Protein AF-0000000083217745 (afdb_homodimer)

Sequence (682 aa):
MSTDKISVLLNWHATPYHLPIFVAQSKGYFAKEGIKVAILEPNDPSDVTELIGSGKADLGCKAMIHTLAGKARGFPIKSIGTLMDEPFTGVIYLEGSGITSDFKSLKGKRIGYVGEFGKIQIDELTKYYGMTSEDYTAVRCGMNVSKGIIEGTIDAGIGLENIQQVELEEWCKANNRPASDVKMLRIDELAELGCCCFCSILYIANEDWLKAHPKEAGAFMRAVKAGADDMFADPRASWAEYCKVKPVMNTPLNR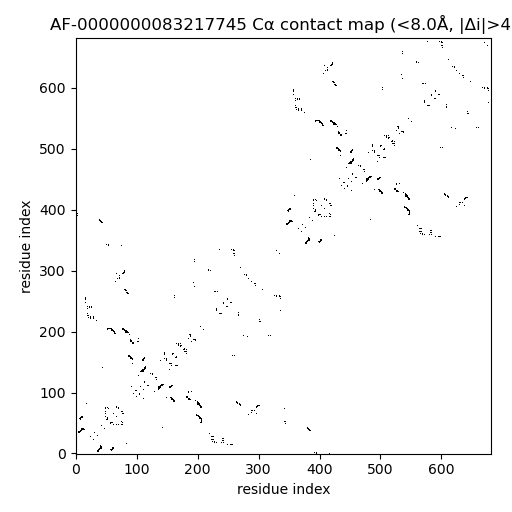LMFDRSFNYMSQDLSNVSRDWNKVTNYSKRLEIVPADFVANYTNEFVQWEVAPEGGEAEGLAKQQEIKALQAHVAQHGGVLQATVAMSTDKISVLLNWHATPYHLPIFVAQSKGYFAKEGIKVAILEPNDPSDVTELIGSGKADLGCKAMIHTLAGKARGFPIKSIGTLMDEPFTGVIYLEGSGITSDFKSLKGKRIGYVGEFGKIQIDELTKYYGMTSEDYTAVRCGMNVSKGIIEGTIDAGIGLENIQQVELEEWCKANNRPASDVKMLRIDELAELGCCCFCSILYIANEDWLKAHPKEAGAFMRAVKAGADDMFADPRASWAEYCKVKPVMNTPLNRLMFDRSFNYMSQDLSNVSRDWNKVTNYSKRLEIVPADFVANYTNEFVQWEVAPEGGEAEGLAKQQEIKALQAHVAQHGGVLQATVA

InterPro domains:
  IPR015168 SsuA/THI5-like [PF09084] (16-237)
  IPR027939 NMT1/THI5 family [PTHR31528] (1-308)

Organism: NCBI:txid56615

Structure (mmCIF, N/CA/C/O backbone):
data_AF-0000000083217745-model_v1
#
loop_
_entity.id
_entity.type
_entity.pdbx_description
1 polymer '4-amino-5-hydroxymethyl-2-methylpyrimidine phosphate synthase'
#
loop_
_atom_site.group_PDB
_atom_site.id
_atom_site.type_symbol
_atom_site.label_atom_id
_atom_site.label_alt_id
_atom_site.label_comp_id
_atom_site.label_asym_id
_atom_site.label_entity_id
_atom_site.label_seq_id
_atom_site.pdbx_PDB_ins_code
_atom_site.Cartn_x
_atom_site.Cartn_y
_atom_site.Cartn_z
_atom_site.occupancy
_atom_site.B_iso_or_equiv
_atom_site.auth_seq_id
_atom_site.auth_comp_id
_atom_site.auth_asym_id
_atom_site.auth_atom_id
_atom_site.pdbx_PDB_model_num
ATOM 1 N N . MET A 1 1 ? -6.422 17.484 -16.844 1 71.06 1 MET A N 1
ATOM 2 C CA . MET A 1 1 ? -5.043 17.469 -17.312 1 71.06 1 MET A CA 1
ATOM 3 C C . MET A 1 1 ? -4.516 16.031 -17.391 1 71.06 1 MET A C 1
ATOM 5 O O . MET A 1 1 ? -4.914 15.18 -16.594 1 71.06 1 MET A O 1
ATOM 9 N N . SER A 1 2 ? -3.875 15.75 -18.516 1 78.62 2 SER A N 1
ATOM 10 C CA . SER A 1 2 ? -3.297 14.422 -18.734 1 78.62 2 SER A CA 1
ATOM 11 C C . SER A 1 2 ? -1.943 14.297 -18.031 1 78.62 2 SER A C 1
ATOM 13 O O . SER A 1 2 ? -1.345 15.297 -17.641 1 78.62 2 SER A O 1
ATOM 15 N N . THR A 1 3 ? -1.643 13.117 -17.5 1 85.88 3 THR A N 1
ATOM 16 C CA . THR A 1 3 ? -0.333 12.852 -16.906 1 85.88 3 THR A CA 1
ATOM 17 C C . THR A 1 3 ? 0.467 11.891 -17.781 1 85.88 3 THR A C 1
ATOM 19 O O . THR A 1 3 ? -0.109 11.055 -18.484 1 85.88 3 THR A O 1
ATOM 22 N N . ASP A 1 4 ? 1.725 12.078 -17.734 1 92.19 4 ASP A N 1
ATOM 23 C CA . ASP A 1 4 ? 2.598 11.117 -18.391 1 92.19 4 ASP A CA 1
ATOM 24 C C . ASP A 1 4 ? 3.055 10.031 -17.438 1 92.19 4 ASP A C 1
ATOM 26 O O . ASP A 1 4 ? 3.822 9.141 -17.812 1 92.19 4 ASP A O 1
ATOM 30 N N . LYS A 1 5 ? 2.545 10.094 -16.281 1 95.31 5 LYS A N 1
ATOM 31 C CA . LYS A 1 5 ? 2.898 9.078 -15.289 1 95.31 5 LYS A CA 1
ATOM 32 C C . LYS A 1 5 ? 2.125 7.785 -15.531 1 95.31 5 LYS A C 1
ATOM 34 O O . LYS A 1 5 ? 0.903 7.805 -15.695 1 95.31 5 LYS A O 1
ATOM 39 N N . ILE A 1 6 ? 2.879 6.691 -15.586 1 98.25 6 ILE A N 1
ATOM 40 C CA . ILE A 1 6 ? 2.291 5.367 -15.758 1 98.25 6 ILE A CA 1
ATOM 41 C C . ILE A 1 6 ? 1.971 4.766 -14.391 1 98.25 6 ILE A C 1
ATOM 43 O O . ILE A 1 6 ? 2.852 4.648 -13.539 1 98.25 6 ILE A O 1
ATOM 47 N N . SER A 1 7 ? 0.725 4.441 -14.156 1 98.31 7 SER A N 1
ATOM 48 C CA . SER A 1 7 ? 0.338 3.803 -12.898 1 98.31 7 SER A CA 1
ATOM 49 C C . SER A 1 7 ? 0.524 2.289 -12.969 1 98.31 7 SER A C 1
ATOM 51 O O . SER A 1 7 ? 0.095 1.65 -13.93 1 98.31 7 SER A O 1
ATOM 53 N N . VAL A 1 8 ? 1.199 1.732 -11.992 1 98.75 8 VAL A N 1
ATOM 54 C CA . VAL A 1 8 ? 1.428 0.297 -11.867 1 98.75 8 VAL A CA 1
ATOM 55 C C . VAL A 1 8 ? 0.828 -0.211 -10.555 1 98.75 8 VAL A C 1
ATOM 57 O O . VAL A 1 8 ? 1.334 0.097 -9.477 1 98.75 8 VAL A O 1
ATOM 60 N N . LEU A 1 9 ? -0.228 -1.023 -10.672 1 98.75 9 LEU A N 1
ATOM 61 C CA . LEU A 1 9 ? -0.939 -1.543 -9.508 1 98.75 9 LEU A CA 1
ATOM 62 C C . LEU A 1 9 ? -0.477 -2.957 -9.18 1 98.75 9 LEU A C 1
ATOM 64 O O . LEU A 1 9 ? -0.664 -3.879 -9.977 1 98.75 9 LEU A O 1
ATOM 68 N N . LEU A 1 10 ? 0.13 -3.148 -7.988 1 98.25 10 LEU A N 1
ATOM 69 C CA . LEU A 1 10 ? 0.593 -4.469 -7.574 1 98.25 10 LEU A CA 1
ATOM 70 C C . LEU A 1 10 ? -0.586 -5.398 -7.305 1 98.25 10 LEU A C 1
ATOM 72 O O . LEU A 1 10 ? -1.718 -4.938 -7.133 1 98.25 10 LEU A O 1
ATOM 76 N N . ASN A 1 11 ? -0.343 -6.691 -7.266 1 94.44 11 ASN A N 1
ATOM 77 C CA . ASN A 1 11 ? -1.407 -7.668 -7.062 1 94.44 11 ASN A CA 1
ATOM 78 C C . ASN A 1 11 ? -1.754 -7.824 -5.586 1 94.44 11 ASN A C 1
ATOM 80 O O . ASN A 1 11 ? -2.777 -8.414 -5.242 1 94.44 11 ASN A O 1
ATOM 84 N N . TRP A 1 12 ? -0.81 -7.375 -4.781 1 91 12 TRP A N 1
ATOM 85 C CA . TRP A 1 12 ? -0.876 -7.402 -3.322 1 91 12 TRP A CA 1
ATOM 86 C C . TRP A 1 12 ? -0.134 -6.215 -2.721 1 91 12 TRP A C 1
ATOM 88 O O . TRP A 1 12 ? 0.349 -5.344 -3.449 1 91 12 TRP A O 1
ATOM 98 N N . HIS A 1 13 ? -0.161 -6.164 -1.424 1 92.69 13 HIS A N 1
ATOM 99 C CA . HIS A 1 13 ? 0.812 -5.258 -0.823 1 92.69 13 HIS A CA 1
ATOM 100 C C . HIS A 1 13 ? 2.23 -5.598 -1.271 1 92.69 13 HIS A C 1
ATOM 102 O O . HIS A 1 13 ? 2.486 -6.703 -1.752 1 92.69 13 HIS A O 1
ATOM 108 N N . ALA A 1 14 ? 3.057 -4.605 -1.177 1 95.56 14 ALA A N 1
ATOM 109 C CA . ALA A 1 14 ? 4.449 -4.891 -1.517 1 95.56 14 ALA A CA 1
ATOM 110 C C . ALA A 1 14 ? 4.938 -6.156 -0.82 1 95.56 14 ALA A C 1
ATOM 112 O O . ALA A 1 14 ? 4.781 -6.305 0.395 1 95.56 14 ALA A O 1
ATOM 113 N N . THR A 1 15 ? 5.422 -7.078 -1.561 1 95 15 THR A N 1
ATOM 114 C CA . THR A 1 15 ? 5.914 -8.391 -1.146 1 95 15 THR A CA 1
ATOM 115 C C . THR A 1 15 ? 7.316 -8.641 -1.696 1 95 15 THR A C 1
ATOM 117 O O . THR A 1 15 ? 7.711 -8.039 -2.697 1 95 15 THR A O 1
ATOM 120 N N . PRO A 1 16 ? 8.047 -9.523 -1.035 1 97.19 16 PRO A N 1
ATOM 121 C CA . PRO A 1 16 ? 9.445 -9.711 -1.421 1 97.19 16 PRO A CA 1
ATOM 122 C C . PRO A 1 16 ? 9.617 -9.977 -2.914 1 97.19 16 PRO A C 1
ATOM 124 O O . PRO A 1 16 ? 10.586 -9.508 -3.521 1 97.19 16 PRO A O 1
ATOM 127 N N . TYR A 1 17 ? 8.695 -10.625 -3.514 1 97.5 17 TYR A N 1
ATOM 128 C CA . TYR A 1 17 ? 8.891 -11.016 -4.906 1 97.5 17 TYR A CA 1
ATOM 129 C C . TYR A 1 17 ? 8.656 -9.836 -5.84 1 97.5 17 TYR A C 1
ATOM 131 O O . TYR A 1 17 ? 8.875 -9.945 -7.051 1 97.5 17 TYR A O 1
ATOM 139 N N . HIS A 1 18 ? 8.242 -8.664 -5.375 1 98.56 18 HIS A N 1
ATOM 140 C CA . HIS A 1 18 ? 8.078 -7.477 -6.207 1 98.56 18 HIS A CA 1
ATOM 141 C C . HIS A 1 18 ? 9.398 -6.738 -6.379 1 98.56 18 HIS A C 1
ATOM 143 O O . HIS A 1 18 ? 9.445 -5.676 -7.012 1 98.56 18 HIS A O 1
ATOM 149 N N . LEU A 1 19 ? 10.508 -7.266 -5.891 1 98.69 19 LEU A N 1
ATOM 150 C CA . LEU A 1 19 ? 11.836 -6.664 -5.809 1 98.69 19 LEU A CA 1
ATOM 151 C C . LEU A 1 19 ? 12.234 -6.051 -7.145 1 98.69 19 LEU A C 1
ATOM 153 O O . LEU A 1 19 ? 12.688 -4.906 -7.195 1 98.69 19 LEU A O 1
ATOM 157 N N . PRO A 1 20 ? 12.031 -6.688 -8.305 1 98.81 20 PRO A N 1
ATOM 158 C CA . PRO A 1 20 ? 12.516 -6.121 -9.562 1 98.81 20 PRO A CA 1
ATOM 159 C C . PRO A 1 20 ? 11.883 -4.77 -9.883 1 98.81 20 PRO A C 1
ATOM 161 O O . PRO A 1 20 ? 12.539 -3.895 -10.453 1 98.81 20 PRO A O 1
ATOM 164 N N . ILE A 1 21 ? 10.633 -4.594 -9.555 1 98.81 21 ILE A N 1
ATOM 165 C CA . ILE A 1 21 ? 9.922 -3.354 -9.844 1 98.81 21 ILE A CA 1
ATOM 166 C C . ILE A 1 21 ? 10.492 -2.223 -8.992 1 98.81 21 ILE A C 1
ATOM 168 O O . ILE A 1 21 ? 10.781 -1.139 -9.508 1 98.81 21 ILE A O 1
ATOM 172 N N . PHE A 1 22 ? 10.695 -2.506 -7.723 1 98.38 22 PHE A N 1
ATOM 173 C CA . PHE A 1 22 ? 11.172 -1.487 -6.797 1 98.38 22 PHE A CA 1
ATOM 174 C C . PHE A 1 22 ? 12.633 -1.153 -7.074 1 98.38 22 PHE A C 1
ATOM 176 O O . PHE A 1 22 ? 13.047 0.005 -6.973 1 98.38 22 PHE A O 1
ATOM 183 N N . VAL A 1 23 ? 13.414 -2.178 -7.41 1 98.44 23 VAL A N 1
ATOM 184 C CA . VAL A 1 23 ? 14.812 -1.941 -7.75 1 98.44 23 VAL A CA 1
ATOM 185 C C . VAL A 1 23 ? 14.906 -1.136 -9.047 1 98.44 23 VAL A C 1
ATOM 187 O O . VAL A 1 23 ? 15.75 -0.245 -9.172 1 98.44 23 VAL A O 1
ATOM 190 N N . ALA A 1 24 ? 14.039 -1.438 -10.047 1 98.75 24 ALA A N 1
ATOM 191 C CA . ALA A 1 24 ? 13.992 -0.648 -11.273 1 98.75 24 ALA A CA 1
ATOM 192 C C . ALA A 1 24 ? 13.75 0.828 -10.969 1 98.75 24 ALA A C 1
ATOM 194 O O . ALA A 1 24 ? 14.391 1.703 -11.562 1 98.75 24 ALA A O 1
ATOM 195 N N . GLN A 1 25 ? 12.859 1.108 -10.086 1 97.81 25 GLN A N 1
ATOM 196 C CA . GLN A 1 25 ? 12.547 2.484 -9.711 1 97.81 25 GLN A CA 1
ATOM 197 C C . GLN A 1 25 ? 13.703 3.125 -8.953 1 97.81 25 GLN A C 1
ATOM 199 O O . GLN A 1 25 ? 14.125 4.238 -9.266 1 97.81 25 GLN A O 1
ATOM 204 N N . SER A 1 26 ? 14.195 2.43 -7.973 1 95.19 26 SER A N 1
ATOM 205 C CA . SER A 1 26 ? 15.211 2.971 -7.074 1 95.19 26 SER A CA 1
ATOM 206 C C . SER A 1 26 ? 16.516 3.26 -7.824 1 95.19 26 SER A C 1
ATOM 208 O O . SER A 1 26 ? 17.203 4.234 -7.52 1 95.19 26 SER A O 1
ATOM 210 N N . LYS A 1 27 ? 16.797 2.441 -8.781 1 97.56 27 LYS A N 1
ATOM 211 C CA . LYS A 1 27 ? 18.047 2.588 -9.516 1 97.56 27 LYS A CA 1
ATOM 212 C C . LYS A 1 27 ? 17.875 3.502 -10.727 1 97.56 27 LYS A C 1
ATOM 214 O O . LYS A 1 27 ? 18.812 3.709 -11.5 1 97.56 27 LYS A O 1
ATOM 219 N N . GLY A 1 28 ? 16.688 3.957 -10.984 1 97.81 28 GLY A N 1
ATOM 220 C CA . GLY A 1 28 ? 16.438 4.938 -12.031 1 97.81 28 GLY A CA 1
ATOM 221 C C . GLY A 1 28 ? 16.281 4.316 -13.406 1 97.81 28 GLY A C 1
ATOM 222 O O . GLY A 1 28 ? 16.469 4.992 -14.422 1 97.81 28 GLY A O 1
ATOM 223 N N . TYR A 1 29 ? 15.969 3.051 -13.461 1 98.81 29 TYR A N 1
ATOM 224 C CA . TYR A 1 29 ? 15.852 2.389 -14.75 1 98.81 29 TYR A CA 1
ATOM 225 C C . TYR A 1 29 ? 14.625 2.891 -15.508 1 98.81 29 TYR A C 1
ATOM 227 O O . TYR A 1 29 ? 14.641 2.982 -16.734 1 98.81 29 TYR A O 1
ATOM 235 N N . PHE A 1 30 ? 13.523 3.215 -14.867 1 98.75 30 PHE A N 1
ATOM 236 C CA . PHE A 1 30 ? 12.375 3.807 -15.531 1 98.75 30 PHE A CA 1
ATOM 237 C C . PHE A 1 30 ? 12.734 5.152 -16.156 1 98.75 30 PHE A C 1
ATOM 239 O O . PHE A 1 30 ? 12.414 5.41 -17.312 1 98.75 30 PHE A O 1
ATOM 246 N N . ALA A 1 31 ? 13.422 5.957 -15.383 1 98 31 ALA A N 1
ATOM 247 C CA . ALA A 1 31 ? 13.836 7.27 -15.875 1 98 31 ALA A CA 1
ATOM 248 C C . ALA A 1 31 ? 14.773 7.137 -17.078 1 98 31 ALA A C 1
ATOM 250 O O . ALA A 1 31 ? 14.68 7.914 -18.031 1 98 31 ALA A O 1
ATOM 251 N N . LYS A 1 32 ? 15.672 6.207 -16.984 1 98.5 32 LYS A N 1
ATOM 252 C CA . LYS A 1 32 ? 16.609 5.965 -18.078 1 98.5 32 LYS A CA 1
ATOM 253 C C . LYS A 1 32 ? 15.867 5.598 -19.359 1 98.5 32 LYS A C 1
ATOM 255 O O . LYS A 1 32 ? 16.312 5.926 -20.453 1 98.5 32 LYS A O 1
ATOM 260 N N . GLU A 1 33 ? 14.719 4.922 -19.203 1 98.56 33 GLU A N 1
ATOM 261 C CA . GLU A 1 33 ? 13.891 4.543 -20.344 1 98.56 33 GLU A CA 1
ATOM 262 C C . GLU A 1 33 ? 12.945 5.68 -20.734 1 98.56 33 GLU A C 1
ATOM 264 O O . GLU A 1 33 ? 12.125 5.523 -21.641 1 98.56 33 GLU A O 1
ATOM 269 N N . GLY A 1 34 ? 12.984 6.797 -19.984 1 98.12 34 GLY A N 1
ATOM 270 C CA . GLY A 1 34 ? 12.219 7.984 -20.328 1 98.12 34 GLY A CA 1
ATOM 271 C C . GLY A 1 34 ? 10.781 7.934 -19.844 1 98.12 34 GLY A C 1
ATOM 272 O O . GLY A 1 34 ? 9.906 8.57 -20.422 1 98.12 34 GLY A O 1
ATOM 273 N N . ILE A 1 35 ? 10.516 7.133 -18.859 1 98.5 35 ILE A N 1
ATOM 274 C CA . ILE A 1 35 ? 9.141 7.039 -18.375 1 98.5 35 ILE A CA 1
ATOM 275 C C . ILE A 1 35 ? 9.102 7.316 -16.875 1 98.5 35 ILE A C 1
ATOM 277 O O . ILE A 1 35 ? 10.125 7.223 -16.188 1 98.5 35 ILE A O 1
ATOM 281 N N . LYS A 1 36 ? 7.973 7.746 -16.375 1 97.69 36 LYS A N 1
ATOM 282 C CA . LYS A 1 36 ? 7.656 7.918 -14.953 1 97.69 36 LYS A CA 1
ATOM 283 C C . LYS A 1 36 ? 6.605 6.91 -14.492 1 97.69 36 LYS A C 1
ATOM 285 O O . LYS A 1 36 ? 5.594 6.715 -15.172 1 97.69 36 LYS A O 1
ATOM 290 N N . VAL A 1 37 ? 6.945 6.262 -13.383 1 98.25 37 VAL A N 1
ATOM 291 C CA . VAL A 1 37 ? 6.066 5.188 -12.945 1 98.25 37 VAL A CA 1
ATOM 292 C C . VAL A 1 37 ? 5.598 5.457 -11.516 1 98.25 37 VAL A C 1
ATOM 294 O O . VAL A 1 37 ? 6.402 5.793 -10.641 1 98.25 37 VAL A O 1
ATOM 297 N N . ALA A 1 38 ? 4.305 5.43 -11.305 1 98.06 38 ALA A N 1
ATOM 298 C CA . ALA A 1 38 ? 3.709 5.434 -9.969 1 98.06 38 ALA A CA 1
ATOM 299 C C . ALA A 1 38 ? 3.305 4.027 -9.547 1 98.06 38 ALA A C 1
ATOM 301 O O . ALA A 1 38 ? 2.383 3.439 -10.117 1 98.06 38 ALA A O 1
ATOM 302 N N . ILE A 1 39 ? 3.979 3.488 -8.516 1 98.38 39 ILE A N 1
ATOM 303 C CA . ILE A 1 39 ? 3.678 2.158 -8 1 98.38 39 ILE A CA 1
ATOM 304 C C . ILE A 1 39 ? 2.609 2.256 -6.914 1 98.38 39 ILE A C 1
ATOM 306 O O . ILE A 1 39 ? 2.76 3.018 -5.957 1 98.38 39 ILE A O 1
ATOM 310 N N . LEU A 1 40 ? 1.55 1.506 -7.09 1 98.5 40 LEU A N 1
ATOM 311 C CA . LEU A 1 40 ? 0.408 1.531 -6.18 1 98.5 40 LEU A CA 1
ATOM 312 C C . LEU A 1 40 ? 0.151 0.147 -5.594 1 98.5 40 LEU A C 1
ATOM 314 O O . LEU A 1 40 ? 0.445 -0.867 -6.23 1 98.5 40 LEU A O 1
ATOM 318 N N . GLU A 1 41 ? -0.334 0.14 -4.391 1 97.75 41 GLU A N 1
ATOM 319 C CA . GLU A 1 41 ? -0.702 -1.1 -3.711 1 97.75 41 GLU A CA 1
ATOM 320 C C . GLU A 1 41 ? -2.203 -1.155 -3.439 1 97.75 41 GLU A C 1
ATOM 322 O O . GLU A 1 41 ? -2.799 -0.164 -3.014 1 97.75 41 GLU A O 1
ATOM 327 N N . PRO A 1 42 ? -2.812 -2.293 -3.709 1 95.75 42 PRO A N 1
ATOM 328 C CA . PRO A 1 42 ? -4.227 -2.455 -3.361 1 95.75 42 PRO A CA 1
ATOM 329 C C . PRO A 1 42 ? -4.434 -2.873 -1.907 1 95.75 42 PRO A C 1
ATOM 331 O O . PRO A 1 42 ? -3.539 -3.467 -1.3 1 95.75 42 PRO A O 1
ATOM 334 N N . ASN A 1 43 ? -5.559 -2.543 -1.394 1 93 43 ASN A N 1
ATOM 335 C CA . ASN A 1 43 ? -5.902 -3.096 -0.088 1 93 43 ASN A CA 1
ATOM 336 C C . ASN A 1 43 ? -6.773 -4.344 -0.219 1 93 43 ASN A C 1
ATOM 338 O O . ASN A 1 43 ? -6.93 -5.098 0.743 1 93 43 ASN A O 1
ATOM 342 N N . ASP A 1 44 ? -7.363 -4.578 -1.358 1 89.5 44 ASP A N 1
ATOM 343 C CA . ASP A 1 44 ? -8.078 -5.793 -1.735 1 89.5 44 ASP A CA 1
ATOM 344 C C . ASP A 1 44 ? -7.578 -6.332 -3.074 1 89.5 44 ASP A C 1
ATOM 346 O O . ASP A 1 44 ? -7.914 -5.789 -4.129 1 89.5 44 ASP A O 1
ATOM 350 N N . PRO A 1 45 ? -6.879 -7.426 -3.072 1 89.19 45 PRO A N 1
ATOM 351 C CA . PRO A 1 45 ? -6.332 -7.996 -4.309 1 89.19 45 PRO A CA 1
ATOM 352 C C . PRO A 1 45 ? -7.402 -8.242 -5.367 1 89.19 45 PRO A C 1
ATOM 354 O O . PRO A 1 45 ? -7.102 -8.25 -6.562 1 89.19 45 PRO A O 1
ATOM 357 N N . SER A 1 46 ? -8.594 -8.453 -5.012 1 87.06 46 SER A N 1
ATOM 358 C CA . SER A 1 46 ? -9.664 -8.773 -5.949 1 87.06 46 SER A CA 1
ATOM 359 C C . SER A 1 46 ? -10.031 -7.559 -6.801 1 87.06 46 SER A C 1
ATOM 361 O O . SER A 1 46 ? -10.695 -7.695 -7.828 1 87.06 46 SER A O 1
ATOM 363 N N . ASP A 1 47 ? -9.562 -6.379 -6.406 1 92.25 47 ASP A N 1
ATOM 364 C CA . ASP A 1 47 ? -9.891 -5.152 -7.129 1 92.25 47 ASP A CA 1
ATOM 365 C C . ASP A 1 47 ? -8.977 -4.969 -8.336 1 92.25 47 ASP A C 1
ATOM 367 O O . ASP A 1 47 ? -9.289 -4.195 -9.25 1 92.25 47 ASP A O 1
ATOM 371 N N . VAL A 1 48 ? -7.906 -5.621 -8.414 1 94.81 48 VAL A N 1
ATOM 372 C CA . VAL A 1 48 ? -6.77 -5.258 -9.258 1 94.81 48 VAL A CA 1
ATOM 373 C C . VAL A 1 48 ? -7.141 -5.426 -10.727 1 94.81 48 VAL A C 1
ATOM 375 O O . VAL A 1 48 ? -6.977 -4.5 -11.523 1 94.81 48 VAL A O 1
ATOM 378 N N . THR A 1 49 ? -7.73 -6.535 -11.117 1 94.38 49 THR A N 1
ATOM 379 C CA . THR A 1 49 ? -8.047 -6.777 -12.516 1 94.38 49 THR A CA 1
ATOM 380 C C . THR A 1 49 ? -9.109 -5.797 -13.008 1 94.38 49 THR A C 1
ATOM 382 O O . THR A 1 49 ? -9.039 -5.324 -14.148 1 94.38 49 THR A O 1
ATOM 385 N N . GLU A 1 50 ? -10.062 -5.555 -12.141 1 95.25 50 GLU A N 1
ATOM 386 C CA . GLU A 1 50 ? -11.109 -4.605 -12.5 1 95.25 50 GLU A CA 1
ATOM 387 C C . GLU A 1 50 ? -10.547 -3.203 -12.695 1 95.25 50 GLU A C 1
ATOM 389 O O . GLU A 1 50 ? -10.914 -2.506 -13.641 1 95.25 50 GLU A O 1
ATOM 394 N N . LEU A 1 51 ? -9.656 -2.787 -11.828 1 97.31 51 LEU A N 1
ATOM 395 C CA . LEU A 1 51 ? -9.078 -1.452 -11.906 1 97.31 51 LEU A CA 1
ATOM 396 C C . LEU A 1 51 ? -8.219 -1.309 -13.156 1 97.31 51 LEU A C 1
ATOM 398 O O . LEU A 1 51 ? -8.281 -0.286 -13.844 1 97.31 51 LEU A O 1
ATOM 402 N N . ILE A 1 52 ? -7.465 -2.279 -13.461 1 98.06 52 ILE A N 1
ATOM 403 C CA . ILE A 1 52 ? -6.652 -2.229 -14.672 1 98.06 52 ILE A CA 1
ATOM 404 C C . ILE A 1 52 ? -7.555 -2.318 -15.906 1 98.06 52 ILE A C 1
ATOM 406 O O . ILE A 1 52 ? -7.391 -1.557 -16.859 1 98.06 52 ILE A O 1
ATOM 410 N N . GLY A 1 53 ? -8.5 -3.229 -15.836 1 97.38 53 GLY A N 1
ATOM 411 C CA . GLY A 1 53 ? -9.398 -3.441 -16.969 1 97.38 53 GLY A CA 1
ATOM 412 C C . GLY A 1 53 ? -10.25 -2.23 -17.281 1 97.38 53 GLY A C 1
ATOM 413 O O . GLY A 1 53 ? -10.594 -1.998 -18.438 1 97.38 53 GLY A O 1
ATOM 414 N N . SER A 1 54 ? -10.578 -1.47 -16.297 1 95.81 54 SER A N 1
ATOM 415 C CA . SER A 1 54 ? -11.438 -0.307 -16.484 1 95.81 54 SER A CA 1
ATOM 416 C C . SER A 1 54 ? -10.625 0.93 -16.844 1 95.81 54 SER A C 1
ATOM 418 O O . SER A 1 54 ? -11.18 1.996 -17.109 1 95.81 54 SER A O 1
ATOM 420 N N . GLY A 1 55 ? -9.305 0.766 -16.797 1 94.62 55 GLY A N 1
ATOM 421 C CA . GLY A 1 55 ? -8.438 1.867 -17.172 1 94.62 55 GLY A CA 1
ATOM 422 C C . GLY A 1 55 ? -8.086 2.781 -16.016 1 94.62 55 GLY A C 1
ATOM 423 O O . GLY A 1 55 ? -7.418 3.799 -16.188 1 94.62 55 GLY A O 1
ATOM 424 N N . LYS A 1 56 ? -8.43 2.473 -14.82 1 95.19 56 LYS A N 1
ATOM 425 C CA . LYS A 1 56 ? -8.078 3.248 -13.633 1 95.19 56 LYS A CA 1
ATOM 426 C C . LYS A 1 56 ? -6.613 3.045 -13.258 1 95.19 56 LYS A C 1
ATOM 428 O O . LYS A 1 56 ? -6.027 3.869 -12.562 1 95.19 56 LYS A O 1
ATOM 433 N N . ALA A 1 57 ? -6.066 1.975 -13.664 1 97.38 57 ALA A N 1
ATOM 434 C CA . ALA A 1 57 ? -4.625 1.723 -13.648 1 97.38 57 ALA A CA 1
ATOM 435 C C . ALA A 1 57 ? -4.133 1.253 -15.016 1 97.38 57 ALA A C 1
ATOM 437 O O . ALA A 1 57 ? -4.84 0.526 -15.719 1 97.38 57 ALA A O 1
ATOM 438 N N . ASP A 1 58 ? -2.957 1.646 -15.359 1 98.12 58 ASP A N 1
ATOM 439 C CA . ASP A 1 58 ? -2.443 1.349 -16.688 1 98.12 58 ASP A CA 1
ATOM 440 C C . ASP A 1 58 ? -1.895 -0.075 -16.766 1 98.12 58 ASP A C 1
ATOM 442 O O . ASP A 1 58 ? -2.225 -0.827 -17.688 1 98.12 58 ASP A O 1
ATOM 446 N N . LEU A 1 59 ? -1.027 -0.368 -15.852 1 98.75 59 LEU A N 1
ATOM 447 C CA . LEU A 1 59 ? -0.327 -1.643 -15.742 1 98.75 59 LEU A CA 1
ATOM 448 C C . LEU A 1 59 ? -0.469 -2.221 -14.336 1 98.75 59 LEU A C 1
ATOM 450 O O . LEU A 1 59 ? -0.946 -1.541 -13.422 1 98.75 59 LEU A O 1
ATOM 454 N N . GLY A 1 60 ? -0.051 -3.408 -14.18 1 98.5 60 GLY A N 1
ATOM 455 C CA . GLY A 1 60 ? -0.019 -3.996 -12.852 1 98.5 60 GLY A CA 1
ATOM 456 C C . GLY A 1 60 ? 0.503 -5.422 -12.836 1 98.5 60 GLY A C 1
ATOM 457 O O . GLY A 1 60 ? 1.176 -5.848 -13.781 1 98.5 60 GLY A O 1
ATOM 458 N N . CYS A 1 61 ? 0.278 -6.047 -11.711 1 98.31 61 CYS A N 1
ATOM 459 C CA . CYS A 1 61 ? 0.608 -7.457 -11.523 1 98.31 61 CYS A CA 1
ATOM 460 C C . CYS A 1 61 ? -0.632 -8.258 -11.156 1 98.31 61 CYS A C 1
ATOM 462 O O . CYS A 1 61 ? -1.53 -7.754 -10.484 1 98.31 61 CYS A O 1
ATOM 464 N N . LYS A 1 62 ? -0.611 -9.445 -11.586 1 95.5 62 LYS A N 1
ATOM 465 C CA . LYS A 1 62 ? -1.719 -10.312 -11.195 1 95.5 62 LYS A CA 1
ATOM 466 C C . LYS A 1 62 ? -1.419 -11.773 -11.531 1 95.5 62 LYS A C 1
ATOM 468 O O . LYS A 1 62 ? -0.661 -12.062 -12.461 1 95.5 62 LYS A O 1
ATOM 473 N N . ALA A 1 63 ? -2.039 -12.648 -10.766 1 91.81 63 ALA A N 1
ATOM 474 C CA . ALA A 1 63 ? -1.899 -14.086 -11.016 1 91.81 63 ALA A CA 1
ATOM 475 C C . ALA A 1 63 ? -2.541 -14.469 -12.352 1 91.81 63 ALA A C 1
ATOM 477 O O . ALA A 1 63 ? -3.57 -13.914 -12.734 1 91.81 63 ALA A O 1
ATOM 478 N N . MET A 1 64 ? -2.014 -15.438 -12.984 1 92.12 64 MET A N 1
ATOM 479 C CA . MET A 1 64 ? -2.418 -15.867 -14.32 1 92.12 64 MET A CA 1
ATOM 480 C C . MET A 1 64 ? -3.898 -16.234 -14.344 1 92.12 64 MET A C 1
ATOM 482 O O . MET A 1 64 ? -4.641 -15.781 -15.211 1 92.12 64 MET A O 1
ATOM 486 N N . ILE A 1 65 ? -4.336 -16.984 -13.352 1 87.38 65 ILE A N 1
ATOM 487 C CA . ILE A 1 65 ? -5.707 -17.484 -13.359 1 87.38 65 ILE A CA 1
ATOM 488 C C . ILE A 1 65 ? -6.676 -16.297 -13.25 1 87.38 65 ILE A C 1
ATOM 490 O O . ILE A 1 65 ? -7.75 -16.312 -13.852 1 87.38 65 ILE A O 1
ATOM 494 N N . HIS A 1 66 ? -6.305 -15.344 -12.469 1 89.62 66 HIS A N 1
ATOM 495 C CA . HIS A 1 66 ? -7.168 -14.188 -12.297 1 89.62 66 HIS A CA 1
ATOM 496 C C . HIS A 1 66 ? -7.148 -13.297 -13.531 1 89.62 66 HIS A C 1
ATOM 498 O O . HIS A 1 66 ? -8.148 -12.641 -13.852 1 89.62 66 HIS A O 1
ATOM 504 N N . THR A 1 67 ? -6.02 -13.266 -14.242 1 93.75 67 THR A N 1
ATOM 505 C CA . THR A 1 67 ? -5.922 -12.547 -15.5 1 93.75 67 THR A CA 1
ATOM 506 C C . THR A 1 67 ? -6.824 -13.18 -16.562 1 93.75 67 THR A C 1
ATOM 508 O O . THR A 1 67 ? -7.539 -12.469 -17.281 1 93.75 67 THR A O 1
ATOM 511 N N . LEU A 1 68 ? -6.809 -14.523 -16.625 1 92.69 68 LEU A N 1
ATOM 512 C CA . LEU A 1 68 ? -7.691 -15.258 -17.531 1 92.69 68 LEU A CA 1
ATOM 513 C C . LEU A 1 68 ? -9.156 -14.992 -17.188 1 92.69 68 LEU A C 1
ATOM 515 O O . LEU A 1 68 ? -9.961 -14.703 -18.062 1 92.69 68 LEU A O 1
ATOM 519 N N . ALA A 1 69 ? -9.453 -15.109 -15.922 1 89.19 69 ALA A N 1
ATOM 520 C CA . ALA A 1 69 ? -10.828 -14.906 -15.461 1 89.19 69 ALA A CA 1
ATOM 521 C C . ALA A 1 69 ? -11.289 -13.477 -15.734 1 89.19 69 ALA A C 1
ATOM 523 O O . ALA A 1 69 ? -12.445 -13.25 -16.109 1 89.19 69 ALA A O 1
ATOM 524 N N . GLY A 1 70 ? -10.43 -12.5 -15.484 1 91.62 70 GLY A N 1
ATOM 525 C CA . GLY A 1 70 ? -10.758 -11.109 -15.773 1 91.62 70 GLY A CA 1
ATOM 526 C C . GLY A 1 70 ? -11.094 -10.867 -17.234 1 91.62 70 GLY A C 1
ATOM 527 O O . GLY A 1 70 ? -12.062 -10.18 -17.547 1 91.62 70 GLY A O 1
ATOM 528 N N . LYS A 1 71 ? -10.297 -11.422 -18.078 1 94.94 71 LYS A N 1
ATOM 529 C CA . LYS A 1 71 ? -10.57 -11.32 -19.516 1 94.94 71 LYS A CA 1
ATOM 530 C C . LYS A 1 71 ? -11.906 -11.969 -19.859 1 94.94 71 LYS A C 1
ATOM 532 O O . LYS A 1 71 ? -12.672 -11.422 -20.656 1 94.94 71 LYS A O 1
ATOM 537 N N . ALA A 1 72 ? -12.125 -13.047 -19.312 1 91.88 72 ALA A N 1
ATOM 538 C CA . ALA A 1 72 ? -13.375 -13.766 -19.562 1 91.88 72 ALA A CA 1
ATOM 539 C C . ALA A 1 72 ? -14.578 -12.938 -19.109 1 91.88 72 ALA A C 1
ATOM 541 O O . ALA A 1 72 ? -15.656 -13.039 -19.703 1 91.88 72 ALA A O 1
ATOM 542 N N . ARG A 1 73 ? -14.414 -12.172 -18.141 1 90.81 73 ARG A N 1
ATOM 543 C CA . ARG A 1 73 ? -15.484 -11.328 -17.625 1 90.81 73 ARG A CA 1
ATOM 544 C C . ARG A 1 73 ? -15.617 -10.047 -18.422 1 90.81 73 ARG A C 1
ATOM 546 O O . ARG A 1 73 ? -16.484 -9.211 -18.141 1 90.81 73 ARG A O 1
ATOM 553 N N . GLY A 1 74 ? -14.727 -9.883 -19.359 1 93.94 74 GLY A N 1
ATOM 554 C CA . GLY A 1 74 ? -14.883 -8.773 -20.297 1 93.94 74 GLY A CA 1
ATOM 555 C C . GLY A 1 74 ? -13.883 -7.656 -20.062 1 93.94 74 GLY A C 1
ATOM 556 O O . GLY A 1 74 ? -13.906 -6.645 -20.766 1 93.94 74 GLY A O 1
ATOM 557 N N . PHE A 1 75 ? -13.039 -7.789 -19.062 1 95.75 75 PHE A N 1
ATOM 558 C CA . PHE A 1 75 ? -12.016 -6.766 -18.859 1 95.75 75 PHE A CA 1
ATOM 559 C C . PHE A 1 75 ? -10.906 -6.898 -19.906 1 95.75 75 PHE A C 1
ATOM 561 O O . PHE A 1 75 ? -10.344 -7.98 -20.078 1 95.75 75 PHE A O 1
ATOM 568 N N . PRO A 1 76 ? -10.641 -5.797 -20.594 1 97.88 76 PRO A N 1
ATOM 569 C CA . PRO A 1 76 ? -9.578 -5.848 -21.594 1 97.88 76 PRO A CA 1
ATOM 570 C C . PRO A 1 76 ? -8.18 -5.805 -21 1 97.88 76 PRO A C 1
ATOM 572 O O . PRO A 1 76 ? -7.508 -4.773 -21.062 1 97.88 76 PRO A O 1
ATOM 575 N N . ILE A 1 77 ? -7.707 -6.879 -20.484 1 98.12 77 ILE A N 1
ATOM 576 C CA . ILE A 1 77 ? -6.387 -6.969 -19.875 1 98.12 77 ILE A CA 1
ATOM 577 C C . ILE A 1 77 ? -5.551 -8.023 -20.594 1 98.12 77 ILE A C 1
ATOM 579 O O . ILE A 1 77 ? -6.098 -9 -21.125 1 98.12 77 ILE A O 1
ATOM 583 N N . LYS A 1 78 ? -4.324 -7.793 -20.656 1 98.56 78 LYS A N 1
ATOM 584 C CA . LYS A 1 78 ? -3.385 -8.656 -21.375 1 98.56 78 LYS A CA 1
ATOM 585 C C . LYS A 1 78 ? -2.062 -8.766 -20.609 1 98.56 78 LYS A C 1
ATOM 587 O O . LYS A 1 78 ? -1.542 -7.77 -20.109 1 98.56 78 LYS A O 1
ATOM 592 N N . SER A 1 79 ? -1.591 -10.023 -20.453 1 98.44 79 SER A N 1
ATOM 593 C CA . SER A 1 79 ? -0.263 -10.211 -19.875 1 98.44 79 SER A CA 1
ATOM 594 C C . SER A 1 79 ? 0.829 -9.812 -20.875 1 98.44 79 SER A C 1
ATOM 596 O O . SER A 1 79 ? 0.808 -10.234 -22.031 1 98.44 79 SER A O 1
ATOM 598 N N . ILE A 1 80 ? 1.791 -9.023 -20.391 1 98.88 80 ILE A N 1
ATOM 599 C CA . ILE A 1 80 ? 2.877 -8.602 -21.266 1 98.88 80 ILE A CA 1
ATOM 600 C C . ILE A 1 80 ? 4.199 -9.188 -20.781 1 98.88 80 ILE A C 1
ATOM 602 O O . ILE A 1 80 ? 5.262 -8.891 -21.328 1 98.88 80 ILE A O 1
ATOM 606 N N . GLY A 1 81 ? 4.148 -9.984 -19.781 1 98.38 81 GLY A N 1
ATOM 607 C CA . GLY A 1 81 ? 5.32 -10.648 -19.234 1 98.38 81 GLY A CA 1
ATOM 608 C C . GLY A 1 81 ? 5.051 -11.352 -17.922 1 98.38 81 GLY A C 1
ATOM 609 O O . GLY A 1 81 ? 3.918 -11.367 -17.438 1 98.38 81 GLY A O 1
ATOM 610 N N . THR A 1 82 ? 6.102 -11.992 -17.375 1 97.12 82 THR A N 1
ATOM 611 C CA . THR A 1 82 ? 6.004 -12.781 -16.156 1 97.12 82 THR A CA 1
ATOM 612 C C . THR A 1 82 ? 6.996 -12.281 -15.109 1 97.12 82 THR A C 1
ATOM 614 O O . THR A 1 82 ? 8.188 -12.133 -15.398 1 97.12 82 THR A O 1
ATOM 617 N N . LEU A 1 83 ? 6.48 -11.93 -13.969 1 97.94 83 LEU A N 1
ATOM 618 C CA . LEU A 1 83 ? 7.316 -11.547 -12.836 1 97.94 83 LEU A CA 1
ATOM 619 C C . LEU A 1 83 ? 7.863 -12.781 -12.125 1 97.94 83 LEU A C 1
ATOM 621 O O . LEU A 1 83 ? 9.062 -12.852 -11.828 1 97.94 83 LEU A O 1
ATOM 625 N N . MET A 1 84 ? 6.996 -13.688 -11.859 1 95.12 84 MET A N 1
ATOM 626 C CA . MET A 1 84 ? 7.305 -14.875 -11.062 1 95.12 84 MET A CA 1
ATOM 627 C C . MET A 1 84 ? 6.57 -16.094 -11.594 1 95.12 84 MET A C 1
ATOM 629 O O . MET A 1 84 ? 5.348 -16.078 -11.75 1 95.12 84 MET A O 1
ATOM 633 N N . ASP A 1 85 ? 7.355 -17.156 -11.797 1 91.19 85 ASP A N 1
ATOM 634 C CA . ASP A 1 85 ? 6.75 -18.438 -12.148 1 91.19 85 ASP A CA 1
ATOM 635 C C . ASP A 1 85 ? 5.977 -19.031 -10.969 1 91.19 85 ASP A C 1
ATOM 637 O O . ASP A 1 85 ? 6.082 -18.531 -9.844 1 91.19 85 ASP A O 1
ATOM 641 N N . GLU A 1 86 ? 5.258 -19.953 -11.188 1 87.69 86 GLU A N 1
ATOM 642 C CA . GLU A 1 86 ? 4.312 -20.453 -10.195 1 87.69 86 GLU A CA 1
ATOM 643 C C . GLU A 1 86 ? 5.035 -21.094 -9.016 1 87.69 86 GLU A C 1
ATOM 645 O O . GLU A 1 86 ? 5.711 -22.109 -9.172 1 87.69 86 GLU A O 1
ATOM 650 N N . PRO A 1 87 ? 4.809 -20.484 -7.883 1 89.62 87 PRO A N 1
ATOM 651 C CA . PRO A 1 87 ? 5.172 -21.266 -6.691 1 89.62 87 PRO A CA 1
ATOM 652 C C . PRO A 1 87 ? 4.211 -22.422 -6.422 1 89.62 87 PRO A C 1
ATOM 654 O O . PRO A 1 87 ? 3.096 -22.438 -6.945 1 89.62 87 PRO A O 1
ATOM 657 N N . PHE A 1 88 ? 4.684 -23.359 -5.625 1 89.31 88 PHE A N 1
ATOM 658 C CA . PHE A 1 88 ? 3.775 -24.406 -5.191 1 89.31 88 PHE A CA 1
ATOM 659 C C . PHE A 1 88 ? 2.586 -23.828 -4.438 1 89.31 88 PHE A C 1
ATOM 661 O O . PHE A 1 88 ? 2.756 -22.984 -3.559 1 89.31 88 PHE A O 1
ATOM 668 N N . THR A 1 89 ? 1.422 -24.234 -4.969 1 89 89 THR A N 1
ATOM 669 C CA . THR A 1 89 ? 0.161 -23.781 -4.395 1 89 89 THR A CA 1
ATOM 670 C C . THR A 1 89 ? -0.697 -24.953 -3.955 1 89 89 THR A C 1
ATOM 672 O O . THR A 1 89 ? -0.739 -25.984 -4.633 1 89 89 THR A O 1
ATOM 675 N N . GLY A 1 90 ? -1.349 -24.766 -2.824 1 89.62 90 GLY A N 1
ATOM 676 C CA . GLY A 1 90 ? -2.213 -25.828 -2.34 1 89.62 90 GLY A CA 1
ATOM 677 C C . GLY A 1 90 ? -2.92 -25.484 -1.044 1 89.62 90 GLY A C 1
ATOM 678 O O . GLY A 1 90 ? -2.902 -24.328 -0.611 1 89.62 90 GLY A O 1
ATOM 679 N N . VAL A 1 91 ? -3.668 -26.453 -0.564 1 92.62 91 VAL A N 1
ATOM 680 C CA . VAL A 1 91 ? -4.32 -26.312 0.733 1 92.62 91 VAL A CA 1
ATOM 681 C C . VAL A 1 91 ? -3.305 -26.531 1.851 1 92.62 91 VAL A C 1
ATOM 683 O O . VAL A 1 91 ? -2.861 -27.656 2.082 1 92.62 91 VAL A O 1
ATOM 686 N N . ILE A 1 92 ? -2.943 -25.469 2.531 1 95.12 92 ILE A N 1
ATOM 687 C CA . ILE A 1 92 ? -1.965 -25.531 3.611 1 95.12 92 ILE A CA 1
ATOM 688 C C . ILE A 1 92 ? -2.674 -25.828 4.934 1 95.12 92 ILE A C 1
ATOM 690 O O . ILE A 1 92 ? -3.738 -25.266 5.211 1 95.12 92 ILE A O 1
ATOM 694 N N . TYR A 1 93 ? -2.07 -26.672 5.707 1 97.44 93 TYR A N 1
ATOM 695 C CA . TYR A 1 93 ? -2.627 -27.031 7.008 1 97.44 93 TYR A CA 1
ATOM 696 C C . TYR A 1 93 ? -1.524 -27.422 7.988 1 97.44 93 TYR A C 1
ATOM 698 O O . TYR A 1 93 ? -0.37 -27.594 7.59 1 97.44 93 TYR A O 1
ATOM 706 N N . LEU A 1 94 ? -1.864 -27.438 9.281 1 97.81 94 LEU A N 1
ATOM 707 C CA . LEU A 1 94 ? -0.95 -27.875 10.336 1 97.81 94 LEU A CA 1
ATOM 708 C C . LEU A 1 94 ? -1.248 -29.312 10.75 1 97.81 94 LEU A C 1
ATOM 710 O O . LEU A 1 94 ? -2.412 -29.703 10.859 1 97.81 94 LEU A O 1
ATOM 714 N N . GLU A 1 95 ? -0.134 -30 10.906 1 96.56 95 GLU A N 1
ATOM 715 C CA . GLU A 1 95 ? -0.316 -31.312 11.516 1 96.56 95 GLU A CA 1
ATOM 716 C C . GLU A 1 95 ? -1.119 -31.219 12.805 1 96.56 95 GLU A C 1
ATOM 718 O O . GLU A 1 95 ? -0.905 -30.312 13.609 1 96.56 95 GLU A O 1
ATOM 723 N N . GLY A 1 96 ? -2.105 -32.125 12.984 1 95.06 96 GLY A N 1
ATOM 724 C CA . GLY A 1 96 ? -2.959 -32.062 14.156 1 95.06 96 GLY A CA 1
ATOM 725 C C . GLY A 1 96 ? -4.305 -31.422 13.891 1 95.06 96 GLY A C 1
ATOM 726 O O . GLY A 1 96 ? -5.199 -31.469 14.734 1 95.06 96 GLY A O 1
ATOM 727 N N . SER A 1 97 ? -4.52 -30.891 12.742 1 95.19 97 SER A N 1
ATOM 728 C CA . SER A 1 97 ? -5.762 -30.203 12.383 1 95.19 97 SER A CA 1
ATOM 729 C C . SER A 1 97 ? -6.855 -31.203 12.016 1 95.19 97 SER A C 1
ATOM 731 O O . SER A 1 97 ? -8.016 -30.828 11.852 1 95.19 97 SER A O 1
ATOM 733 N N . GLY A 1 98 ? -6.527 -32.469 11.867 1 95.88 98 GLY A N 1
ATOM 734 C CA . GLY A 1 98 ? -7.438 -33.469 11.352 1 95.88 98 GLY A CA 1
ATOM 735 C C . GLY A 1 98 ? -7.348 -33.656 9.852 1 95.88 98 GLY A C 1
ATOM 736 O O . GLY A 1 98 ? -7.922 -34.594 9.297 1 95.88 98 GLY A O 1
ATOM 737 N N . ILE A 1 99 ? -6.664 -32.781 9.18 1 96.69 99 ILE A N 1
ATOM 738 C CA . ILE A 1 99 ? -6.41 -32.906 7.75 1 96.69 99 ILE A CA 1
ATOM 739 C C . ILE A 1 99 ? -5.152 -33.719 7.516 1 96.69 99 ILE A C 1
ATOM 741 O O . ILE A 1 99 ? -4.176 -33.625 8.258 1 96.69 99 ILE A O 1
ATOM 745 N N . THR A 1 100 ? -5.242 -34.594 6.52 1 95.88 100 THR A N 1
ATOM 746 C CA . THR A 1 100 ? -4.129 -35.469 6.16 1 95.88 100 THR A CA 1
ATOM 747 C C . THR A 1 100 ? -3.811 -35.344 4.672 1 95.88 100 THR A C 1
ATOM 749 O O . THR A 1 100 ? -4.332 -34.469 3.988 1 95.88 100 THR A O 1
ATOM 752 N N . SER A 1 101 ? -2.947 -36.219 4.238 1 93 101 SER A N 1
ATOM 753 C CA . SER A 1 101 ? -2.582 -36.188 2.826 1 93 101 SER A CA 1
ATOM 754 C C . SER A 1 101 ? -3.736 -36.656 1.949 1 93 101 SER A C 1
ATOM 756 O O . SER A 1 101 ? -3.701 -36.5 0.727 1 93 101 SER A O 1
ATOM 758 N N . ASP A 1 102 ? -4.754 -37.188 2.566 1 94.38 102 ASP A N 1
ATOM 759 C CA . ASP A 1 102 ? -5.977 -37.562 1.864 1 94.38 102 ASP A CA 1
ATOM 760 C C . ASP A 1 102 ? -6.906 -36.375 1.705 1 94.38 102 ASP A C 1
ATOM 762 O O . ASP A 1 102 ? -7.387 -35.812 2.695 1 94.38 102 ASP A O 1
ATOM 766 N N . PHE A 1 103 ? -7.207 -36.031 0.438 1 94.19 103 PHE A N 1
ATOM 767 C CA . PHE A 1 103 ? -8.047 -34.875 0.141 1 94.19 103 PHE A CA 1
ATOM 768 C C . PHE A 1 103 ? -9.383 -34.969 0.86 1 94.19 103 PHE A C 1
ATOM 770 O O . PHE A 1 103 ? -9.961 -33.969 1.273 1 94.19 103 PHE A O 1
ATOM 777 N N . LYS A 1 104 ? -9.852 -36.188 1.059 1 95.75 104 LYS A N 1
ATOM 778 C CA . LYS A 1 104 ? -11.164 -36.406 1.658 1 95.75 104 LYS A CA 1
ATOM 779 C C . LYS A 1 104 ? -11.188 -35.969 3.117 1 95.75 104 LYS A C 1
ATOM 781 O O . LYS A 1 104 ? -12.258 -35.781 3.699 1 95.75 104 LYS A O 1
ATOM 786 N N . SER A 1 105 ? -10.07 -35.781 3.672 1 96.5 105 SER A N 1
ATOM 787 C CA . SER A 1 105 ? -9.984 -35.344 5.062 1 96.5 105 SER A CA 1
ATOM 788 C C . SER A 1 105 ? -10.453 -33.906 5.223 1 96.5 105 SER A C 1
ATOM 790 O O . SER A 1 105 ? -10.648 -33.438 6.344 1 96.5 105 SER A O 1
ATOM 792 N N . LEU A 1 106 ? -10.688 -33.188 4.121 1 96.44 106 LEU A N 1
ATOM 793 C CA . LEU A 1 106 ? -11.203 -31.828 4.16 1 96.44 106 LEU A CA 1
ATOM 794 C C . LEU A 1 106 ? -12.672 -31.812 4.566 1 96.44 106 LEU A C 1
ATOM 796 O O . LEU A 1 106 ? -13.227 -30.766 4.883 1 96.44 106 LEU A O 1
ATOM 800 N N . LYS A 1 107 ? -13.32 -33.031 4.535 1 97 107 LYS A N 1
ATOM 801 C CA . LYS A 1 107 ? -14.734 -33.094 4.898 1 97 107 LYS A CA 1
ATOM 802 C C . LYS A 1 107 ? -14.977 -32.5 6.289 1 97 107 LYS A C 1
ATOM 804 O O . LYS A 1 107 ? -14.297 -32.875 7.25 1 97 107 LYS A O 1
ATOM 809 N N . GLY A 1 108 ? -15.891 -31.609 6.309 1 97.19 108 GLY A N 1
ATOM 810 C CA . GLY A 1 108 ? -16.297 -31 7.566 1 97.19 108 GLY A CA 1
ATOM 811 C C . GLY A 1 108 ? -15.359 -29.891 8.016 1 97.19 108 GLY A C 1
ATOM 812 O O . GLY A 1 108 ? -15.547 -29.312 9.086 1 97.19 108 GLY A O 1
ATOM 813 N N . LYS A 1 109 ? -14.359 -29.562 7.223 1 97.94 109 LYS A N 1
ATOM 814 C CA . LYS A 1 109 ? -13.352 -28.594 7.621 1 97.94 109 LYS A CA 1
ATOM 815 C C . LYS A 1 109 ? -13.656 -27.219 7.043 1 97.94 109 LYS A C 1
ATOM 817 O O . LYS A 1 109 ? -14.367 -27.094 6.043 1 97.94 109 LYS A O 1
ATOM 822 N N . ARG A 1 110 ? -13.234 -26.234 7.781 1 97 110 ARG A N 1
ATOM 823 C CA . ARG A 1 110 ? -13.266 -24.859 7.289 1 97 110 ARG A CA 1
ATOM 824 C C . ARG A 1 110 ? -12.023 -24.547 6.457 1 97 110 ARG A C 1
ATOM 826 O O . ARG A 1 110 ? -10.906 -24.531 6.98 1 97 110 ARG A O 1
ATOM 833 N N . ILE A 1 111 ? -12.211 -24.219 5.164 1 95.19 111 ILE A N 1
ATOM 834 C CA . ILE A 1 111 ? -11.102 -23.984 4.242 1 95.19 111 ILE A CA 1
ATOM 835 C C . ILE A 1 111 ? -11.102 -22.531 3.805 1 95.19 111 ILE A C 1
ATOM 837 O O . ILE A 1 111 ? -12.062 -22.047 3.207 1 95.19 111 ILE A O 1
ATOM 841 N N . GLY A 1 112 ? -9.977 -21.891 4.148 1 92.31 112 GLY A N 1
ATOM 842 C CA . GLY A 1 112 ? -9.828 -20.484 3.797 1 92.31 112 GLY A CA 1
ATOM 843 C C . GLY A 1 112 ? -9.352 -20.281 2.373 1 92.31 112 GLY A C 1
ATOM 844 O O . GLY A 1 112 ? -8.555 -21.062 1.855 1 92.31 112 GLY A O 1
ATOM 845 N N . TYR A 1 113 ? -9.82 -19.172 1.802 1 84.31 113 TYR A N 1
ATOM 846 C CA . TYR A 1 113 ? -9.391 -18.828 0.452 1 84.31 113 TYR A CA 1
ATOM 847 C C . TYR A 1 113 ? -9.375 -17.328 0.255 1 84.31 113 TYR A C 1
ATOM 849 O O . TYR A 1 113 ? -10.023 -16.578 1.003 1 84.31 113 TYR A O 1
ATOM 857 N N . VAL A 1 114 ? -8.531 -16.797 -0.567 1 70.5 114 VAL A N 1
ATOM 858 C CA . VAL A 1 114 ? -8.383 -15.367 -0.804 1 70.5 114 VAL A CA 1
ATOM 859 C C . VAL A 1 114 ? -9.367 -14.914 -1.877 1 70.5 114 VAL A C 1
ATOM 861 O O . VAL A 1 114 ? -10.141 -13.984 -1.661 1 70.5 114 VAL A O 1
ATOM 864 N N . GLY A 1 115 ? -9.281 -15.414 -3.148 1 65.81 115 GLY A N 1
ATOM 865 C CA . GLY A 1 115 ? -10.094 -15.016 -4.285 1 65.81 115 GLY A CA 1
ATOM 866 C C . GLY A 1 115 ? -11.078 -16.078 -4.723 1 65.81 115 GLY A C 1
ATOM 867 O O . GLY A 1 115 ? -10.953 -17.25 -4.324 1 65.81 115 GLY A O 1
ATOM 868 N N . GLU A 1 116 ? -12.023 -15.602 -5.469 1 69.5 116 GLU A N 1
ATOM 869 C CA . GLU A 1 116 ? -13.117 -16.453 -5.898 1 69.5 116 GLU A CA 1
ATOM 870 C C . GLU A 1 116 ? -12.602 -17.75 -6.527 1 69.5 116 GLU A C 1
ATOM 872 O O . GLU A 1 116 ? -13.211 -18.812 -6.379 1 69.5 116 GLU A O 1
ATOM 877 N N . PHE A 1 117 ? -11.453 -17.672 -7.066 1 73.12 117 PHE A N 1
ATOM 878 C CA . PHE A 1 117 ? -10.938 -18.812 -7.805 1 73.12 117 PHE A CA 1
ATOM 879 C C . PHE A 1 117 ? -10.516 -19.922 -6.848 1 73.12 117 PHE A C 1
ATOM 881 O O . PHE A 1 117 ? -10.602 -21.109 -7.188 1 73.12 117 PHE A O 1
ATOM 888 N N . GLY A 1 118 ? -10.094 -19.531 -5.684 1 76.31 118 GLY A N 1
ATOM 889 C CA . GLY A 1 118 ? -9.75 -20.562 -4.715 1 76.31 118 GLY A CA 1
ATOM 890 C C . GLY A 1 118 ? -10.906 -21.484 -4.379 1 76.31 118 GLY A C 1
ATOM 891 O O . GLY A 1 118 ? -10.742 -22.703 -4.359 1 76.31 118 GLY A O 1
ATOM 892 N N . LYS A 1 119 ? -12.047 -20.906 -4.258 1 82.12 119 LYS A N 1
ATOM 893 C CA . LYS A 1 119 ? -13.234 -21.703 -3.939 1 82.12 119 LYS A CA 1
ATOM 894 C C . LYS A 1 119 ? -13.633 -22.594 -5.117 1 82.12 119 LYS A C 1
ATOM 896 O O . LYS A 1 119 ? -13.992 -23.75 -4.93 1 82.12 119 LYS A O 1
ATOM 901 N N . ILE A 1 120 ? -13.594 -22.094 -6.301 1 82.81 120 ILE A N 1
ATOM 902 C CA . ILE A 1 120 ? -13.969 -22.828 -7.496 1 82.81 120 ILE A CA 1
ATOM 903 C C . ILE A 1 120 ? -13.055 -24.047 -7.66 1 82.81 120 ILE A C 1
ATOM 905 O O . ILE A 1 120 ? -13.516 -25.141 -8 1 82.81 120 ILE A O 1
ATOM 909 N N . GLN A 1 121 ? -11.844 -23.812 -7.41 1 82.19 121 GLN A N 1
ATOM 910 C CA . GLN A 1 121 ? -10.867 -24.891 -7.555 1 82.19 121 GLN A CA 1
ATOM 911 C C . GLN A 1 121 ? -11.133 -26.016 -6.551 1 82.19 121 GLN A C 1
ATOM 913 O O . GLN A 1 121 ? -11.086 -27.188 -6.902 1 82.19 121 GLN A O 1
ATOM 918 N N . ILE A 1 122 ? -11.367 -25.641 -5.332 1 86.44 122 ILE A N 1
ATOM 919 C CA . ILE A 1 122 ? -11.617 -26.641 -4.305 1 86.44 122 ILE A CA 1
ATOM 920 C C . ILE A 1 122 ? -12.938 -27.359 -4.598 1 86.44 122 ILE A C 1
ATOM 922 O O . ILE A 1 122 ? -13.039 -28.578 -4.414 1 86.44 122 ILE A O 1
ATOM 926 N N . ASP A 1 123 ? -13.93 -26.641 -5.031 1 89.12 123 ASP A N 1
ATOM 927 C CA . ASP A 1 123 ? -15.203 -27.25 -5.414 1 89.12 123 ASP A CA 1
ATOM 928 C C . ASP A 1 123 ? -15 -28.312 -6.488 1 89.12 123 ASP A C 1
ATOM 930 O O . ASP A 1 123 ? -15.57 -29.406 -6.398 1 89.12 123 ASP A O 1
ATOM 934 N N . GLU A 1 124 ? -14.281 -28 -7.453 1 85.38 124 GLU A N 1
ATOM 935 C CA . GLU A 1 124 ? -14 -28.953 -8.523 1 85.38 124 GLU A CA 1
ATOM 936 C C . GLU A 1 124 ? -13.258 -30.172 -7.996 1 85.38 124 GLU A C 1
ATOM 938 O O . GLU A 1 124 ? -13.562 -31.297 -8.375 1 85.38 124 GLU A O 1
ATOM 943 N N . LEU A 1 125 ? -12.281 -29.969 -7.18 1 86.81 125 LEU A N 1
ATOM 944 C CA . LEU A 1 125 ? -11.508 -31.062 -6.617 1 86.81 125 LEU A CA 1
ATOM 945 C C . LEU A 1 125 ? -12.391 -31.969 -5.762 1 86.81 125 LEU A C 1
ATOM 947 O O . LEU A 1 125 ? -12.227 -33.188 -5.766 1 86.81 125 LEU A O 1
ATOM 951 N N . THR A 1 126 ? -13.281 -31.297 -5.043 1 90.62 126 THR A N 1
ATOM 952 C CA . THR A 1 126 ? -14.203 -32.094 -4.246 1 90.62 126 THR A CA 1
ATOM 953 C C . THR A 1 126 ? -15.016 -33.031 -5.137 1 90.62 126 THR A C 1
ATOM 955 O O . THR A 1 126 ? -15.203 -34.219 -4.809 1 90.62 126 THR A O 1
ATOM 958 N N . LYS A 1 127 ? -15.445 -32.531 -6.234 1 88.25 127 LYS A N 1
ATOM 959 C CA . LYS A 1 127 ? -16.188 -33.375 -7.184 1 88.25 127 LYS A CA 1
ATOM 960 C C . LYS A 1 127 ? -15.312 -34.5 -7.711 1 88.25 127 LYS A C 1
ATOM 962 O O . LYS A 1 127 ? -15.773 -35.656 -7.801 1 88.25 127 LYS A O 1
ATOM 967 N N . TYR A 1 128 ? -14.172 -34.219 -8.023 1 86.75 128 TYR A N 1
ATOM 968 C CA . TYR A 1 128 ? -13.219 -35.188 -8.562 1 86.75 128 TYR A CA 1
ATOM 969 C C . TYR A 1 128 ? -12.977 -36.312 -7.562 1 86.75 128 TYR A C 1
ATOM 971 O O . TYR A 1 128 ? -12.797 -37.469 -7.953 1 86.75 128 TYR A O 1
ATOM 979 N N . TYR A 1 129 ? -13.047 -35.969 -6.316 1 91.19 129 TYR A N 1
ATOM 980 C CA . TYR A 1 129 ? -12.734 -36.969 -5.281 1 91.19 129 TYR A CA 1
ATOM 981 C C . TYR A 1 129 ? -14.008 -37.531 -4.68 1 91.19 129 TYR A C 1
ATOM 983 O O . TYR A 1 129 ? -13.984 -38.125 -3.588 1 91.19 129 TYR A O 1
ATOM 991 N N . GLY A 1 130 ? -15.109 -37.312 -5.293 1 92.12 130 GLY A N 1
ATOM 992 C CA . GLY A 1 130 ? -16.359 -37.938 -4.895 1 92.12 130 GLY A CA 1
ATOM 993 C C . GLY A 1 130 ? -17.016 -37.25 -3.713 1 92.12 130 GLY A C 1
ATOM 994 O O . GLY A 1 130 ? -17.812 -37.844 -2.99 1 92.12 130 GLY A O 1
ATOM 995 N N . MET A 1 131 ? -16.609 -36.062 -3.496 1 94.5 131 MET A N 1
ATOM 996 C CA . MET A 1 131 ? -17.203 -35.219 -2.484 1 94.5 131 MET A CA 1
ATOM 997 C C . MET A 1 131 ? -18.062 -34.125 -3.133 1 94.5 131 MET A C 1
ATOM 999 O O . MET A 1 131 ? -18.25 -34.125 -4.352 1 94.5 131 MET A O 1
ATOM 1003 N N . THR A 1 132 ? -18.734 -33.406 -2.297 1 94.75 132 THR A N 1
ATOM 1004 C CA . THR A 1 132 ? -19.5 -32.25 -2.791 1 94.75 132 THR A CA 1
ATOM 1005 C C . THR A 1 132 ? -19.031 -30.953 -2.119 1 94.75 132 THR A C 1
ATOM 1007 O O . THR A 1 132 ? -18.312 -31 -1.113 1 94.75 132 THR A O 1
ATOM 1010 N N . SER A 1 133 ? -19.375 -29.844 -2.68 1 92.44 133 SER A N 1
ATOM 1011 C CA . SER A 1 133 ? -18.984 -28.547 -2.127 1 92.44 133 SER A CA 1
ATOM 1012 C C . SER A 1 133 ? -19.594 -28.328 -0.744 1 92.44 133 SER A C 1
ATOM 1014 O O . SER A 1 133 ? -19.125 -27.484 0.024 1 92.44 133 SER A O 1
ATOM 1016 N N . GLU A 1 134 ? -20.562 -29.109 -0.366 1 95.06 134 GLU A N 1
ATOM 1017 C CA . GLU A 1 134 ? -21.203 -29 0.939 1 95.06 134 GLU A CA 1
ATOM 1018 C C . GLU A 1 134 ? -20.406 -29.75 2.008 1 95.06 134 GLU A C 1
ATOM 1020 O O . GLU A 1 134 ? -20.656 -29.578 3.203 1 95.06 134 GLU A O 1
ATOM 1025 N N . ASP A 1 135 ? -19.469 -30.484 1.545 1 96.44 135 ASP A N 1
ATOM 1026 C CA . ASP A 1 135 ? -18.734 -31.344 2.469 1 96.44 135 ASP A CA 1
ATOM 1027 C C . ASP A 1 135 ? -17.688 -30.531 3.232 1 96.44 135 ASP A C 1
ATOM 1029 O O . ASP A 1 135 ? -17.094 -31.031 4.191 1 96.44 135 ASP A O 1
ATOM 1033 N N . TYR A 1 136 ? -17.406 -29.375 2.811 1 96.19 136 TYR A N 1
ATOM 1034 C CA . TYR A 1 136 ? -16.516 -28.469 3.533 1 96.19 136 TYR A CA 1
ATOM 1035 C C . TYR A 1 136 ? -17.109 -27.062 3.613 1 96.19 136 TYR A C 1
ATOM 1037 O O . TYR A 1 136 ? -18.141 -26.781 3.01 1 96.19 136 TYR A O 1
ATOM 1045 N N . THR A 1 137 ? -16.562 -26.25 4.457 1 96.12 137 THR A N 1
ATOM 1046 C CA . THR A 1 137 ? -17 -24.859 4.582 1 96.12 137 THR A CA 1
ATOM 1047 C C . THR A 1 137 ? -15.938 -23.906 4.043 1 96.12 137 THR A C 1
ATOM 1049 O O . THR A 1 137 ? -14.812 -23.875 4.543 1 96.12 137 THR A O 1
ATOM 1052 N N . ALA A 1 138 ? -16.297 -23.203 3.008 1 92.56 138 ALA A N 1
ATOM 1053 C CA . ALA A 1 138 ? -15.406 -22.188 2.445 1 92.56 138 ALA A CA 1
ATOM 1054 C C . ALA A 1 138 ? -15.461 -20.891 3.248 1 92.56 138 ALA A C 1
ATOM 1056 O O . ALA A 1 138 ? -16.547 -20.391 3.557 1 92.56 138 ALA A O 1
ATOM 1057 N N . VAL A 1 139 ? -14.312 -20.438 3.635 1 90.75 139 VAL A N 1
ATOM 1058 C CA . VAL A 1 139 ? -14.227 -19.188 4.387 1 90.75 139 VAL A CA 1
ATOM 1059 C C . VAL A 1 139 ? -13.352 -18.188 3.629 1 90.75 139 VAL A C 1
ATOM 1061 O O . VAL A 1 139 ? -12.172 -18.438 3.391 1 90.75 139 VAL A O 1
ATOM 1064 N N . ARG A 1 140 ? -13.875 -17.047 3.348 1 82.12 140 ARG A N 1
ATOM 1065 C CA . ARG A 1 140 ? -13.062 -16.016 2.705 1 82.12 140 ARG A CA 1
ATOM 1066 C C . ARG A 1 140 ? -12.172 -15.305 3.719 1 82.12 140 ARG A C 1
ATOM 1068 O O . ARG A 1 140 ? -12.664 -14.672 4.652 1 82.12 140 ARG A O 1
ATOM 1075 N N . CYS A 1 141 ? -10.898 -15.516 3.58 1 79.44 141 CYS A N 1
ATOM 1076 C CA . CYS A 1 141 ? -9.961 -14.969 4.555 1 79.44 141 CYS A CA 1
ATOM 1077 C C . CYS A 1 141 ? -9.117 -13.859 3.936 1 79.44 141 CYS A C 1
ATOM 1079 O O . CYS A 1 141 ? -8.383 -13.164 4.641 1 79.44 141 CYS A O 1
ATOM 1081 N N . GLY A 1 142 ? -9.297 -13.664 2.688 1 66.25 142 GLY A N 1
ATOM 1082 C CA . GLY A 1 142 ? -8.375 -12.742 2.043 1 66.25 142 GLY A CA 1
ATOM 1083 C C . GLY A 1 142 ? -6.926 -13.195 2.133 1 66.25 142 GLY A C 1
ATOM 1084 O O . GLY A 1 142 ? -6.609 -14.352 1.86 1 66.25 142 GLY A O 1
ATOM 1085 N N . MET A 1 143 ? -6.078 -12.109 2.404 1 65.19 143 MET A N 1
ATOM 1086 C CA . MET A 1 143 ? -4.648 -12.406 2.41 1 65.19 143 MET A CA 1
ATOM 1087 C C . MET A 1 143 ? -4.211 -12.969 3.76 1 65.19 143 MET A C 1
ATOM 1089 O O . MET A 1 143 ? -3.025 -13.211 3.982 1 65.19 143 MET A O 1
ATOM 1093 N N . ASN A 1 144 ? -5.121 -13.422 4.543 1 78.38 144 ASN A N 1
ATOM 1094 C CA . ASN A 1 144 ? -4.766 -13.758 5.918 1 78.38 144 ASN A CA 1
ATOM 1095 C C . ASN A 1 144 ? -5 -15.234 6.215 1 78.38 144 ASN A C 1
ATOM 1097 O O . ASN A 1 144 ? -5.527 -15.586 7.273 1 78.38 144 ASN A O 1
ATOM 1101 N N . VAL A 1 145 ? -4.586 -16.078 5.328 1 87.88 145 VAL A N 1
ATOM 1102 C CA . VAL A 1 145 ? -4.77 -17.516 5.496 1 87.88 145 VAL A CA 1
ATOM 1103 C C . VAL A 1 145 ? -3.941 -18 6.684 1 87.88 145 VAL A C 1
ATOM 1105 O O . VAL A 1 145 ? -4.441 -18.75 7.531 1 87.88 145 VAL A O 1
ATOM 1108 N N . SER A 1 146 ? -2.707 -17.578 6.809 1 92.44 146 SER A N 1
ATOM 1109 C CA . SER A 1 146 ? -1.84 -18 7.902 1 92.44 146 SER A CA 1
ATOM 1110 C C . SER A 1 146 ? -2.416 -17.594 9.258 1 92.44 146 SER A C 1
ATOM 1112 O O . SER A 1 146 ? -2.439 -18.406 10.188 1 92.44 146 SER A O 1
ATOM 1114 N N . LYS A 1 147 ? -2.84 -16.406 9.281 1 89.69 147 LYS A N 1
ATOM 1115 C CA . LYS A 1 147 ? -3.424 -15.914 10.531 1 89.69 147 LYS A CA 1
ATOM 1116 C C . LYS A 1 147 ? -4.664 -16.719 10.906 1 89.69 147 LYS A C 1
ATOM 1118 O O . LYS A 1 147 ? -4.867 -17.047 12.078 1 89.69 147 LYS A O 1
ATOM 1123 N N . GLY A 1 148 ? -5.52 -17 9.938 1 91.5 148 GLY A N 1
ATOM 1124 C CA . GLY A 1 148 ? -6.707 -17.812 10.18 1 91.5 148 GLY A CA 1
ATOM 1125 C C . GLY A 1 148 ? -6.395 -19.188 10.734 1 91.5 148 GLY A C 1
ATOM 1126 O O . GLY A 1 148 ? -7.078 -19.672 11.641 1 91.5 148 GLY A O 1
ATOM 1127 N N . ILE A 1 149 ? -5.379 -19.797 10.203 1 95.25 149 ILE A N 1
ATOM 1128 C CA . ILE A 1 149 ? -4.957 -21.109 10.664 1 95.25 149 ILE A CA 1
ATOM 1129 C C . ILE A 1 149 ? -4.43 -21.016 12.094 1 95.25 149 ILE A C 1
ATOM 1131 O O . ILE A 1 149 ? -4.801 -21.812 12.953 1 95.25 149 ILE A O 1
ATOM 1135 N N . ILE A 1 150 ? -3.619 -20.016 12.359 1 93.75 150 ILE A N 1
ATOM 1136 C CA . ILE A 1 150 ? -2.982 -19.812 13.656 1 93.75 150 ILE A CA 1
ATOM 1137 C C . ILE A 1 150 ? -4.047 -19.562 14.727 1 93.75 150 ILE A C 1
ATOM 1139 O O . ILE A 1 150 ? -3.994 -20.141 15.812 1 93.75 150 ILE A O 1
ATOM 1143 N N . GLU A 1 151 ? -5.02 -18.75 14.359 1 91.25 151 GLU A N 1
ATOM 1144 C CA . GLU A 1 151 ? -6.039 -18.344 15.328 1 91.25 151 GLU A CA 1
ATOM 1145 C C . GLU A 1 151 ? -7.148 -19.391 15.422 1 91.25 151 GLU A C 1
ATOM 1147 O O . GLU A 1 151 ? -7.961 -19.359 16.344 1 91.25 151 GLU A O 1
ATOM 1152 N N . GLY A 1 152 ? -7.207 -20.219 14.438 1 93.19 152 GLY A N 1
ATOM 1153 C CA . GLY A 1 152 ? -8.164 -21.312 14.477 1 93.19 152 GLY A CA 1
ATOM 1154 C C . GLY A 1 152 ? -9.5 -20.953 13.852 1 93.19 152 GLY A C 1
ATOM 1155 O O . GLY A 1 152 ? -10.492 -21.672 14.047 1 93.19 152 GLY A O 1
ATOM 1156 N N . THR A 1 153 ? -9.547 -19.906 13.141 1 92.75 153 THR A N 1
ATOM 1157 C CA . THR A 1 153 ? -10.789 -19.531 12.461 1 92.75 153 THR A CA 1
ATOM 1158 C C . THR A 1 153 ? -11 -20.391 11.219 1 92.75 153 THR A C 1
ATOM 1160 O O . THR A 1 153 ? -12.125 -20.5 10.719 1 92.75 153 THR A O 1
ATOM 1163 N N . ILE A 1 154 ? -9.938 -20.953 10.664 1 96.25 154 ILE A N 1
ATOM 1164 C CA . ILE A 1 154 ? -9.984 -21.953 9.609 1 96.25 154 ILE A CA 1
ATOM 1165 C C . ILE A 1 154 ? -9.062 -23.109 9.953 1 96.25 154 ILE A C 1
ATOM 1167 O O . ILE A 1 154 ? -8.164 -22.969 10.789 1 96.25 154 ILE A O 1
ATOM 1171 N N . ASP A 1 155 ? -9.367 -24.25 9.328 1 97.5 155 ASP A N 1
ATOM 1172 C CA . ASP A 1 155 ? -8.57 -25.453 9.57 1 97.5 155 ASP A CA 1
ATOM 1173 C C . ASP A 1 155 ? -7.426 -25.562 8.57 1 97.5 155 ASP A C 1
ATOM 1175 O O . ASP A 1 155 ? -6.406 -26.188 8.852 1 97.5 155 ASP A O 1
ATOM 1179 N N . ALA A 1 156 ? -7.676 -25.062 7.438 1 96.38 156 ALA A N 1
ATOM 1180 C CA . ALA A 1 156 ? -6.727 -25.031 6.328 1 96.38 156 ALA A CA 1
ATOM 1181 C C . ALA A 1 156 ? -7.098 -23.938 5.332 1 96.38 156 ALA A C 1
ATOM 1183 O O . ALA A 1 156 ? -8.172 -23.328 5.426 1 96.38 156 ALA A O 1
ATOM 1184 N N . GLY A 1 157 ? -6.191 -23.656 4.477 1 93.19 157 GLY A N 1
ATOM 1185 C CA . GLY A 1 157 ? -6.488 -22.641 3.469 1 93.19 157 GLY A CA 1
ATOM 1186 C C . GLY A 1 157 ? -5.586 -22.734 2.252 1 93.19 157 GLY A C 1
ATOM 1187 O O . GLY A 1 157 ? -4.504 -23.328 2.314 1 93.19 157 GLY A O 1
ATOM 1188 N N . ILE A 1 158 ? -6.035 -22.172 1.146 1 89.88 158 ILE A N 1
ATOM 1189 C CA . ILE A 1 158 ? -5.234 -22.125 -0.073 1 89.88 158 ILE A CA 1
ATOM 1190 C C . ILE A 1 158 ? -4.113 -21.109 0.085 1 89.88 158 ILE A C 1
ATOM 1192 O O . ILE A 1 158 ? -4.367 -19.938 0.391 1 89.88 158 ILE A O 1
ATOM 1196 N N . GLY A 1 159 ? -2.939 -21.562 -0.074 1 88.62 159 GLY A N 1
ATOM 1197 C CA . GLY A 1 159 ? -1.805 -20.672 0.076 1 88.62 159 GLY A CA 1
ATOM 1198 C C . GLY A 1 159 ? -0.62 -21.047 -0.789 1 88.62 159 GLY A C 1
ATOM 1199 O O . GLY A 1 159 ? -0.694 -22.016 -1.561 1 88.62 159 GLY A O 1
ATOM 1200 N N . LEU A 1 160 ? 0.407 -20.266 -0.674 1 91.12 160 LEU A N 1
ATOM 1201 C CA . LEU A 1 160 ? 1.634 -20.438 -1.445 1 91.12 160 LEU A CA 1
ATOM 1202 C C . LEU A 1 160 ? 2.773 -20.922 -0.553 1 91.12 160 LEU A C 1
ATOM 1204 O O . LEU A 1 160 ? 2.883 -20.5 0.602 1 91.12 160 LEU A O 1
ATOM 1208 N N . GLU A 1 161 ? 3.584 -21.703 -1.174 1 92.62 161 GLU A N 1
ATOM 1209 C CA . GLU A 1 161 ? 4.738 -22.25 -0.463 1 92.62 161 GLU A CA 1
ATOM 1210 C C . GLU A 1 161 ? 5.711 -21.141 -0.063 1 92.62 161 GLU A C 1
ATOM 1212 O O . GLU A 1 161 ? 6.277 -21.172 1.031 1 92.62 161 GLU A O 1
ATOM 1217 N N . ASN A 1 162 ? 5.891 -20.141 -0.89 1 94.12 162 ASN A N 1
ATOM 1218 C CA . ASN A 1 162 ? 6.918 -19.125 -0.671 1 94.12 162 ASN A CA 1
ATOM 1219 C C . ASN A 1 162 ? 6.41 -18 0.226 1 94.12 162 ASN A C 1
ATOM 1221 O O . ASN A 1 162 ? 7.16 -17.078 0.556 1 94.12 162 ASN A O 1
ATOM 1225 N N . ILE A 1 163 ? 5.152 -18.016 0.634 1 93 163 ILE A N 1
ATOM 1226 C CA . ILE A 1 163 ? 4.598 -16.938 1.459 1 93 163 ILE A CA 1
ATOM 1227 C C . ILE A 1 163 ? 3.959 -17.531 2.713 1 93 163 ILE A C 1
ATOM 1229 O O . ILE A 1 163 ? 4.629 -17.703 3.734 1 93 163 ILE A O 1
ATOM 1233 N N . GLN A 1 164 ? 2.74 -18.172 2.592 1 92.75 164 GLN A N 1
ATOM 1234 C CA . GLN A 1 164 ? 2.002 -18.641 3.758 1 92.75 164 GLN A CA 1
ATOM 1235 C C . GLN A 1 164 ? 2.719 -19.812 4.43 1 92.75 164 GLN A C 1
ATOM 1237 O O . GLN A 1 164 ? 2.674 -19.953 5.656 1 92.75 164 GLN A O 1
ATOM 1242 N N . GLN A 1 165 ? 3.25 -20.688 3.592 1 94.88 165 GLN A N 1
ATOM 1243 C CA . GLN A 1 165 ? 3.975 -21.781 4.211 1 94.88 165 GLN A CA 1
ATOM 1244 C C . GLN A 1 165 ? 5.145 -21.281 5.051 1 94.88 165 GLN A C 1
ATOM 1246 O O . GLN A 1 165 ? 5.391 -21.781 6.152 1 94.88 165 GLN A O 1
ATOM 1251 N N . VAL A 1 166 ? 5.887 -20.312 4.523 1 95.5 166 VAL A N 1
ATOM 1252 C CA . VAL A 1 166 ? 7.012 -19.734 5.254 1 95.5 166 VAL A CA 1
ATOM 1253 C C . VAL A 1 166 ? 6.512 -19.109 6.555 1 95.5 166 VAL A C 1
ATOM 1255 O O . VAL A 1 166 ? 7.117 -19.281 7.613 1 95.5 166 VAL A O 1
ATOM 1258 N N . GLU A 1 167 ? 5.418 -18.344 6.477 1 94.88 167 GLU A N 1
ATOM 1259 C CA . GLU A 1 167 ? 4.828 -17.703 7.652 1 94.88 167 GLU A CA 1
ATOM 1260 C C . GLU A 1 167 ? 4.504 -18.75 8.727 1 94.88 167 GLU A C 1
ATOM 1262 O O . GLU A 1 167 ? 4.828 -18.547 9.898 1 94.88 167 GLU A O 1
ATOM 1267 N N . LEU A 1 168 ? 3.916 -19.828 8.336 1 96.56 168 LEU A N 1
ATOM 1268 C CA . LEU A 1 168 ? 3.482 -20.844 9.281 1 96.56 168 LEU A CA 1
ATOM 1269 C C . LEU A 1 168 ? 4.676 -21.625 9.828 1 96.56 168 LEU A C 1
ATOM 1271 O O . LEU A 1 168 ? 4.684 -22.016 11 1 96.56 168 LEU A O 1
ATOM 1275 N N . GLU A 1 169 ? 5.637 -21.891 8.992 1 96.62 169 GLU A N 1
ATOM 1276 C CA . GLU A 1 169 ? 6.855 -22.547 9.461 1 96.62 169 GLU A CA 1
ATOM 1277 C C . GLU A 1 169 ? 7.527 -21.734 10.562 1 96.62 169 GLU A C 1
ATOM 1279 O O . GLU A 1 169 ? 7.91 -22.281 11.594 1 96.62 169 GLU A O 1
ATOM 1284 N N . GLU A 1 170 ? 7.664 -20.469 10.328 1 95.38 170 GLU A N 1
ATOM 1285 C CA . GLU A 1 170 ? 8.297 -19.594 11.32 1 95.38 170 GLU A CA 1
ATOM 1286 C C . GLU A 1 170 ? 7.453 -19.5 12.586 1 95.38 170 GLU A C 1
ATOM 1288 O O . GLU A 1 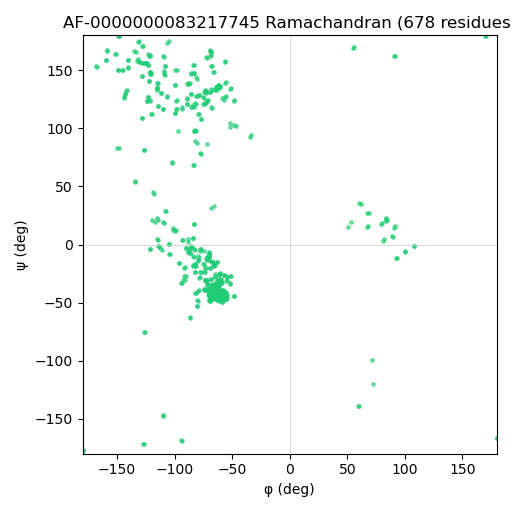170 ? 7.992 -19.422 13.695 1 95.38 170 GLU A O 1
A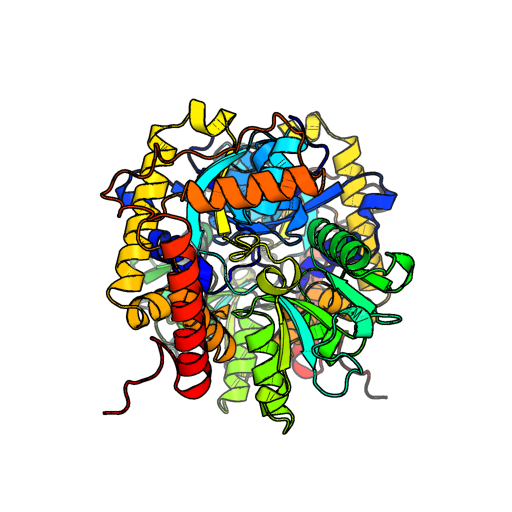TOM 1293 N N . TRP A 1 171 ? 6.168 -19.438 12.398 1 95.69 171 TRP A N 1
ATOM 1294 C CA . TRP A 1 171 ? 5.285 -19.453 13.555 1 95.69 171 TRP A CA 1
ATOM 1295 C C . TRP A 1 171 ? 5.484 -20.719 14.375 1 95.69 171 TRP A C 1
ATOM 1297 O O . TRP A 1 171 ? 5.531 -20.672 15.602 1 95.69 171 TRP A O 1
ATOM 1307 N N . CYS A 1 172 ? 5.57 -21.891 13.703 1 97.19 172 CYS A N 1
ATOM 1308 C CA . CYS A 1 172 ? 5.805 -23.156 14.383 1 97.19 172 CYS A CA 1
ATOM 1309 C C . CYS A 1 172 ? 7.09 -23.109 15.195 1 97.19 172 CYS A C 1
ATOM 1311 O O . CYS A 1 172 ? 7.094 -23.453 16.375 1 97.19 172 CYS A O 1
ATOM 1313 N N . LYS A 1 173 ? 8.141 -22.625 14.586 1 95.19 173 LYS A N 1
ATOM 1314 C CA . LYS A 1 173 ? 9.414 -22.516 15.281 1 95.19 173 LYS A CA 1
ATOM 1315 C C . LYS A 1 173 ? 9.289 -21.641 16.531 1 95.19 173 LYS A C 1
ATOM 1317 O O . LYS A 1 173 ? 9.781 -22 17.594 1 95.19 173 LYS A O 1
ATOM 1322 N N . ALA A 1 174 ? 8.656 -20.562 16.359 1 95.06 174 ALA A N 1
ATOM 1323 C CA . ALA A 1 174 ? 8.508 -19.594 17.453 1 95.06 174 ALA A CA 1
ATOM 1324 C C . ALA A 1 174 ? 7.648 -20.172 18.562 1 95.06 174 ALA A C 1
ATOM 1326 O O . ALA A 1 174 ? 7.699 -19.688 19.703 1 95.06 174 ALA A O 1
ATOM 1327 N N . ASN A 1 175 ? 6.883 -21.188 18.281 1 95.75 175 ASN A N 1
ATOM 1328 C CA . ASN A 1 175 ? 5.961 -21.766 19.266 1 95.75 175 ASN A CA 1
ATOM 1329 C C . ASN A 1 175 ? 6.359 -23.188 19.625 1 95.75 175 ASN A C 1
ATOM 1331 O O . ASN A 1 175 ? 5.508 -24 20.016 1 95.75 175 ASN A O 1
ATOM 1335 N N . ASN A 1 176 ? 7.566 -23.5 19.422 1 96.31 176 ASN A N 1
ATOM 1336 C CA . ASN A 1 176 ? 8.172 -24.781 19.797 1 96.31 176 ASN A CA 1
ATOM 1337 C C . ASN A 1 176 ? 7.496 -25.953 19.109 1 96.31 176 ASN A C 1
ATOM 1339 O O . ASN A 1 176 ? 7.258 -27 19.719 1 96.31 176 ASN A O 1
ATOM 1343 N N . ARG A 1 177 ? 7.09 -25.766 17.922 1 95.75 177 ARG A N 1
ATOM 1344 C CA . ARG A 1 177 ? 6.555 -26.766 17.016 1 95.75 177 ARG A CA 1
ATOM 1345 C C . ARG A 1 177 ? 7.473 -26.953 15.805 1 95.75 177 ARG A C 1
ATOM 1347 O O . ARG A 1 177 ? 8.031 -25.984 15.289 1 95.75 177 ARG A O 1
ATOM 1354 N N . PRO A 1 178 ? 7.648 -28.203 15.398 1 95.88 178 PRO A N 1
ATOM 1355 C CA . PRO A 1 178 ? 8.492 -28.391 14.219 1 95.88 178 PRO A CA 1
ATOM 1356 C C . PRO A 1 178 ? 7.926 -27.703 12.969 1 95.88 178 PRO A C 1
ATOM 1358 O O . PRO A 1 178 ? 6.719 -27.781 12.719 1 95.88 178 PRO A O 1
ATOM 1361 N N . ALA A 1 179 ? 8.758 -27.078 12.25 1 94.94 179 ALA A N 1
ATOM 1362 C CA . ALA A 1 179 ? 8.352 -26.453 10.992 1 94.94 179 ALA A CA 1
ATOM 1363 C C . ALA A 1 179 ? 7.734 -27.484 10.047 1 94.94 179 ALA A C 1
ATOM 1365 O O . ALA A 1 179 ? 6.871 -27.156 9.234 1 94.94 179 ALA A O 1
ATOM 1366 N N . SER A 1 180 ? 8.148 -28.766 10.242 1 94.44 180 SER A N 1
ATOM 1367 C CA . SER A 1 180 ? 7.68 -29.844 9.383 1 94.44 180 SER A CA 1
ATOM 1368 C C . SER A 1 180 ? 6.203 -30.156 9.625 1 94.44 180 SER A C 1
ATOM 1370 O O . SER A 1 180 ? 5.578 -30.875 8.852 1 94.44 180 SER A O 1
ATOM 1372 N N . ASP A 1 181 ? 5.648 -29.547 10.602 1 97 181 ASP A N 1
ATOM 1373 C CA . ASP A 1 181 ? 4.227 -29.703 10.883 1 97 181 ASP A CA 1
ATOM 1374 C C . ASP A 1 181 ? 3.377 -28.953 9.859 1 97 181 ASP A C 1
ATOM 1376 O O . ASP A 1 181 ? 2.174 -29.203 9.75 1 97 181 ASP A O 1
ATOM 1380 N N . VAL A 1 182 ? 3.982 -28.016 9.203 1 97.38 182 VAL A N 1
ATOM 1381 C CA . VAL A 1 182 ? 3.273 -27.328 8.117 1 97.38 182 VAL A CA 1
ATOM 1382 C C . VAL A 1 182 ? 3.211 -28.25 6.895 1 97.38 182 VAL A C 1
ATOM 1384 O O . VAL A 1 182 ? 4.242 -28.703 6.398 1 97.38 182 VAL A O 1
ATOM 1387 N N . LYS A 1 183 ? 2.025 -28.547 6.473 1 96.62 183 LYS A N 1
ATOM 1388 C CA . LYS A 1 183 ? 1.795 -29.438 5.34 1 96.62 183 LYS A CA 1
ATOM 1389 C C . LYS A 1 183 ? 0.991 -28.734 4.246 1 96.62 183 LYS A C 1
ATOM 1391 O O . LYS A 1 183 ? 0.384 -27.688 4.488 1 96.62 183 LYS A O 1
ATOM 1396 N N . MET A 1 184 ? 1.049 -29.328 3.037 1 94 184 MET A N 1
ATOM 1397 C CA . MET A 1 184 ? 0.296 -28.781 1.909 1 94 184 MET A CA 1
ATOM 1398 C C . MET A 1 184 ? -0.234 -29.891 1.019 1 94 184 MET A C 1
ATOM 1400 O O . MET A 1 184 ? 0.515 -30.797 0.634 1 94 184 MET A O 1
ATOM 1404 N N . LEU A 1 185 ? -1.533 -29.875 0.777 1 92.38 185 LEU A N 1
ATOM 1405 C CA . LEU A 1 185 ? -2.09 -30.609 -0.347 1 92.38 185 LEU A CA 1
ATOM 1406 C C . LEU A 1 185 ? -1.941 -29.828 -1.646 1 92.38 185 LEU A C 1
ATOM 1408 O O . LEU A 1 185 ? -2.764 -28.969 -1.948 1 92.38 185 LEU A O 1
ATOM 1412 N N . ARG A 1 186 ? -0.935 -30.188 -2.344 1 88.19 186 ARG A N 1
ATOM 1413 C CA . ARG A 1 186 ? -0.621 -29.438 -3.555 1 88.19 186 ARG A CA 1
ATOM 1414 C C . ARG A 1 186 ? -1.708 -29.609 -4.609 1 88.19 186 ARG A C 1
ATOM 1416 O O . ARG A 1 186 ? -2.078 -30.75 -4.941 1 88.19 186 ARG A O 1
ATOM 1423 N N . ILE A 1 187 ? -2.098 -28.578 -5.156 1 83.31 187 ILE A N 1
ATOM 1424 C CA . ILE A 1 187 ? -3.213 -28.609 -6.094 1 83.31 187 ILE A CA 1
ATOM 1425 C C . ILE A 1 187 ? -2.768 -29.25 -7.406 1 83.31 187 ILE A C 1
ATOM 1427 O O . ILE A 1 187 ? -3.539 -29.969 -8.047 1 83.31 187 ILE A O 1
ATOM 1431 N N . ASP A 1 188 ? -1.521 -28.969 -7.891 1 79.69 188 ASP A N 1
ATOM 1432 C CA . ASP A 1 188 ? -1.036 -29.562 -9.141 1 79.69 188 ASP A CA 1
ATOM 1433 C C . ASP A 1 188 ? -1.019 -31.078 -9.055 1 79.69 188 ASP A C 1
ATOM 1435 O O . ASP A 1 188 ? -1.205 -31.766 -10.07 1 79.69 188 ASP A O 1
ATOM 1439 N N . GLU A 1 189 ? -0.822 -31.578 -7.867 1 80.56 189 GLU A N 1
ATOM 1440 C CA . GLU A 1 189 ? -0.832 -33.031 -7.652 1 80.56 189 GLU A CA 1
ATOM 1441 C C . GLU A 1 189 ? -2.258 -33.562 -7.539 1 80.56 189 GLU A C 1
ATOM 1443 O O . GLU A 1 189 ? -2.576 -34.625 -8.07 1 80.56 189 GLU A O 1
ATOM 1448 N N . LEU A 1 190 ? -3.047 -32.875 -6.863 1 81.25 190 LEU A N 1
ATOM 1449 C CA . LEU A 1 190 ? -4.434 -33.281 -6.66 1 81.25 190 LEU A CA 1
ATOM 1450 C C . LEU A 1 190 ? -5.188 -33.312 -7.984 1 81.25 190 LEU A C 1
ATOM 1452 O O . LEU A 1 190 ? -6.039 -34.188 -8.203 1 81.25 190 LEU A O 1
ATOM 1456 N N . ALA A 1 191 ? -4.965 -32.344 -8.797 1 71.31 191 ALA A N 1
ATOM 1457 C CA . ALA A 1 191 ? -5.719 -32.219 -10.039 1 71.31 191 ALA A CA 1
ATOM 1458 C C . ALA A 1 191 ? -5.055 -33 -11.172 1 71.31 191 ALA A C 1
ATOM 1460 O O . ALA A 1 191 ? -5.547 -33 -12.305 1 71.31 191 ALA A O 1
ATOM 1461 N N . GLU A 1 192 ? -4.094 -33.656 -10.852 1 63.03 192 GLU A N 1
ATOM 1462 C CA . GLU A 1 192 ? -3.34 -34.406 -11.844 1 63.03 192 GLU A CA 1
ATOM 1463 C C . GLU A 1 192 ? -2.951 -33.531 -13.031 1 63.03 192 GLU A C 1
ATOM 1465 O O . GLU A 1 192 ? -3.006 -33.969 -14.18 1 63.03 192 GLU A O 1
ATOM 1470 N N . LEU A 1 193 ? -3.082 -32.219 -12.773 1 58.06 193 LEU A N 1
ATOM 1471 C CA . LEU A 1 193 ? -2.824 -31.234 -13.812 1 58.06 193 LEU A CA 1
ATOM 1472 C C . LEU A 1 193 ? -1.327 -31.078 -14.062 1 58.06 193 LEU A C 1
ATOM 1474 O O . LEU A 1 193 ? -0.913 -30.609 -15.125 1 58.06 193 LEU A O 1
ATOM 1478 N N . GLY A 1 194 ? -0.535 -31.734 -13.273 1 48.5 194 GLY A N 1
ATOM 1479 C CA . GLY A 1 194 ? 0.878 -31.391 -13.289 1 48.5 194 GLY A CA 1
ATOM 1480 C C . GLY A 1 194 ? 1.173 -30.047 -12.641 1 48.5 194 GLY A C 1
ATOM 1481 O O . GLY A 1 194 ? 0.583 -29.703 -11.617 1 48.5 194 GLY A O 1
ATOM 1482 N N . CYS A 1 195 ? 1.811 -29 -13.492 1 49.19 195 CYS A N 1
ATOM 1483 C CA . CYS A 1 195 ? 2.275 -27.703 -12.992 1 49.19 195 CYS A CA 1
ATOM 1484 C C . CYS A 1 195 ? 1.125 -26.719 -12.898 1 49.19 195 CYS A C 1
ATOM 1486 O O . CYS A 1 195 ? 0.35 -26.562 -13.844 1 49.19 195 CYS A O 1
ATOM 1488 N N . CYS A 1 196 ? 0.342 -26.578 -11.789 1 52.94 196 CYS A N 1
ATOM 1489 C CA . CYS A 1 196 ? -0.709 -25.578 -11.703 1 52.94 196 CYS A CA 1
ATOM 1490 C C . CYS A 1 196 ? -0.117 -24.172 -11.562 1 52.94 196 CYS A C 1
ATOM 1492 O O . CYS A 1 196 ? 0.527 -23.875 -10.562 1 52.94 196 CYS A O 1
ATOM 1494 N N . CYS A 1 197 ? 0.195 -23.531 -12.812 1 55.22 197 CYS A N 1
ATOM 1495 C CA . CYS A 1 197 ? 0.726 -22.172 -12.914 1 55.22 197 CYS A CA 1
ATOM 1496 C C . CYS A 1 197 ? -0.295 -21.156 -12.438 1 55.22 197 CYS A C 1
ATOM 1498 O O . CYS A 1 197 ? -0.335 -20.031 -12.938 1 55.22 197 CYS A O 1
ATOM 1500 N N . PHE A 1 198 ? -1.111 -21.516 -11.461 1 62.81 198 PHE A N 1
ATOM 1501 C CA . PHE A 1 198 ? -2.211 -20.672 -11.016 1 62.81 198 PHE A CA 1
ATOM 1502 C C . PHE A 1 198 ? -1.685 -19.375 -10.398 1 62.81 198 PHE A C 1
ATOM 1504 O O . PHE A 1 198 ? -2.209 -18.297 -10.672 1 62.81 198 PHE A O 1
ATOM 1511 N N . CYS A 1 199 ? -0.53 -19.672 -10 1 71.94 199 CYS A N 1
ATOM 1512 C CA . CYS A 1 199 ? -0.127 -18.547 -9.148 1 71.94 199 CYS A CA 1
ATOM 1513 C C . CYS A 1 199 ? 1.125 -17.875 -9.703 1 71.94 199 CYS A C 1
ATOM 1515 O O . CYS A 1 199 ? 1.855 -17.219 -8.961 1 71.94 199 CYS A O 1
ATOM 1517 N N . SER A 1 200 ? 1.284 -18.156 -11.023 1 90.69 200 SER A N 1
ATOM 1518 C CA . SER A 1 200 ? 2.273 -17.281 -11.633 1 90.69 200 SER A CA 1
ATOM 1519 C C . SER A 1 200 ? 1.836 -15.812 -11.555 1 90.69 200 SER A C 1
ATOM 1521 O O . SER A 1 200 ? 0.663 -15.5 -11.766 1 90.69 200 SER A O 1
ATOM 1523 N N . ILE A 1 201 ? 2.752 -14.977 -11.203 1 95.38 201 ILE A N 1
ATOM 1524 C CA . ILE A 1 201 ? 2.455 -13.547 -11.148 1 95.38 201 ILE A CA 1
ATOM 1525 C C . ILE A 1 201 ? 2.932 -12.867 -12.43 1 95.38 201 ILE A C 1
ATOM 1527 O O . ILE A 1 201 ? 4.102 -12.977 -12.797 1 95.38 201 ILE A O 1
ATOM 1531 N N . LEU A 1 202 ? 2.002 -12.195 -13.078 1 97.75 202 LEU A N 1
ATOM 1532 C CA . LEU A 1 202 ? 2.242 -11.609 -14.391 1 97.75 202 LEU A CA 1
ATOM 1533 C C . LEU A 1 202 ? 2.336 -10.094 -14.297 1 97.75 202 LEU A C 1
ATOM 1535 O O . LEU A 1 202 ? 1.857 -9.492 -13.336 1 97.75 202 LEU A O 1
ATOM 1539 N N . TYR A 1 203 ? 3.08 -9.539 -15.273 1 98.81 203 TYR A N 1
ATOM 1540 C CA . TYR A 1 203 ? 2.852 -8.148 -15.625 1 98.81 203 TYR A CA 1
ATOM 1541 C C . TYR A 1 203 ? 1.669 -8.016 -16.578 1 98.81 203 TYR A C 1
ATOM 1543 O O . TYR A 1 203 ? 1.663 -8.609 -17.656 1 98.81 203 TYR A O 1
ATOM 1551 N N . ILE A 1 204 ? 0.668 -7.25 -16.172 1 98.81 204 ILE A N 1
ATOM 1552 C CA . ILE A 1 204 ? -0.514 -7.137 -17.016 1 98.81 204 ILE A CA 1
ATOM 1553 C C . ILE A 1 204 ? -0.789 -5.664 -17.328 1 98.81 204 ILE A C 1
ATOM 1555 O O . ILE A 1 204 ? -0.331 -4.777 -16.609 1 98.81 204 ILE A O 1
ATOM 1559 N N . ALA A 1 205 ? -1.479 -5.434 -18.406 1 98.81 205 ALA A N 1
ATOM 1560 C CA . ALA A 1 205 ? -1.798 -4.078 -18.859 1 98.81 205 ALA A CA 1
ATOM 1561 C C . ALA A 1 205 ? -3.223 -4.004 -19.406 1 98.81 205 ALA A C 1
ATOM 1563 O O . ALA A 1 205 ? -3.785 -5.012 -19.828 1 98.81 205 ALA A O 1
ATOM 1564 N N . ASN A 1 206 ? -3.82 -2.846 -19.312 1 98.12 206 ASN A N 1
ATOM 1565 C CA . ASN A 1 206 ? -5.039 -2.555 -20.062 1 98.12 206 ASN A CA 1
ATOM 1566 C C . ASN A 1 206 ? -4.785 -2.576 -21.562 1 98.12 206 ASN A C 1
ATOM 1568 O O . ASN A 1 206 ? -3.852 -1.94 -22.062 1 98.12 206 ASN A O 1
ATOM 1572 N N . GLU A 1 207 ? -5.594 -3.211 -22.328 1 98.06 207 GLU A N 1
ATOM 1573 C CA . GLU A 1 207 ? -5.348 -3.396 -23.75 1 98.06 207 GLU A CA 1
ATOM 1574 C C . GLU A 1 207 ? -5.473 -2.078 -24.516 1 98.06 207 GLU A C 1
ATOM 1576 O O . GLU A 1 207 ? -4.73 -1.833 -25.469 1 98.06 207 GLU A O 1
ATOM 1581 N N . ASP A 1 208 ? -6.418 -1.27 -24.141 1 97.38 208 ASP A N 1
ATOM 1582 C CA . ASP A 1 208 ? -6.551 0.031 -24.781 1 97.38 208 ASP A CA 1
ATOM 1583 C C . ASP A 1 208 ? -5.336 0.911 -24.516 1 97.38 208 ASP A C 1
ATOM 1585 O O . ASP A 1 208 ? -4.855 1.613 -25.406 1 97.38 208 ASP A O 1
ATOM 1589 N N . TRP A 1 209 ? -4.883 0.894 -23.281 1 97.12 209 TRP A N 1
ATOM 1590 C CA . TRP A 1 209 ? -3.674 1.64 -22.953 1 97.12 209 TRP A CA 1
ATOM 1591 C C . TRP A 1 209 ? -2.477 1.122 -23.734 1 97.12 209 TRP A C 1
ATOM 1593 O O . TRP A 1 209 ? -1.667 1.908 -24.234 1 97.12 209 TRP A O 1
ATOM 1603 N N . LEU A 1 210 ? -2.352 -0.203 -23.906 1 98.38 210 LEU A N 1
ATOM 1604 C CA . LEU A 1 210 ? -1.251 -0.825 -24.641 1 98.38 210 LEU A CA 1
ATOM 1605 C C . LEU A 1 210 ? -1.226 -0.354 -26.078 1 98.38 210 LEU A C 1
ATOM 1607 O O . LEU A 1 210 ? -0.156 -0.081 -26.641 1 98.38 210 LEU A O 1
ATOM 1611 N N . LYS A 1 211 ? -2.346 -0.323 -26.672 1 98.06 211 LYS A N 1
ATOM 1612 C CA . LYS A 1 211 ? -2.457 0.122 -28.047 1 98.06 211 LYS A CA 1
ATOM 1613 C C . LYS A 1 211 ? -2.027 1.579 -28.203 1 98.06 211 LYS A C 1
ATOM 1615 O O . LYS A 1 211 ? -1.377 1.943 -29.188 1 98.06 211 LYS A O 1
ATOM 1620 N N . ALA A 1 212 ? -2.359 2.354 -27.234 1 97.62 212 ALA A N 1
ATOM 1621 C CA . ALA A 1 212 ? -2.088 3.787 -27.281 1 97.62 212 ALA A CA 1
ATOM 1622 C C . ALA A 1 212 ? -0.653 4.09 -26.859 1 97.62 212 ALA A C 1
ATOM 1624 O O . ALA A 1 212 ? -0.089 5.117 -27.234 1 97.62 212 ALA A O 1
ATOM 1625 N N . HIS A 1 213 ? -0.051 3.191 -26.078 1 98.06 213 HIS A N 1
ATOM 1626 C CA . HIS A 1 213 ? 1.245 3.477 -25.484 1 98.06 213 HIS A CA 1
ATOM 1627 C C . HIS A 1 213 ? 2.201 2.299 -25.641 1 98.06 213 HIS A C 1
ATOM 1629 O O . HIS A 1 213 ? 2.811 1.85 -24.672 1 98.06 213 HIS A O 1
ATOM 1635 N N . PRO A 1 214 ? 2.449 1.777 -26.844 1 98.31 214 PRO A N 1
ATOM 1636 C CA . PRO A 1 214 ? 3.32 0.613 -27.016 1 98.31 214 PRO A CA 1
ATOM 1637 C C . PRO A 1 214 ? 4.773 0.903 -26.656 1 98.31 214 PRO A C 1
ATOM 1639 O O . PRO A 1 214 ? 5.473 0.024 -26.141 1 98.31 214 PRO A O 1
ATOM 1642 N N . LYS A 1 215 ? 5.242 2.129 -26.922 1 98.38 215 LYS A N 1
ATOM 1643 C CA . LYS A 1 215 ? 6.621 2.482 -26.594 1 98.38 215 LYS A CA 1
ATOM 1644 C C . LYS A 1 215 ? 6.844 2.486 -25.078 1 98.38 215 LYS A C 1
ATOM 1646 O O . LYS A 1 215 ? 7.855 1.974 -24.594 1 98.38 215 LYS A O 1
ATOM 1651 N N . GLU A 1 216 ? 5.867 3.061 -24.344 1 98.56 216 GLU A N 1
ATOM 1652 C CA . GLU A 1 216 ? 5.949 3.113 -22.891 1 98.56 216 GLU A CA 1
ATOM 1653 C C . GLU A 1 216 ? 5.871 1.716 -22.281 1 98.56 216 GLU A C 1
ATOM 1655 O O . GLU A 1 216 ? 6.535 1.431 -21.281 1 98.56 216 GLU A O 1
ATOM 1660 N N . ALA A 1 217 ? 5.059 0.837 -22.891 1 98.75 217 ALA A N 1
ATOM 1661 C CA . ALA A 1 217 ? 4.965 -0.543 -22.422 1 98.75 217 ALA A CA 1
ATOM 1662 C C . ALA A 1 217 ? 6.305 -1.263 -22.578 1 98.75 217 ALA A C 1
ATOM 1664 O O . ALA A 1 217 ? 6.754 -1.951 -21.656 1 98.75 217 ALA A O 1
ATOM 1665 N N . GLY A 1 218 ? 6.91 -1.104 -23.734 1 98.81 218 GLY A N 1
ATOM 1666 C CA . GLY A 1 218 ? 8.234 -1.676 -23.938 1 98.81 218 GLY A CA 1
ATOM 1667 C C . GLY A 1 218 ? 9.273 -1.128 -22.969 1 98.81 218 GLY A C 1
ATOM 1668 O O . GLY A 1 218 ? 10.086 -1.882 -22.438 1 98.81 218 GLY A O 1
ATOM 1669 N N . ALA A 1 219 ? 9.258 0.194 -22.766 1 98.88 219 ALA A N 1
ATOM 1670 C CA . ALA A 1 219 ? 10.18 0.846 -21.828 1 98.88 219 ALA A CA 1
ATOM 1671 C C . ALA A 1 219 ? 10.016 0.292 -20.422 1 98.88 219 ALA A C 1
ATOM 1673 O O . ALA A 1 219 ? 11 0.037 -19.734 1 98.88 219 ALA A O 1
ATOM 1674 N N . PHE A 1 220 ? 8.781 0.097 -20 1 98.88 220 PHE A N 1
ATOM 1675 C CA . PHE A 1 220 ? 8.5 -0.469 -18.688 1 98.88 220 PHE A CA 1
ATOM 1676 C C . PHE A 1 220 ? 9.125 -1.85 -18.547 1 98.88 220 PHE A C 1
ATOM 1678 O O . PHE A 1 220 ? 9.828 -2.121 -17.562 1 98.88 220 PHE A O 1
ATOM 1685 N N . MET A 1 221 ? 8.891 -2.697 -19.516 1 98.94 221 MET A N 1
ATOM 1686 C CA . MET A 1 221 ? 9.391 -4.066 -19.469 1 98.94 221 MET A CA 1
ATOM 1687 C C . MET A 1 221 ? 10.914 -4.094 -19.469 1 98.94 221 MET A C 1
ATOM 1689 O O . MET A 1 221 ? 11.531 -4.895 -18.766 1 98.94 221 MET A O 1
ATOM 1693 N N . ARG A 1 222 ? 11.539 -3.219 -20.266 1 98.88 222 ARG A N 1
ATOM 1694 C CA . ARG A 1 222 ? 13 -3.16 -20.281 1 98.88 222 ARG A CA 1
ATOM 1695 C C . ARG A 1 222 ? 13.547 -2.725 -18.922 1 98.88 222 ARG A C 1
ATOM 1697 O O . ARG A 1 222 ? 14.547 -3.27 -18.453 1 98.88 222 ARG A O 1
ATOM 1704 N N . ALA A 1 223 ? 12.898 -1.761 -18.297 1 98.88 223 ALA A N 1
ATOM 1705 C CA . ALA A 1 223 ? 13.344 -1.276 -17 1 98.88 223 ALA A CA 1
ATOM 1706 C C . ALA A 1 223 ? 13.211 -2.361 -15.938 1 98.88 223 ALA A C 1
ATOM 1708 O O . ALA A 1 223 ? 14.125 -2.566 -15.125 1 98.88 223 ALA A O 1
ATOM 1709 N N . VAL A 1 224 ? 12.086 -3.061 -15.914 1 98.81 224 VAL A N 1
ATOM 1710 C CA . VAL A 1 224 ? 11.875 -4.117 -14.93 1 98.81 224 VAL A CA 1
ATOM 1711 C C . VAL A 1 224 ? 12.844 -5.27 -15.195 1 98.81 224 VAL A C 1
ATOM 1713 O O . VAL A 1 224 ? 13.312 -5.922 -14.258 1 98.81 224 VAL A O 1
ATOM 1716 N N . LYS A 1 225 ? 13.117 -5.523 -16.453 1 98.81 225 LYS A N 1
ATOM 1717 C CA . LYS A 1 225 ? 14.109 -6.535 -16.781 1 98.81 225 LYS A CA 1
ATOM 1718 C C . LYS A 1 225 ? 15.477 -6.184 -16.203 1 98.81 225 LYS A C 1
ATOM 1720 O O . LYS A 1 225 ? 16.188 -7.055 -15.711 1 98.81 225 LYS A O 1
ATOM 1725 N N . ALA A 1 226 ? 15.852 -4.918 -16.312 1 98.75 226 ALA A N 1
ATOM 1726 C CA . ALA A 1 226 ? 17.109 -4.484 -15.711 1 98.75 226 ALA A CA 1
ATOM 1727 C C . ALA A 1 226 ? 17.094 -4.727 -14.203 1 98.75 226 ALA A C 1
ATOM 1729 O O . ALA A 1 226 ? 18.109 -5.16 -13.633 1 98.75 226 ALA A O 1
ATOM 1730 N N . GLY A 1 227 ? 16 -4.422 -13.516 1 98.69 227 GLY A N 1
ATOM 1731 C CA . GLY A 1 227 ? 15.852 -4.723 -12.102 1 98.69 227 GLY A CA 1
ATOM 1732 C C . GLY A 1 227 ? 15.984 -6.203 -11.797 1 98.69 227 GLY A C 1
ATOM 1733 O O . GLY A 1 227 ? 16.641 -6.586 -10.82 1 98.69 227 GLY A O 1
ATOM 1734 N N . ALA A 1 228 ? 15.359 -7.023 -12.648 1 98.62 228 ALA A N 1
ATOM 1735 C CA . ALA A 1 228 ? 15.461 -8.469 -12.492 1 98.62 228 ALA A CA 1
ATOM 1736 C C . ALA A 1 228 ? 16.891 -8.945 -12.688 1 98.62 228 ALA A C 1
ATOM 1738 O O . ALA A 1 228 ? 17.375 -9.805 -11.953 1 98.62 228 ALA A O 1
ATOM 1739 N N . ASP A 1 229 ? 17.547 -8.398 -13.68 1 98.56 229 ASP A N 1
ATOM 1740 C CA . ASP A 1 229 ? 18.938 -8.766 -13.93 1 98.56 229 ASP A CA 1
ATOM 1741 C C . ASP A 1 229 ? 19.828 -8.445 -12.727 1 98.56 229 ASP A C 1
ATOM 1743 O O . ASP A 1 229 ? 20.688 -9.242 -12.344 1 98.56 229 ASP A O 1
ATOM 1747 N N . ASP A 1 230 ? 19.625 -7.289 -12.141 1 98.62 230 ASP A N 1
ATOM 1748 C CA . ASP A 1 230 ? 20.359 -6.941 -10.93 1 98.62 230 ASP A CA 1
ATOM 1749 C C . ASP A 1 230 ? 20.109 -7.965 -9.82 1 98.62 230 ASP A C 1
ATOM 1751 O O . ASP A 1 230 ? 21.047 -8.383 -9.133 1 98.62 230 ASP A O 1
ATOM 1755 N N . MET A 1 231 ? 18.859 -8.297 -9.648 1 98.62 231 MET A N 1
ATOM 1756 C CA . MET A 1 231 ? 18.484 -9.25 -8.609 1 98.62 231 MET A CA 1
ATOM 1757 C C . MET A 1 231 ? 19.219 -10.57 -8.789 1 98.62 231 MET A C 1
ATOM 1759 O O . MET A 1 231 ? 19.766 -11.117 -7.828 1 98.62 231 MET A O 1
ATOM 1763 N N . PHE A 1 232 ? 19.266 -11.094 -10.023 1 98.12 232 PHE A N 1
ATOM 1764 C CA . PHE A 1 232 ? 19.906 -12.375 -10.273 1 98.12 232 PHE A CA 1
ATOM 1765 C C . PHE A 1 232 ? 21.422 -12.266 -10.172 1 98.12 232 PHE A C 1
ATOM 1767 O O . PHE A 1 232 ? 22.094 -13.195 -9.719 1 98.12 232 PHE A O 1
ATOM 1774 N N . ALA A 1 233 ? 21.969 -11.164 -10.555 1 98.12 233 ALA A N 1
ATOM 1775 C CA . ALA A 1 233 ? 23.422 -10.961 -10.508 1 98.12 233 ALA A CA 1
ATOM 1776 C C . ALA A 1 233 ? 23.906 -10.852 -9.07 1 98.12 233 ALA A C 1
ATOM 1778 O O . ALA A 1 233 ? 24.984 -11.359 -8.734 1 98.12 233 ALA A O 1
ATOM 1779 N N . ASP A 1 234 ? 23.172 -10.188 -8.273 1 98.06 234 ASP A N 1
ATOM 1780 C CA . ASP A 1 234 ? 23.531 -9.977 -6.871 1 98.06 234 ASP A CA 1
ATOM 1781 C C . ASP A 1 234 ? 22.281 -9.852 -6 1 98.06 234 ASP A C 1
ATOM 1783 O O . ASP A 1 234 ? 21.875 -8.75 -5.637 1 98.06 234 ASP A O 1
ATOM 1787 N N . PRO A 1 235 ? 21.75 -10.992 -5.617 1 98 235 PRO A N 1
ATOM 1788 C CA . PRO A 1 235 ? 20.516 -10.984 -4.844 1 98 235 PRO A CA 1
ATOM 1789 C C . PRO A 1 235 ? 20.641 -10.242 -3.514 1 98 235 PRO A C 1
ATOM 1791 O O . PRO A 1 235 ? 19.719 -9.562 -3.084 1 98 235 PRO A O 1
ATOM 1794 N N . ARG A 1 236 ? 21.781 -10.273 -2.863 1 97.5 236 ARG A N 1
ATOM 1795 C CA . ARG A 1 236 ? 21.969 -9.633 -1.569 1 97.5 236 ARG A CA 1
ATOM 1796 C C . ARG A 1 236 ? 21.953 -8.109 -1.705 1 97.5 236 ARG A C 1
ATOM 1798 O O . ARG A 1 236 ? 21.281 -7.422 -0.932 1 97.5 236 ARG A O 1
ATOM 1805 N N . ALA A 1 237 ? 22.688 -7.645 -2.645 1 97.94 237 ALA A N 1
ATOM 1806 C CA . ALA A 1 237 ? 22.734 -6.203 -2.865 1 97.94 237 ALA A CA 1
ATOM 1807 C C . ALA A 1 237 ? 21.359 -5.676 -3.283 1 97.94 237 ALA A C 1
ATOM 1809 O O . ALA A 1 237 ? 20.953 -4.586 -2.873 1 97.94 237 ALA A O 1
ATOM 1810 N N . SER A 1 238 ? 20.672 -6.41 -4.125 1 98.31 238 SER A N 1
ATOM 1811 C CA . SER A 1 238 ? 19.344 -6 -4.59 1 98.31 238 SER A CA 1
ATOM 1812 C C . SER A 1 238 ? 18.328 -6.016 -3.453 1 98.31 238 SER A C 1
ATOM 1814 O O . SER A 1 238 ? 17.469 -5.145 -3.379 1 98.31 238 SER A O 1
ATOM 1816 N N . TRP A 1 239 ? 18.422 -6.988 -2.576 1 98.19 239 TRP A N 1
ATOM 1817 C CA . TRP A 1 239 ? 17.547 -7.039 -1.405 1 98.19 239 TRP A CA 1
ATOM 1818 C C . TRP A 1 239 ? 17.781 -5.84 -0.497 1 98.19 239 TRP A C 1
ATOM 1820 O O . TRP A 1 239 ? 16.828 -5.219 -0.015 1 98.19 239 TRP A O 1
ATOM 1830 N N . ALA A 1 240 ? 19.062 -5.523 -0.3 1 96.62 240 ALA A N 1
ATOM 1831 C CA . ALA A 1 240 ? 19.391 -4.355 0.513 1 96.62 240 ALA A CA 1
ATOM 1832 C C . ALA A 1 240 ? 18.812 -3.082 -0.09 1 96.62 240 ALA A C 1
ATOM 1834 O O . ALA A 1 240 ? 18.297 -2.223 0.634 1 96.62 240 ALA A O 1
ATOM 1835 N N . GLU A 1 241 ? 18.906 -2.961 -1.378 1 96.31 241 GLU A N 1
ATOM 1836 C CA . GLU A 1 241 ? 18.328 -1.817 -2.082 1 96.31 241 GLU A CA 1
ATOM 1837 C C . GLU A 1 241 ? 16.812 -1.753 -1.885 1 96.31 241 GLU A C 1
ATOM 1839 O O . GLU A 1 241 ? 16.266 -0.68 -1.633 1 96.31 241 GLU A O 1
ATOM 1844 N N . TYR A 1 242 ? 16.156 -2.887 -2.016 1 97 242 TYR A N 1
ATOM 1845 C CA . TYR A 1 242 ? 14.703 -2.959 -1.822 1 97 242 TYR A CA 1
ATOM 1846 C C . TYR A 1 242 ? 14.32 -2.527 -0.413 1 97 242 TYR A C 1
ATOM 1848 O O . TYR A 1 242 ? 13.383 -1.75 -0.23 1 97 242 TYR A O 1
ATOM 1856 N N . CYS A 1 243 ? 15.078 -2.955 0.584 1 93.38 243 CYS A N 1
ATOM 1857 C CA . CYS A 1 243 ? 14.805 -2.633 1.98 1 93.38 243 CYS A CA 1
ATOM 1858 C C . CYS A 1 243 ? 15.031 -1.15 2.252 1 93.38 243 CYS A C 1
ATOM 1860 O O . CYS A 1 243 ? 14.391 -0.57 3.127 1 93.38 243 CYS A O 1
ATOM 1862 N N . LYS A 1 244 ? 15.93 -0.582 1.507 1 87.62 244 LYS A N 1
ATOM 1863 C CA . LYS A 1 244 ? 16.188 0.846 1.658 1 87.62 244 LYS A CA 1
ATOM 1864 C C . LYS A 1 244 ? 14.984 1.676 1.23 1 87.62 244 LYS A C 1
ATOM 1866 O O . LYS A 1 244 ? 14.633 2.658 1.888 1 87.62 244 LYS A O 1
ATOM 1871 N N . VAL A 1 245 ? 14.312 1.279 0.224 1 87.88 245 VAL A N 1
ATOM 1872 C CA . VAL A 1 245 ? 13.219 2.082 -0.316 1 87.88 245 VAL A CA 1
ATOM 1873 C C . VAL A 1 245 ? 11.906 1.677 0.344 1 87.88 245 VAL A C 1
ATOM 1875 O O . VAL A 1 245 ? 10.961 2.469 0.402 1 87.88 245 VAL A O 1
ATOM 1878 N N . LYS A 1 246 ? 11.859 0.461 0.769 1 90.44 246 LYS A N 1
ATOM 1879 C CA . LYS A 1 246 ? 10.711 -0.075 1.497 1 90.44 246 LYS A CA 1
ATOM 1880 C C . LYS A 1 246 ? 11.141 -0.708 2.816 1 90.44 246 LYS A C 1
ATOM 1882 O O . LYS A 1 246 ? 11.141 -1.934 2.951 1 90.44 246 LYS A O 1
ATOM 1887 N N . PRO A 1 247 ? 11.344 0.083 3.805 1 85.69 247 PRO A N 1
ATOM 1888 C CA . PRO A 1 247 ? 11.961 -0.392 5.047 1 85.69 247 PRO A CA 1
ATOM 1889 C C . PRO A 1 247 ? 11.148 -1.49 5.727 1 85.69 247 PRO A C 1
ATOM 1891 O O . PRO A 1 247 ? 11.711 -2.348 6.41 1 85.69 247 PRO A O 1
ATOM 1894 N N . VAL A 1 248 ? 9.852 -1.565 5.496 1 85.62 248 VAL A N 1
ATOM 1895 C CA . VAL A 1 248 ? 9 -2.566 6.129 1 85.62 248 VAL A CA 1
ATOM 1896 C C . VAL A 1 248 ? 9.391 -3.961 5.645 1 85.62 248 VAL A C 1
ATOM 1898 O O . VAL A 1 248 ? 9.07 -4.961 6.285 1 85.62 248 VAL A O 1
ATOM 1901 N N . MET A 1 249 ? 10.102 -4.031 4.559 1 93.5 249 MET A N 1
ATOM 1902 C CA . MET A 1 249 ? 10.547 -5.305 4.004 1 93.5 249 MET A CA 1
ATOM 1903 C C . MET A 1 249 ? 11.703 -5.879 4.82 1 93.5 249 MET A C 1
ATOM 1905 O O . MET A 1 249 ? 12.008 -7.07 4.723 1 93.5 249 MET A O 1
ATOM 1909 N N . ASN A 1 250 ? 12.32 -5.059 5.609 1 91.69 250 ASN A N 1
ATOM 1910 C CA . ASN A 1 250 ? 13.547 -5.473 6.281 1 91.69 250 ASN A CA 1
ATOM 1911 C C . ASN A 1 250 ? 13.242 -6.254 7.559 1 91.69 250 ASN A C 1
ATOM 1913 O O . ASN A 1 250 ? 13.578 -5.801 8.656 1 91.69 250 ASN A O 1
ATOM 1917 N N . THR A 1 251 ? 12.719 -7.422 7.484 1 92.75 251 THR A N 1
ATOM 1918 C CA . THR A 1 251 ? 12.453 -8.336 8.586 1 92.75 251 THR A CA 1
ATOM 1919 C C . THR A 1 251 ? 12.992 -9.727 8.273 1 92.75 251 THR A C 1
ATOM 1921 O O . THR A 1 251 ? 13.125 -10.102 7.109 1 92.75 251 THR A O 1
ATOM 1924 N N . PRO A 1 252 ? 13.258 -10.523 9.305 1 94.19 252 PRO A N 1
ATOM 1925 C CA . PRO A 1 252 ? 13.703 -11.898 9.062 1 94.19 252 PRO A CA 1
ATOM 1926 C C . PRO A 1 252 ? 12.695 -12.703 8.242 1 94.19 252 PRO A C 1
ATOM 1928 O O . PRO A 1 252 ? 13.094 -13.477 7.363 1 94.19 252 PRO A O 1
ATOM 1931 N N . LEU A 1 253 ? 11.414 -12.531 8.484 1 94.62 253 LEU A N 1
ATOM 1932 C CA . LEU A 1 253 ? 10.375 -13.273 7.777 1 94.62 253 LEU A CA 1
ATOM 1933 C C . LEU A 1 253 ? 10.375 -12.922 6.293 1 94.62 253 LEU A C 1
ATOM 1935 O O . LEU A 1 253 ? 10.312 -13.812 5.441 1 94.62 253 LEU A O 1
ATOM 1939 N N . ASN A 1 254 ? 10.461 -11.633 5.969 1 96.56 254 ASN A N 1
ATOM 1940 C CA . ASN A 1 254 ? 10.477 -11.211 4.57 1 96.56 254 ASN A CA 1
ATOM 1941 C C . ASN A 1 254 ? 11.727 -11.719 3.85 1 96.56 254 ASN A C 1
ATOM 1943 O O . ASN A 1 254 ? 11.672 -12.031 2.656 1 96.56 254 ASN A O 1
ATOM 1947 N N . ARG A 1 255 ? 12.805 -11.797 4.539 1 96.88 255 ARG A N 1
ATOM 1948 C CA . ARG A 1 255 ? 14.031 -12.336 3.957 1 96.88 255 ARG A CA 1
ATOM 1949 C C . ARG A 1 255 ? 13.844 -13.797 3.559 1 96.88 255 ARG A C 1
ATOM 1951 O O . ARG A 1 255 ? 14.281 -14.219 2.484 1 96.88 255 ARG A O 1
ATOM 1958 N N . LEU A 1 256 ? 13.242 -14.547 4.461 1 96.38 256 LEU A N 1
ATOM 1959 C CA . LEU A 1 256 ? 12.977 -15.953 4.172 1 96.38 256 LEU A CA 1
ATOM 1960 C C . LEU A 1 256 ? 12.008 -16.094 2.996 1 96.38 256 LEU A C 1
ATOM 1962 O O . LEU A 1 256 ? 12.195 -16.953 2.137 1 96.38 256 LEU A O 1
ATOM 1966 N N . MET A 1 257 ? 11.008 -15.266 2.959 1 96.5 257 MET A N 1
ATOM 1967 C CA . MET A 1 257 ? 10.047 -15.289 1.858 1 96.5 257 MET A CA 1
ATOM 1968 C C . MET A 1 257 ? 10.727 -14.945 0.537 1 96.5 257 MET A C 1
ATOM 1970 O O . MET A 1 257 ? 10.406 -15.523 -0.501 1 96.5 257 MET A O 1
ATOM 1974 N N . PHE A 1 258 ? 11.68 -14.039 0.581 1 98.19 258 PHE A N 1
ATOM 1975 C CA . PHE A 1 258 ? 12.43 -13.719 -0.629 1 98.19 258 PHE A CA 1
ATOM 1976 C C . PHE A 1 258 ? 13.25 -14.922 -1.089 1 98.19 258 PHE A C 1
ATOM 1978 O O . PHE A 1 258 ? 13.25 -15.266 -2.271 1 98.19 258 PHE A O 1
ATOM 1985 N N . ASP A 1 259 ? 13.93 -15.508 -0.153 1 97.44 259 ASP A N 1
ATOM 1986 C CA . ASP A 1 259 ? 14.734 -16.672 -0.476 1 97.44 259 ASP A CA 1
ATOM 1987 C C . ASP A 1 259 ? 13.898 -17.75 -1.152 1 97.44 259 ASP A C 1
ATOM 1989 O O . ASP A 1 259 ? 14.336 -18.375 -2.129 1 97.44 259 ASP A O 1
ATOM 1993 N N . ARG A 1 260 ? 12.742 -17.969 -0.623 1 96.25 260 ARG A N 1
ATOM 1994 C CA . ARG A 1 260 ? 11.859 -18.984 -1.188 1 96.25 260 ARG A CA 1
ATOM 1995 C C . ARG A 1 260 ? 11.289 -18.516 -2.525 1 96.25 260 ARG A C 1
ATOM 1997 O O . ARG A 1 260 ? 10.984 -19.344 -3.393 1 96.25 260 ARG A O 1
ATOM 2004 N N . SER A 1 261 ? 11.078 -17.25 -2.744 1 97 261 SER A N 1
ATOM 2005 C CA . SER A 1 261 ? 10.508 -16.703 -3.969 1 97 261 SER A CA 1
ATOM 2006 C C . SER A 1 261 ? 11.539 -16.641 -5.086 1 97 261 SER A C 1
ATOM 2008 O O . SER A 1 261 ? 11.195 -16.781 -6.262 1 97 261 SER A O 1
ATOM 2010 N N . PHE A 1 262 ? 12.797 -16.516 -4.684 1 97.5 262 PHE A N 1
ATOM 2011 C CA . PHE A 1 262 ? 13.875 -16.266 -5.629 1 97.5 262 PHE A CA 1
ATOM 2012 C C . PHE A 1 262 ? 13.922 -17.359 -6.695 1 97.5 262 PHE A C 1
ATOM 2014 O O . PHE A 1 262 ? 14.109 -17.062 -7.879 1 97.5 262 PHE A O 1
ATOM 2021 N N . ASN A 1 263 ? 13.711 -18.562 -6.312 1 94.44 263 ASN A N 1
ATOM 2022 C CA . ASN A 1 263 ? 13.828 -19.703 -7.215 1 94.44 263 ASN A CA 1
ATOM 2023 C C . ASN A 1 263 ? 12.672 -19.75 -8.219 1 94.44 263 ASN A C 1
ATOM 2025 O O . ASN A 1 263 ? 12.734 -20.469 -9.203 1 94.44 263 ASN A O 1
ATOM 2029 N N . TYR A 1 264 ? 11.664 -18.938 -8 1 94.94 264 TYR A N 1
ATOM 2030 C CA . TYR A 1 264 ? 10.516 -18.875 -8.898 1 94.94 264 TYR A CA 1
ATOM 2031 C C . TYR A 1 264 ? 10.562 -17.625 -9.766 1 94.94 264 TYR A C 1
ATOM 2033 O O . TYR A 1 264 ? 9.766 -17.469 -10.695 1 94.94 264 TYR A O 1
ATOM 2041 N N . MET A 1 265 ? 11.5 -16.703 -9.492 1 96.81 265 MET A N 1
ATOM 2042 C CA . MET A 1 265 ? 11.562 -15.445 -10.25 1 96.81 265 MET A CA 1
ATOM 2043 C C . MET A 1 265 ? 11.883 -15.719 -11.711 1 96.81 265 MET A C 1
ATOM 2045 O O . MET A 1 265 ? 12.758 -16.531 -12.023 1 96.81 265 MET A O 1
ATOM 2049 N N . SER A 1 266 ? 11.172 -15.062 -12.57 1 95.19 266 SER A N 1
ATOM 2050 C CA . SER A 1 266 ? 11.359 -15.281 -14 1 95.19 266 SER A CA 1
ATOM 2051 C C . SER A 1 266 ? 12.656 -14.641 -14.492 1 95.19 266 SER A C 1
ATOM 2053 O O . SER A 1 266 ? 12.906 -13.461 -14.234 1 95.19 266 SER A O 1
ATOM 2055 N N . GLN A 1 267 ? 13.438 -15.352 -15.211 1 92.88 267 GLN A N 1
ATOM 2056 C CA . GLN A 1 267 ? 14.734 -14.867 -15.68 1 92.88 267 GLN A CA 1
ATOM 2057 C C . GLN A 1 267 ? 14.57 -13.953 -16.891 1 92.88 267 GLN A C 1
ATOM 2059 O O . GLN A 1 267 ? 15.273 -12.945 -17.016 1 92.88 267 GLN A O 1
ATOM 2064 N N . ASP A 1 268 ? 13.695 -14.312 -17.75 1 96.44 268 ASP A N 1
ATOM 2065 C CA . ASP A 1 268 ? 13.586 -13.531 -18.984 1 96.44 268 ASP A CA 1
ATOM 2066 C C . ASP A 1 268 ? 12.25 -12.805 -19.062 1 96.44 268 ASP A C 1
ATOM 2068 O O . ASP A 1 268 ? 11.953 -12.141 -20.047 1 96.44 268 ASP A O 1
ATOM 2072 N N . LEU A 1 269 ? 11.352 -12.953 -18.094 1 97.62 269 LEU A N 1
ATOM 2073 C CA . LEU A 1 269 ? 10.078 -12.258 -17.922 1 97.62 269 LEU A CA 1
ATOM 2074 C C . LEU A 1 269 ? 9.094 -12.664 -19.016 1 97.62 269 LEU A C 1
ATOM 2076 O O . LEU A 1 269 ? 8.078 -11.992 -19.219 1 97.62 269 LEU A O 1
ATOM 2080 N N . SER A 1 270 ? 9.32 -13.75 -19.75 1 96.69 270 SER A N 1
ATOM 2081 C CA . SER A 1 270 ? 8.469 -14.086 -20.875 1 96.69 270 SER A CA 1
ATOM 2082 C C . SER A 1 270 ? 7.246 -14.883 -20.422 1 96.69 270 SER A C 1
ATOM 2084 O O . SER A 1 270 ? 7.305 -15.609 -19.438 1 96.69 270 SER A O 1
ATOM 2086 N N . ASN A 1 271 ? 6.141 -14.695 -21.109 1 95.5 271 ASN A N 1
ATOM 2087 C CA . ASN A 1 271 ? 5.012 -15.617 -21.031 1 95.5 271 ASN A CA 1
ATOM 2088 C C . ASN A 1 271 ? 5.32 -16.938 -21.734 1 95.5 271 ASN A C 1
ATOM 2090 O O . ASN A 1 271 ? 5.641 -16.953 -22.922 1 95.5 271 ASN A O 1
ATOM 2094 N N . VAL A 1 272 ? 5.191 -17.984 -20.984 1 91.5 272 VAL A N 1
ATOM 2095 C CA . VAL A 1 272 ? 5.508 -19.297 -21.531 1 91.5 272 VAL A CA 1
ATOM 2096 C C . VAL A 1 272 ? 4.246 -19.953 -22.078 1 91.5 272 VAL A C 1
ATOM 2098 O O . VAL A 1 272 ? 3.328 -20.281 -21.328 1 91.5 272 VAL A O 1
ATOM 2101 N N . SER A 1 273 ? 4.215 -20.234 -23.359 1 90.62 273 SER A N 1
ATOM 2102 C CA . SER A 1 273 ? 3.018 -20.719 -24.047 1 90.62 273 SER A CA 1
ATOM 2103 C C . SER A 1 273 ? 2.543 -22.031 -23.453 1 90.62 273 SER A C 1
ATOM 2105 O O . SER A 1 273 ? 1.338 -22.266 -23.328 1 90.62 273 SER A O 1
ATOM 2107 N N . ARG A 1 274 ? 3.467 -22.906 -23.125 1 86.56 274 ARG A N 1
ATOM 2108 C CA . ARG A 1 274 ? 3.131 -24.188 -22.531 1 86.56 274 ARG A CA 1
ATOM 2109 C C . ARG A 1 274 ? 2.281 -24.016 -21.281 1 86.56 274 ARG A C 1
ATOM 2111 O O . ARG A 1 274 ? 1.282 -24.719 -21.094 1 86.56 274 ARG A O 1
ATOM 2118 N N . ASP A 1 275 ? 2.693 -23.109 -20.453 1 87.25 275 ASP A N 1
ATOM 2119 C CA . ASP A 1 275 ? 2 -22.875 -19.203 1 87.25 275 ASP A CA 1
ATOM 2120 C C . ASP A 1 275 ? 0.64 -22.219 -19.438 1 87.25 275 ASP A C 1
ATOM 2122 O O . ASP A 1 275 ? -0.353 -22.594 -18.812 1 87.25 275 ASP A O 1
ATOM 2126 N N . TRP A 1 276 ? 0.584 -21.266 -20.312 1 91.44 276 TRP A N 1
ATOM 2127 C CA . TRP A 1 276 ? -0.672 -20.594 -20.641 1 91.44 276 TRP A CA 1
ATOM 2128 C C . TRP A 1 276 ? -1.666 -21.594 -21.234 1 91.44 276 TRP A C 1
ATOM 2130 O O . TRP A 1 276 ? -2.857 -21.547 -20.922 1 91.44 276 TRP A O 1
ATOM 2140 N N . ASN A 1 277 ? -1.177 -22.422 -22.094 1 88.94 277 ASN A N 1
ATOM 2141 C CA . ASN A 1 277 ? -2.051 -23.438 -22.688 1 88.94 277 ASN A CA 1
ATOM 2142 C C . ASN A 1 277 ? -2.621 -24.375 -21.625 1 88.94 277 ASN A C 1
ATOM 2144 O O . ASN A 1 277 ? -3.811 -24.703 -21.641 1 88.94 277 ASN A O 1
ATOM 2148 N N . LYS A 1 278 ? -1.777 -24.75 -20.766 1 84.62 278 LYS A N 1
ATOM 2149 C CA . LYS A 1 278 ? -2.193 -25.672 -19.703 1 84.62 278 LYS A CA 1
ATOM 2150 C C . LYS A 1 278 ? -3.264 -25.031 -18.812 1 84.62 278 LYS A C 1
ATOM 2152 O O . LYS A 1 278 ? -4.293 -25.641 -18.531 1 84.62 278 LYS A O 1
ATOM 2157 N N . VAL A 1 279 ? -3.043 -23.859 -18.406 1 86.5 279 VAL A N 1
ATOM 2158 C CA . VAL A 1 279 ? -3.965 -23.188 -17.5 1 86.5 279 VAL A CA 1
ATOM 2159 C C . VAL A 1 279 ? -5.258 -22.828 -18.234 1 86.5 279 VAL A C 1
ATOM 2161 O O . VAL A 1 279 ? -6.344 -22.906 -17.656 1 86.5 279 VAL A O 1
ATOM 2164 N N . THR A 1 280 ? -5.148 -22.422 -19.453 1 90.62 280 THR A N 1
ATOM 2165 C CA . THR A 1 280 ? -6.336 -22.109 -20.25 1 90.62 280 THR A CA 1
ATOM 2166 C C . THR A 1 280 ? -7.211 -23.359 -20.406 1 90.62 280 THR A C 1
ATOM 2168 O O . THR A 1 280 ? -8.43 -23.281 -20.234 1 90.62 280 THR A O 1
ATOM 2171 N N . ASN A 1 281 ? -6.594 -24.422 -20.688 1 88.06 281 ASN A N 1
ATOM 2172 C CA . ASN A 1 281 ? -7.344 -25.656 -20.844 1 88.06 281 ASN A CA 1
ATOM 2173 C C . ASN A 1 281 ? -7.996 -26.078 -19.531 1 88.06 281 ASN A C 1
ATOM 2175 O O . ASN A 1 281 ? -9.133 -26.562 -19.531 1 88.06 281 ASN A O 1
ATOM 2179 N N . TYR A 1 282 ? -7.258 -25.953 -18.547 1 83.19 282 TYR A N 1
ATOM 2180 C CA . TYR A 1 282 ? -7.82 -26.25 -17.25 1 83.19 282 TYR A CA 1
ATOM 2181 C C . TYR A 1 282 ? -9.008 -25.344 -16.938 1 83.19 282 TYR A C 1
ATOM 2183 O O . TYR A 1 282 ? -10.031 -25.812 -16.422 1 83.19 282 TYR A O 1
ATOM 2191 N N . SER A 1 283 ? -8.875 -24.094 -17.234 1 86.88 283 SER A N 1
ATOM 2192 C CA . SER A 1 283 ? -9.938 -23.109 -17 1 86.88 283 SER A CA 1
ATOM 2193 C C . SER A 1 283 ? -11.172 -23.438 -17.828 1 86.88 283 SER A C 1
ATOM 2195 O O . SER A 1 283 ? -12.305 -23.203 -17.375 1 86.88 283 SER A O 1
ATOM 2197 N N . LYS A 1 284 ? -10.992 -23.938 -19 1 89.38 284 LYS A N 1
ATOM 2198 C CA . LYS A 1 284 ? -12.109 -24.375 -19.828 1 89.38 284 LYS A CA 1
ATOM 2199 C C . LYS A 1 284 ? -12.844 -25.547 -19.172 1 89.38 284 LYS A C 1
ATOM 2201 O O . LYS A 1 284 ? -14.078 -25.562 -19.125 1 89.38 284 LYS A O 1
ATOM 2206 N N . ARG A 1 285 ? -12.008 -26.422 -18.625 1 83.75 285 ARG A N 1
ATOM 2207 C CA . ARG A 1 285 ? -12.578 -27.594 -17.953 1 83.75 285 ARG A CA 1
ATOM 2208 C C . ARG A 1 285 ? -13.43 -27.172 -16.75 1 83.75 285 ARG A C 1
ATOM 2210 O O . ARG A 1 285 ? -14.477 -27.766 -16.5 1 83.75 285 ARG A O 1
ATOM 2217 N N . LEU A 1 286 ? -12.992 -26.188 -16.109 1 81 286 LEU A N 1
ATOM 2218 C CA . LEU A 1 286 ? -13.672 -25.734 -14.906 1 81 286 LEU A CA 1
ATOM 2219 C C . LEU A 1 286 ? -14.789 -24.75 -15.25 1 81 286 LEU A C 1
ATOM 2221 O O . LEU A 1 286 ? -15.516 -24.281 -14.367 1 81 286 LEU A O 1
ATOM 2225 N N . GLU A 1 287 ? -14.852 -24.359 -16.531 1 84.81 287 GLU A N 1
ATOM 2226 C CA . GLU A 1 287 ? -15.875 -23.438 -17.047 1 84.81 287 GLU A CA 1
ATOM 2227 C C . GLU A 1 287 ? -15.688 -22.031 -16.5 1 84.81 287 GLU A C 1
ATOM 2229 O O . GLU A 1 287 ? -16.672 -21.312 -16.266 1 84.81 287 GLU A O 1
ATOM 2234 N N . ILE A 1 288 ? -14.5 -21.859 -16.219 1 83.81 288 ILE A N 1
ATOM 2235 C CA . ILE A 1 288 ? -14.133 -20.5 -15.836 1 83.81 288 ILE A CA 1
ATOM 2236 C C . ILE A 1 288 ? -14.109 -19.594 -17.078 1 83.81 288 ILE A C 1
ATOM 2238 O O . ILE A 1 288 ? -14.477 -18.422 -17 1 83.81 288 ILE A O 1
ATOM 2242 N N . VAL A 1 289 ? -13.625 -20.141 -18.156 1 90.75 289 VAL A N 1
ATOM 2243 C CA . VAL A 1 289 ? -13.609 -19.453 -19.453 1 90.75 289 VAL A CA 1
ATOM 2244 C C . VAL A 1 289 ? -14.352 -20.297 -20.484 1 90.75 289 VAL A C 1
ATOM 2246 O O . VAL A 1 289 ? -14.492 -21.516 -20.328 1 90.75 289 VAL A O 1
ATOM 2249 N N . PRO A 1 290 ? -14.883 -19.672 -21.5 1 94 290 PRO A N 1
ATOM 2250 C CA . PRO A 1 290 ? -15.578 -20.438 -22.531 1 94 290 PRO A CA 1
ATOM 2251 C C . PRO A 1 290 ? -14.633 -21.312 -23.344 1 94 290 PRO A C 1
ATOM 2253 O O . PRO A 1 290 ? -13.422 -21.109 -23.328 1 94 290 PRO A O 1
ATOM 2256 N N . ALA A 1 291 ? -15.188 -22.234 -24.078 1 94 291 ALA A N 1
ATOM 2257 C CA . ALA A 1 291 ? -14.43 -23.219 -24.828 1 94 291 ALA A CA 1
ATOM 2258 C C . ALA A 1 291 ? -13.602 -22.562 -25.922 1 94 291 ALA A C 1
ATOM 2260 O O . ALA A 1 291 ? -12.539 -23.062 -26.297 1 94 291 ALA A O 1
ATOM 2261 N N . ASP A 1 292 ? -14.016 -21.469 -26.422 1 95.56 292 ASP A N 1
ATOM 2262 C CA . ASP A 1 292 ? -13.328 -20.812 -27.531 1 95.56 292 ASP A CA 1
ATOM 2263 C C . ASP A 1 292 ? -12.43 -19.688 -27.031 1 95.56 292 ASP A C 1
ATOM 2265 O O . ASP A 1 292 ? -11.969 -18.859 -27.812 1 95.56 292 ASP A O 1
ATOM 2269 N N . PHE A 1 293 ? -12.234 -19.672 -25.719 1 96.19 293 PHE A N 1
ATOM 2270 C CA . PHE A 1 293 ? -11.422 -18.625 -25.109 1 96.19 293 PHE A CA 1
ATOM 2271 C C . PHE A 1 293 ? -9.992 -18.672 -25.656 1 96.19 293 PHE A C 1
ATOM 2273 O O . PHE A 1 293 ? -9.422 -19.766 -25.812 1 96.19 293 PHE A O 1
ATOM 2280 N N . VAL A 1 294 ? -9.453 -17.531 -26 1 95.62 294 VAL A N 1
ATOM 2281 C CA . VAL A 1 294 ? -8.062 -17.391 -26.391 1 95.62 294 VAL A CA 1
ATOM 2282 C C . VAL A 1 294 ? -7.262 -16.703 -25.281 1 95.62 294 VAL A C 1
ATOM 2284 O O . VAL A 1 294 ? -7.637 -15.633 -24.812 1 95.62 294 VAL A O 1
ATOM 2287 N N . ALA A 1 295 ? -6.203 -17.344 -24.906 1 94.5 295 ALA A N 1
ATOM 2288 C CA . ALA A 1 295 ? -5.375 -16.812 -23.828 1 94.5 295 ALA A CA 1
ATOM 2289 C C . ALA A 1 295 ? -4.934 -15.383 -24.141 1 94.5 295 ALA A C 1
ATOM 2291 O O . ALA A 1 295 ? -4.605 -15.055 -25.281 1 94.5 295 ALA A O 1
ATOM 2292 N N . ASN A 1 296 ? -4.941 -14.516 -23.141 1 97.25 296 ASN A N 1
ATOM 2293 C CA . ASN A 1 296 ? -4.695 -13.094 -23.297 1 97.25 296 ASN A CA 1
ATOM 2294 C C . ASN A 1 296 ? -3.283 -12.711 -22.875 1 97.25 296 ASN A C 1
ATOM 2296 O O . ASN A 1 296 ? -3.105 -11.945 -21.922 1 97.25 296 ASN A O 1
ATOM 2300 N N . TYR A 1 297 ? -2.32 -13.148 -23.688 1 97.56 297 TYR A N 1
ATOM 2301 C CA . TYR A 1 297 ? -0.94 -12.773 -23.391 1 97.56 297 TYR A CA 1
ATOM 2302 C C . TYR A 1 297 ? -0.175 -12.453 -24.656 1 97.56 297 TYR A C 1
ATOM 2304 O O . TYR A 1 297 ? -0.611 -12.797 -25.766 1 97.56 297 TYR A O 1
ATOM 2312 N N . THR A 1 298 ? 0.898 -11.711 -24.562 1 98.31 298 THR A N 1
ATOM 2313 C CA . THR A 1 298 ? 1.812 -11.406 -25.656 1 98.31 298 THR A CA 1
ATOM 2314 C C . THR A 1 298 ? 3.25 -11.32 -25.156 1 98.31 298 THR A C 1
ATOM 2316 O O . THR A 1 298 ? 3.484 -11.055 -23.969 1 98.31 298 THR A O 1
ATOM 2319 N N . ASN A 1 299 ? 4.207 -11.633 -25.969 1 97.88 299 ASN A N 1
ATOM 2320 C CA . ASN A 1 299 ? 5.621 -11.422 -25.672 1 97.88 299 ASN A CA 1
ATOM 2321 C C . ASN A 1 299 ? 6.215 -10.32 -26.531 1 97.88 299 ASN A C 1
ATOM 2323 O O . ASN A 1 299 ? 7.434 -10.219 -26.672 1 97.88 299 ASN A O 1
ATOM 2327 N N . GLU A 1 300 ? 5.355 -9.5 -27.078 1 97.94 300 GLU A N 1
ATOM 2328 C CA . GLU A 1 300 ? 5.785 -8.414 -27.969 1 97.94 300 GLU A CA 1
ATOM 2329 C C . GLU A 1 300 ? 6.707 -7.441 -27.234 1 97.94 300 GLU A C 1
ATOM 2331 O O . GLU A 1 300 ? 7.562 -6.809 -27.859 1 97.94 300 GLU A O 1
ATOM 2336 N N . PHE A 1 301 ? 6.59 -7.359 -25.953 1 98.56 301 PHE A N 1
ATOM 2337 C CA . PHE A 1 301 ? 7.312 -6.344 -25.203 1 98.56 301 PHE A CA 1
ATOM 2338 C C . PHE A 1 301 ? 8.492 -6.961 -24.453 1 98.56 301 PHE A C 1
ATOM 2340 O O . PHE A 1 301 ? 9.172 -6.277 -23.688 1 98.56 301 PHE A O 1
ATOM 2347 N N . VAL A 1 302 ? 8.648 -8.242 -24.609 1 98.12 302 VAL A N 1
ATOM 2348 C CA . VAL A 1 302 ? 9.867 -8.922 -24.188 1 98.12 302 VAL A CA 1
ATOM 2349 C C . VAL A 1 302 ? 10.938 -8.781 -25.266 1 98.12 302 VAL A C 1
ATOM 2351 O O . VAL A 1 302 ? 10.984 -9.57 -26.203 1 98.12 302 VAL A O 1
ATOM 2354 N N . GLN A 1 303 ? 11.836 -7.844 -25.109 1 97.44 303 GLN A N 1
ATOM 2355 C CA . GLN A 1 303 ? 12.695 -7.387 -26.188 1 97.44 303 GLN A CA 1
ATOM 2356 C C . GLN A 1 303 ? 14.133 -7.863 -26 1 97.44 303 GLN A C 1
ATOM 2358 O O . GLN A 1 303 ? 15.078 -7.164 -26.375 1 97.44 303 GLN A O 1
ATOM 2363 N N . TRP A 1 304 ? 14.367 -8.891 -25.406 1 97.56 304 TRP A N 1
ATOM 2364 C CA . TRP A 1 304 ? 15.641 -9.555 -25.156 1 97.56 304 TRP A CA 1
ATOM 2365 C C . TRP A 1 304 ? 15.555 -11.039 -25.5 1 97.56 304 TRP A C 1
ATOM 2367 O O . TRP A 1 304 ? 14.484 -11.539 -25.875 1 97.56 304 TRP A O 1
ATOM 2377 N N . GLU A 1 305 ? 16.641 -11.688 -25.422 1 94.62 305 GLU A N 1
ATOM 2378 C CA . GLU A 1 305 ? 16.688 -13.109 -25.766 1 94.62 305 GLU A CA 1
ATOM 2379 C C . GLU A 1 305 ? 15.93 -13.945 -24.734 1 94.62 305 GLU A C 1
ATOM 2381 O O . GLU A 1 305 ? 16.047 -13.711 -23.531 1 94.62 305 GLU A O 1
ATOM 2386 N N . VAL A 1 306 ? 15.078 -14.805 -25.188 1 93.81 306 VAL A N 1
ATOM 2387 C CA . VAL A 1 306 ? 14.289 -15.703 -24.344 1 93.81 306 VAL A CA 1
ATOM 2388 C C . VAL A 1 306 ? 14.688 -17.156 -24.609 1 93.81 306 VAL A C 1
ATOM 2390 O O . VAL A 1 306 ? 14.859 -17.547 -25.766 1 93.81 306 VAL A O 1
ATOM 2393 N N . ALA A 1 307 ? 14.891 -17.891 -23.578 1 84.44 307 ALA A N 1
ATOM 2394 C CA . ALA A 1 307 ? 15.234 -19.297 -23.719 1 84.44 307 ALA A CA 1
ATOM 2395 C C . ALA A 1 307 ? 14.062 -20.094 -24.281 1 84.44 307 ALA A C 1
ATOM 2397 O O . ALA A 1 307 ? 12.898 -19.734 -24.109 1 84.44 307 ALA A O 1
ATOM 2398 N N . PRO A 1 308 ? 14.422 -21.156 -24.922 1 86.88 308 PRO A N 1
ATOM 2399 C CA . PRO A 1 308 ? 13.336 -22 -25.422 1 86.88 308 PRO A CA 1
ATOM 2400 C C . PRO A 1 308 ? 12.469 -22.562 -24.281 1 86.88 308 PRO A C 1
ATOM 2402 O O . PRO A 1 308 ? 12.984 -22.906 -23.219 1 86.88 308 PRO A O 1
ATOM 2405 N N . GLU A 1 309 ? 11.156 -22.594 -24.328 1 80.94 309 GLU A N 1
ATOM 2406 C CA . GLU A 1 309 ? 10.172 -22.969 -23.312 1 80.94 309 GLU A CA 1
ATOM 2407 C C . GLU A 1 309 ? 10.242 -24.453 -23 1 80.94 309 GLU A C 1
ATOM 2409 O O . GLU A 1 309 ? 9.93 -24.875 -21.891 1 80.94 309 GLU A O 1
ATOM 2414 N N . GLY A 1 310 ? 10.852 -25.219 -23.766 1 80.69 310 GLY A N 1
ATOM 2415 C CA . GLY A 1 310 ? 10.742 -26.656 -23.625 1 80.69 310 GLY A CA 1
ATOM 2416 C C . GLY A 1 310 ? 9.312 -27.156 -23.672 1 80.69 310 GLY A C 1
ATOM 2417 O O . GLY A 1 310 ? 8.367 -26.375 -23.562 1 80.69 310 GLY A O 1
ATOM 2418 N N . GLY A 1 311 ? 9.07 -28.469 -23.75 1 82.06 311 GLY A N 1
ATOM 2419 C CA . GLY A 1 311 ? 7.75 -29.062 -23.781 1 82.06 311 GLY A CA 1
ATOM 2420 C C . GLY A 1 311 ? 7.25 -29.484 -22.422 1 82.06 311 GLY A C 1
ATOM 2421 O O . GLY A 1 311 ? 7.727 -28.984 -21.391 1 82.06 311 GLY A O 1
ATOM 2422 N N . GLU A 1 312 ? 6.211 -30.219 -22.375 1 80 312 GLU A N 1
ATOM 2423 C CA . GLU A 1 312 ? 5.57 -30.672 -21.141 1 80 312 GLU A CA 1
ATOM 2424 C C . GLU A 1 312 ? 6.559 -31.438 -20.266 1 80 312 GLU A C 1
ATOM 2426 O O . GLU A 1 312 ? 6.555 -31.266 -19.031 1 80 312 GLU A O 1
ATOM 2431 N N . ALA A 1 313 ? 7.348 -32.25 -20.922 1 82.44 313 ALA A N 1
ATOM 2432 C CA . ALA A 1 313 ? 8.32 -33.031 -20.172 1 82.44 313 ALA A CA 1
ATOM 2433 C C . ALA A 1 313 ? 9.328 -32.125 -19.453 1 82.44 313 ALA A C 1
ATOM 2435 O O . ALA A 1 313 ? 9.703 -32.406 -18.312 1 82.44 313 ALA A O 1
ATOM 2436 N N . GLU A 1 314 ? 9.695 -31.141 -20.125 1 82.31 314 GLU A N 1
ATOM 2437 C CA . GLU A 1 314 ? 10.625 -30.172 -19.531 1 82.31 314 GLU A CA 1
ATOM 2438 C C . GLU A 1 314 ? 9.984 -29.438 -18.359 1 82.31 314 GLU A C 1
ATOM 2440 O O . GLU A 1 314 ? 10.648 -29.141 -17.359 1 82.31 314 GLU A O 1
ATOM 2445 N N . GLY A 1 315 ? 8.727 -29.109 -18.516 1 80.12 315 GLY A N 1
ATOM 2446 C CA . GLY A 1 315 ? 7.992 -28.469 -17.438 1 80.12 315 GLY A CA 1
ATOM 2447 C C . GLY A 1 315 ? 7.898 -29.312 -16.188 1 80.12 315 GLY A C 1
ATOM 2448 O O . GLY A 1 315 ? 8.102 -28.812 -15.078 1 80.12 315 GLY A O 1
ATOM 2449 N N . LEU A 1 316 ? 7.633 -30.547 -16.375 1 81.31 316 LEU A N 1
ATOM 2450 C CA . LEU A 1 316 ? 7.523 -31.469 -15.242 1 81.31 316 LEU A CA 1
ATOM 2451 C C . LEU A 1 316 ? 8.875 -31.656 -14.562 1 81.31 316 LEU A C 1
ATOM 2453 O O . LEU A 1 316 ? 8.945 -31.719 -13.328 1 81.31 316 LEU A O 1
ATOM 2457 N N . ALA A 1 317 ? 9.875 -31.797 -15.391 1 84.25 317 ALA A N 1
ATOM 2458 C CA . ALA A 1 317 ? 11.227 -31.938 -14.844 1 84.25 317 ALA A CA 1
ATOM 2459 C C . ALA A 1 317 ? 11.617 -30.719 -14.016 1 84.25 317 ALA A C 1
ATOM 2461 O O . ALA A 1 317 ? 12.25 -30.844 -12.969 1 84.25 317 ALA A O 1
ATOM 2462 N N . LYS A 1 318 ? 11.227 -29.609 -14.484 1 83.81 318 LYS A N 1
ATOM 2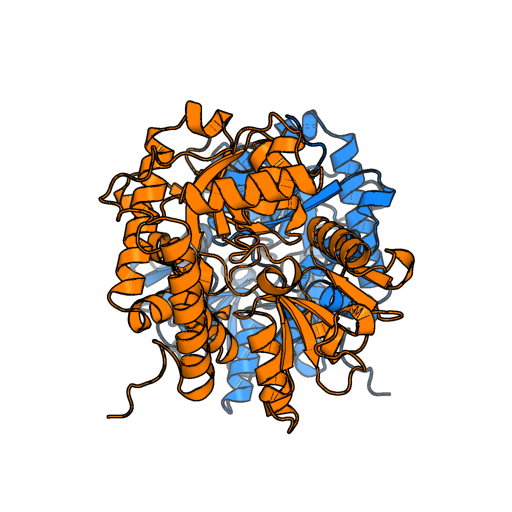463 C CA . LYS A 1 318 ? 11.531 -28.359 -13.781 1 83.81 318 LYS A CA 1
ATOM 2464 C C . LYS A 1 318 ? 10.82 -28.312 -12.438 1 83.81 318 LYS A C 1
ATOM 2466 O O . LYS A 1 318 ? 11.383 -27.828 -11.453 1 83.81 318 LYS A O 1
ATOM 2471 N N . GLN A 1 319 ? 9.641 -28.734 -12.383 1 82.19 319 GLN A N 1
ATOM 2472 C CA . GLN A 1 319 ? 8.883 -28.75 -11.133 1 82.19 319 GLN A CA 1
ATOM 2473 C C . GLN A 1 319 ? 9.547 -29.641 -10.094 1 82.19 319 GLN A C 1
ATOM 2475 O O . GLN A 1 319 ? 9.555 -29.312 -8.898 1 82.19 319 GLN A O 1
ATOM 2480 N N . GLN A 1 320 ? 10.062 -30.766 -10.539 1 85.38 320 GLN A N 1
ATOM 2481 C CA . GLN A 1 320 ? 10.766 -31.656 -9.625 1 85.38 320 GLN A CA 1
ATOM 2482 C C . GLN A 1 320 ? 12.062 -31.031 -9.133 1 85.38 320 GLN A C 1
ATOM 2484 O O . GLN A 1 320 ? 12.422 -31.172 -7.957 1 85.38 320 GLN A O 1
ATOM 2489 N N . GLU A 1 321 ? 12.695 -30.422 -10.031 1 89.94 321 GLU A N 1
ATOM 2490 C CA . GLU A 1 321 ? 13.93 -29.734 -9.664 1 89.94 321 GLU A CA 1
ATOM 2491 C C . GLU A 1 321 ? 13.664 -28.656 -8.625 1 89.94 321 GLU A C 1
ATOM 2493 O O . GLU A 1 321 ? 14.406 -28.531 -7.645 1 89.94 321 GLU A O 1
ATOM 2498 N N . ILE A 1 322 ? 12.641 -27.875 -8.836 1 90.56 322 ILE A N 1
ATOM 2499 C CA . ILE A 1 322 ? 12.305 -26.781 -7.938 1 90.56 322 ILE A CA 1
ATOM 2500 C C . ILE A 1 322 ? 11.891 -27.344 -6.574 1 90.56 322 ILE A C 1
ATOM 2502 O O . ILE A 1 322 ? 12.203 -26.75 -5.535 1 90.56 322 ILE A O 1
ATOM 2506 N N . LYS A 1 323 ? 11.148 -28.438 -6.613 1 88.69 323 LYS A N 1
ATOM 2507 C CA . LYS A 1 323 ? 10.75 -29.078 -5.359 1 88.69 323 LYS A CA 1
ATOM 2508 C C . LYS A 1 323 ? 11.969 -29.406 -4.508 1 88.69 323 LYS A C 1
ATOM 2510 O O . LYS A 1 323 ? 12 -29.125 -3.309 1 88.69 323 LYS A O 1
ATOM 2515 N N . ALA A 1 324 ? 12.977 -30 -5.152 1 92.06 324 ALA A N 1
ATOM 2516 C CA . ALA A 1 324 ? 14.211 -30.359 -4.453 1 92.06 324 ALA A CA 1
ATOM 2517 C C . ALA A 1 324 ? 14.953 -29.109 -3.971 1 92.06 324 ALA A C 1
ATOM 2519 O O . ALA A 1 324 ? 15.469 -29.094 -2.852 1 92.06 324 ALA A O 1
ATOM 2520 N N . LEU A 1 325 ? 15.008 -28.188 -4.801 1 93.75 325 LEU A N 1
ATOM 2521 C CA . LEU A 1 325 ? 15.695 -26.938 -4.465 1 93.75 325 LEU A CA 1
ATOM 2522 C C . LEU A 1 325 ? 15.031 -26.25 -3.279 1 93.75 325 LEU A C 1
ATOM 2524 O O . LEU A 1 325 ? 15.711 -25.75 -2.381 1 93.75 325 LEU A O 1
ATOM 2528 N N . GLN A 1 326 ? 13.719 -26.188 -3.273 1 92.56 326 GLN A N 1
ATOM 2529 C CA . GLN A 1 326 ? 12.977 -25.531 -2.199 1 92.56 326 GLN A CA 1
ATOM 2530 C C . GLN A 1 326 ? 13.18 -26.25 -0.872 1 92.56 326 GLN A C 1
ATOM 2532 O O . GLN A 1 326 ? 13.25 -25.609 0.182 1 92.56 326 GLN A O 1
ATOM 2537 N N . ALA A 1 327 ? 13.211 -27.547 -0.91 1 89.69 327 ALA A N 1
ATOM 2538 C CA . ALA A 1 327 ? 13.508 -28.312 0.296 1 89.69 327 ALA A CA 1
ATOM 2539 C C . ALA A 1 327 ? 14.883 -27.969 0.85 1 89.69 327 ALA A C 1
ATOM 2541 O O . ALA A 1 327 ? 15.062 -27.844 2.064 1 89.69 327 ALA A O 1
ATOM 2542 N N . HIS A 1 328 ? 15.82 -27.844 -0.033 1 93.19 328 HIS A N 1
ATOM 2543 C CA . HIS A 1 328 ? 17.172 -27.469 0.365 1 93.19 328 HIS A CA 1
ATOM 2544 C C . HIS A 1 328 ? 17.188 -26.078 0.987 1 93.19 328 HIS A C 1
ATOM 2546 O O . HIS A 1 328 ? 17.812 -25.875 2.029 1 93.19 328 HIS A O 1
ATOM 2552 N N . VAL A 1 329 ? 16.5 -25.141 0.408 1 93.69 329 VAL A N 1
ATOM 2553 C CA . VAL A 1 329 ? 16.469 -23.766 0.876 1 93.69 329 VAL A CA 1
ATOM 2554 C C . VAL A 1 329 ? 15.797 -23.703 2.246 1 93.69 329 VAL A C 1
ATOM 2556 O O . VAL A 1 329 ? 16.219 -22.938 3.119 1 93.69 329 VAL A O 1
ATOM 2559 N N . ALA A 1 330 ? 14.75 -24.469 2.436 1 89.62 330 ALA A N 1
ATOM 2560 C CA . ALA A 1 330 ? 14.039 -24.5 3.713 1 89.62 330 ALA A CA 1
ATOM 2561 C C . ALA A 1 330 ? 14.961 -24.938 4.844 1 89.62 330 ALA A C 1
ATOM 2563 O O . ALA A 1 330 ? 14.844 -24.453 5.977 1 89.62 330 ALA A O 1
ATOM 2564 N N . GLN A 1 331 ? 15.891 -25.766 4.516 1 87.19 331 GLN A N 1
ATOM 2565 C CA . GLN A 1 331 ? 16.75 -26.359 5.535 1 87.19 331 GLN A CA 1
ATOM 2566 C C . GLN A 1 331 ? 18.031 -25.562 5.711 1 87.19 331 GLN A C 1
ATOM 2568 O O . GLN A 1 331 ? 18.562 -25.438 6.82 1 87.19 331 GLN A O 1
ATOM 2573 N N . HIS A 1 332 ? 18.5 -24.984 4.594 1 90.12 332 HIS A N 1
ATOM 2574 C CA . HIS A 1 332 ? 19.859 -24.453 4.648 1 90.12 332 HIS A CA 1
ATOM 2575 C C . HIS A 1 332 ? 19.891 -22.969 4.332 1 90.12 332 HIS A C 1
ATOM 2577 O O . HIS A 1 332 ? 20.938 -22.328 4.418 1 90.12 332 HIS A O 1
ATOM 2583 N N . GLY A 1 333 ? 18.812 -22.438 4.008 1 90.31 333 GLY A N 1
ATOM 2584 C CA . GLY A 1 333 ? 18.781 -21.031 3.617 1 90.31 333 GLY A CA 1
ATOM 2585 C C . GLY A 1 333 ? 18.969 -20.828 2.123 1 90.31 333 GLY A C 1
ATOM 2586 O O . GLY A 1 333 ? 19.375 -21.75 1.409 1 90.31 333 GLY A O 1
ATOM 2587 N N . GLY A 1 334 ? 18.609 -19.672 1.656 1 94.88 334 GLY A N 1
ATOM 2588 C CA . GLY A 1 334 ? 18.656 -19.359 0.238 1 94.88 334 GLY A CA 1
ATOM 2589 C C . GLY A 1 334 ? 19.734 -18.344 -0.115 1 94.88 334 GLY A C 1
ATOM 2590 O O . GLY A 1 334 ? 20.828 -18.391 0.452 1 94.88 334 GLY A O 1
ATOM 2591 N N . VAL A 1 335 ? 19.469 -17.547 -1.097 1 95.56 335 VAL A N 1
ATOM 2592 C CA . VAL A 1 335 ? 20.453 -16.656 -1.727 1 95.56 335 VAL A CA 1
ATOM 2593 C C . VAL A 1 335 ? 20.844 -15.547 -0.755 1 95.56 335 VAL A C 1
ATOM 2595 O O . VAL A 1 335 ? 21.891 -14.906 -0.925 1 95.56 335 VAL A O 1
ATOM 2598 N N . LEU A 1 336 ? 20.062 -15.25 0.254 1 94.25 336 LEU A N 1
ATOM 2599 C CA . LEU A 1 336 ? 20.375 -14.156 1.174 1 94.25 336 LEU A CA 1
ATOM 2600 C C . LEU A 1 336 ? 21.188 -14.672 2.363 1 94.25 336 LEU A C 1
ATOM 2602 O O . LEU A 1 336 ? 21.641 -13.883 3.193 1 94.25 336 LEU A O 1
ATOM 2606 N N . GLN A 1 337 ? 21.234 -15.953 2.748 1 81 337 GLN A N 1
ATOM 2607 C CA . GLN A 1 337 ? 22.016 -16.484 3.865 1 81 337 GLN A CA 1
ATOM 2608 C C . GLN A 1 337 ? 23.5 -16.516 3.539 1 81 337 GLN A C 1
ATOM 2610 O O . GLN A 1 337 ? 23.891 -16.719 2.385 1 81 337 GLN A O 1
ATOM 2615 N N . ALA A 1 338 ? 24.375 -15.945 4.523 1 57.19 338 ALA A N 1
ATOM 2616 C CA . ALA A 1 338 ? 25.828 -15.922 4.457 1 57.19 338 ALA A CA 1
ATOM 2617 C C . ALA A 1 338 ? 26.375 -17.297 4.078 1 57.19 338 ALA A C 1
ATOM 2619 O O . ALA A 1 338 ? 25.828 -18.328 4.484 1 57.19 338 ALA A O 1
ATOM 2620 N N . THR A 1 339 ? 26.781 -17.547 2.838 1 45.97 339 THR A N 1
ATOM 2621 C CA . THR A 1 339 ? 27.578 -18.75 2.623 1 45.97 339 THR A CA 1
ATOM 2622 C C . THR A 1 339 ? 28.469 -19.031 3.834 1 45.97 339 THR A C 1
ATOM 2624 O O . THR A 1 339 ? 29.25 -18.172 4.254 1 45.97 339 THR A O 1
ATOM 2627 N N . VAL A 1 340 ? 28.031 -19.828 4.711 1 35.44 340 VAL A N 1
ATOM 2628 C CA . VAL A 1 340 ? 29.078 -20.266 5.633 1 35.44 340 VAL A CA 1
ATOM 2629 C C . VAL A 1 340 ? 30.266 -20.797 4.848 1 35.44 340 VAL A C 1
ATOM 2631 O O . VAL A 1 340 ? 30.141 -21.766 4.102 1 35.44 340 VAL A O 1
ATOM 2634 N N . ALA A 1 341 ? 31.375 -20.062 4.723 1 25.7 341 ALA A N 1
ATOM 2635 C CA . ALA A 1 341 ? 32.625 -20.734 4.383 1 25.7 341 ALA A CA 1
ATOM 2636 C C . ALA A 1 341 ? 32.969 -21.812 5.406 1 25.7 341 ALA A C 1
ATOM 2638 O O . ALA A 1 341 ? 32.688 -21.656 6.598 1 25.7 341 ALA A O 1
ATOM 2639 N N . MET B 1 1 ? -14.195 -1.201 -20.656 1 71.12 1 MET B N 1
ATOM 2640 C CA . MET B 1 1 ? -15.367 -1.343 -19.812 1 71.12 1 MET B CA 1
ATOM 2641 C C . MET B 1 1 ? -15.281 -0.41 -18.609 1 71.12 1 MET B C 1
ATOM 2643 O O . MET B 1 1 ? -14.188 -0.124 -18.109 1 71.12 1 MET B O 1
ATOM 2647 N N . SER B 1 2 ? -16.391 0.249 -18.344 1 78.94 2 SER B N 1
ATOM 2648 C CA . SER B 1 2 ? -16.484 1.167 -17.219 1 78.94 2 SER B CA 1
ATOM 2649 C C . SER B 1 2 ? -16.719 0.417 -15.906 1 78.94 2 SER B C 1
ATOM 2651 O O . SER B 1 2 ? -17.094 -0.756 -15.922 1 78.94 2 SER B O 1
ATOM 2653 N N . THR B 1 3 ? -16.125 0.869 -14.82 1 86.19 3 THR B N 1
ATOM 2654 C CA . THR B 1 3 ? -16.359 0.29 -13.508 1 86.19 3 THR B CA 1
ATOM 2655 C C . THR B 1 3 ? -17.172 1.253 -12.633 1 86.19 3 THR B C 1
ATOM 2657 O O . THR B 1 3 ? -17.078 2.471 -12.805 1 86.19 3 THR B O 1
ATOM 2660 N N . ASP B 1 4 ? -17.922 0.672 -11.797 1 92.19 4 ASP B N 1
ATOM 2661 C CA . ASP B 1 4 ? -18.609 1.488 -10.805 1 92.19 4 ASP B CA 1
ATOM 2662 C C . ASP B 1 4 ? -17.812 1.584 -9.508 1 92.19 4 ASP B C 1
ATOM 2664 O O . ASP B 1 4 ? -18.25 2.211 -8.539 1 92.19 4 ASP B O 1
ATOM 2668 N N . LYS B 1 5 ? -16.672 1.02 -9.547 1 95.31 5 LYS B N 1
ATOM 2669 C CA . LYS B 1 5 ? -15.812 1.083 -8.367 1 95.31 5 LYS B CA 1
ATOM 2670 C C . LYS B 1 5 ? -15.117 2.438 -8.273 1 95.31 5 LYS B C 1
ATOM 2672 O O . LYS B 1 5 ? -14.531 2.914 -9.242 1 95.31 5 LYS B O 1
ATOM 2677 N N . ILE B 1 6 ? -15.242 3.041 -7.09 1 98.25 6 ILE B N 1
ATOM 2678 C CA . ILE B 1 6 ? -14.594 4.312 -6.809 1 98.25 6 ILE B CA 1
ATOM 2679 C C . ILE B 1 6 ? -13.195 4.066 -6.246 1 98.25 6 ILE B C 1
ATOM 2681 O O . ILE B 1 6 ? -13.039 3.363 -5.246 1 98.25 6 ILE B O 1
ATOM 2685 N N . SER B 1 7 ? -12.18 4.578 -6.902 1 98.31 7 SER B N 1
ATOM 2686 C CA . SER B 1 7 ? -10.82 4.445 -6.402 1 98.31 7 SER B CA 1
ATOM 2687 C C . SER B 1 7 ? -10.484 5.547 -5.402 1 98.31 7 SER B C 1
ATOM 2689 O O . SER B 1 7 ? -10.742 6.727 -5.66 1 98.31 7 SER B O 1
ATOM 2691 N N . VAL B 1 8 ? -9.969 5.172 -4.25 1 98.75 8 VAL B N 1
ATOM 2692 C CA . VAL B 1 8 ? -9.547 6.09 -3.199 1 98.75 8 VAL B CA 1
ATOM 2693 C C . VAL B 1 8 ? -8.055 5.898 -2.912 1 98.75 8 VAL B C 1
ATOM 2695 O O . VAL B 1 8 ? -7.652 4.871 -2.363 1 98.75 8 VAL B O 1
ATOM 2698 N N . LEU B 1 9 ? -7.262 6.91 -3.256 1 98.75 9 LEU B N 1
ATOM 2699 C CA . LEU B 1 9 ? -5.812 6.848 -3.096 1 98.75 9 LEU B CA 1
ATOM 2700 C C . LEU B 1 9 ? -5.375 7.551 -1.816 1 98.75 9 LEU B C 1
ATOM 2702 O O . LEU B 1 9 ? -5.562 8.758 -1.673 1 98.75 9 L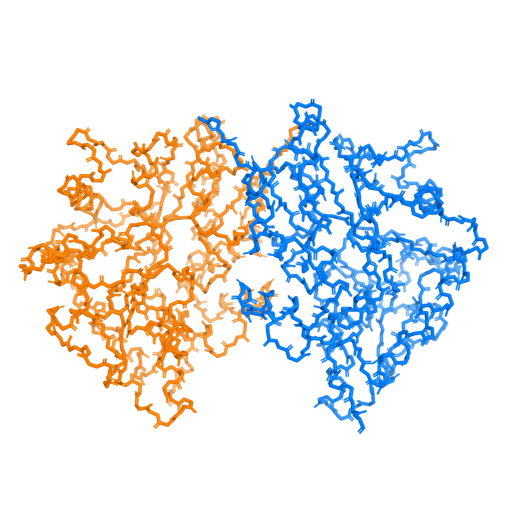EU B O 1
ATOM 2706 N N . LEU B 1 10 ? -4.781 6.801 -0.868 1 98.25 10 LEU B N 1
ATOM 2707 C CA . LEU B 1 10 ? -4.316 7.391 0.383 1 98.25 10 LEU B CA 1
ATOM 2708 C C . LEU B 1 10 ? -3.119 8.305 0.141 1 98.25 10 LEU B C 1
ATOM 2710 O O . LEU B 1 10 ? -2.479 8.227 -0.91 1 98.25 10 LEU B O 1
ATOM 2714 N N . ASN B 1 11 ? -2.811 9.172 1.088 1 94.56 11 ASN B N 1
ATOM 2715 C CA . ASN B 1 11 ? -1.715 10.117 0.936 1 94.56 11 ASN B CA 1
ATOM 2716 C C . ASN B 1 11 ? -0.368 9.477 1.258 1 94.56 11 ASN B C 1
ATOM 2718 O O . ASN B 1 11 ? 0.683 10.055 0.961 1 94.56 11 ASN B O 1
ATOM 2722 N N . TRP B 1 12 ? -0.469 8.367 1.957 1 91.12 12 TRP B N 1
ATOM 2723 C CA . TRP B 1 12 ? 0.659 7.555 2.398 1 91.12 12 TRP B CA 1
ATOM 2724 C C . TRP B 1 12 ? 0.278 6.078 2.451 1 91.12 12 TRP B C 1
ATOM 2726 O O . TRP B 1 12 ? -0.83 5.703 2.061 1 91.12 12 TRP B O 1
ATOM 2736 N N . HIS B 1 13 ? 1.228 5.289 2.83 1 92.75 13 HIS B N 1
ATOM 2737 C CA . HIS B 1 13 ? 0.805 3.947 3.217 1 92.75 13 HIS B CA 1
ATOM 2738 C C . HIS B 1 13 ? -0.246 3.998 4.32 1 92.75 13 HIS B C 1
ATOM 2740 O O . HIS B 1 13 ? -0.391 5.02 5 1 92.75 13 HIS B O 1
ATOM 2746 N N . ALA B 1 14 ? -0.981 2.932 4.387 1 95.62 14 ALA B N 1
ATOM 2747 C CA . ALA B 1 14 ? -1.955 2.883 5.473 1 95.62 14 ALA B CA 1
ATOM 2748 C C . ALA B 1 14 ? -1.312 3.256 6.805 1 95.62 14 ALA B C 1
ATOM 2750 O O . ALA B 1 14 ? -0.274 2.703 7.176 1 95.62 14 ALA B O 1
ATOM 2751 N N . THR B 1 15 ? -1.836 4.227 7.457 1 95.06 15 THR B N 1
ATOM 2752 C CA . THR B 1 15 ? -1.391 4.797 8.727 1 95.06 15 THR B CA 1
ATOM 2753 C C . THR B 1 15 ? -2.537 4.844 9.734 1 95.06 15 THR B C 1
ATOM 2755 O O . THR B 1 15 ? -3.709 4.848 9.344 1 95.06 15 THR B O 1
ATOM 2758 N N . PRO B 1 16 ? -2.193 4.871 11.008 1 97.25 16 PRO B N 1
ATOM 2759 C CA . PRO B 1 16 ? -3.238 4.777 12.031 1 97.25 16 PRO B CA 1
ATOM 2760 C C . PRO B 1 16 ? -4.359 5.793 11.82 1 97.25 16 PRO B C 1
ATOM 2762 O O . PRO B 1 16 ? -5.527 5.488 12.07 1 97.25 16 PRO B O 1
ATOM 2765 N N . TYR B 1 17 ? -4.047 6.93 11.336 1 97.5 17 TYR B N 1
ATOM 2766 C CA . TYR B 1 17 ? -5.066 7.973 11.25 1 97.5 17 TYR B CA 1
ATOM 2767 C C . TYR B 1 17 ? -6.008 7.723 10.078 1 97.5 17 TYR B C 1
ATOM 2769 O O . TYR B 1 17 ? -6.996 8.438 9.906 1 97.5 17 TYR B O 1
ATOM 2777 N N . HIS B 1 18 ? -5.801 6.711 9.234 1 98.56 18 HIS B N 1
ATOM 2778 C CA . HIS B 1 18 ? -6.711 6.375 8.141 1 98.56 18 HIS B CA 1
ATOM 2779 C C . HIS B 1 18 ? -7.855 5.496 8.633 1 98.56 18 HIS B C 1
ATOM 2781 O O . HIS B 1 18 ? -8.695 5.066 7.844 1 98.56 18 HIS B O 1
ATOM 2787 N N . LEU B 1 19 ? -7.965 5.242 9.922 1 98.69 19 LEU B N 1
ATOM 2788 C CA . LEU B 1 19 ? -8.875 4.316 10.578 1 98.69 19 LEU B CA 1
ATOM 2789 C C . LEU B 1 19 ? -10.305 4.516 10.078 1 98.69 19 LEU B C 1
ATOM 2791 O O . LEU B 1 19 ? -10.984 3.547 9.727 1 98.69 19 LEU B O 1
ATOM 2795 N N . PRO B 1 20 ? -10.836 5.734 9.922 1 98.81 20 PRO B N 1
ATOM 2796 C CA . PRO B 1 20 ? -12.242 5.891 9.531 1 98.81 20 PRO B CA 1
ATOM 2797 C C . PRO B 1 20 ? -12.547 5.281 8.164 1 98.81 20 PRO B C 1
ATOM 2799 O O . PRO B 1 20 ? -13.641 4.754 7.957 1 98.81 20 PRO B O 1
ATOM 2802 N N . ILE B 1 21 ? -11.633 5.359 7.246 1 98.81 21 ILE B N 1
ATOM 2803 C CA . ILE B 1 21 ? -11.836 4.84 5.898 1 98.81 21 ILE B CA 1
ATOM 2804 C C . ILE B 1 21 ? -11.906 3.316 5.941 1 98.81 21 ILE B C 1
ATOM 2806 O O . ILE B 1 21 ? -12.812 2.717 5.352 1 98.81 21 ILE B O 1
ATOM 2810 N N . PHE B 1 22 ? -10.992 2.719 6.672 1 98.38 22 PHE B N 1
ATOM 2811 C CA . PHE B 1 22 ? -10.922 1.264 6.738 1 98.38 22 PHE B CA 1
ATOM 2812 C C . PHE B 1 22 ? -12.094 0.704 7.535 1 98.38 22 PHE B C 1
ATOM 2814 O O . PHE B 1 22 ? -12.633 -0.349 7.191 1 98.38 22 PHE B O 1
ATOM 2821 N N . VAL B 1 23 ? -12.461 1.413 8.602 1 98.44 23 VAL B N 1
ATOM 2822 C CA . VAL B 1 23 ? -13.609 0.98 9.391 1 98.44 23 VAL B CA 1
ATOM 2823 C C . VAL B 1 23 ? -14.883 1.112 8.562 1 98.44 23 VAL B C 1
ATOM 2825 O O . VAL B 1 23 ? -15.766 0.253 8.625 1 98.44 23 VAL B O 1
ATOM 2828 N N . ALA B 1 24 ? -15.023 2.205 7.758 1 98.75 24 ALA B N 1
ATOM 2829 C CA . ALA B 1 24 ? -16.172 2.348 6.859 1 98.75 24 ALA B CA 1
ATOM 2830 C C . ALA B 1 24 ? -16.281 1.151 5.918 1 98.75 24 ALA B C 1
ATOM 2832 O O . ALA B 1 24 ? -17.375 0.643 5.684 1 98.75 24 ALA B O 1
ATOM 2833 N N . GLN B 1 25 ? -15.195 0.708 5.387 1 97.75 25 GLN B N 1
ATOM 2834 C CA . GLN B 1 25 ? -15.188 -0.431 4.477 1 97.75 25 GLN B CA 1
ATOM 2835 C C . GLN B 1 25 ? -15.508 -1.729 5.211 1 97.75 25 GLN B C 1
ATOM 2837 O O . GLN B 1 25 ? -16.359 -2.504 4.77 1 97.75 25 GLN B O 1
ATOM 2842 N N . SER B 1 26 ? -14.836 -1.946 6.301 1 95.19 26 SER B N 1
ATOM 2843 C CA . SER B 1 26 ? -14.945 -3.205 7.031 1 95.19 26 SER B CA 1
ATOM 2844 C C . SER B 1 26 ? -16.359 -3.404 7.582 1 95.19 26 SER B C 1
ATOM 2846 O O . SER B 1 26 ? -16.844 -4.531 7.633 1 95.19 26 SER B O 1
ATOM 2848 N N . LYS B 1 27 ? -16.969 -2.324 7.961 1 97.56 27 LYS B N 1
ATOM 2849 C CA . LYS B 1 27 ? -18.297 -2.41 8.562 1 97.56 27 LYS B CA 1
ATOM 2850 C C . LYS B 1 27 ? -19.391 -2.326 7.5 1 97.56 27 LYS B C 1
ATOM 2852 O O . LYS B 1 27 ? -20.578 -2.328 7.824 1 97.56 27 LYS B O 1
ATOM 2857 N N . GLY B 1 28 ? -19.031 -2.129 6.266 1 97.88 28 GLY B N 1
ATOM 2858 C CA . GLY B 1 28 ? -19.984 -2.164 5.16 1 97.88 28 GLY B CA 1
ATOM 2859 C C . GLY B 1 28 ? -20.703 -0.848 4.957 1 97.88 28 GLY B C 1
ATOM 2860 O O . GLY B 1 28 ? -21.797 -0.816 4.379 1 97.88 28 GLY B O 1
ATOM 2861 N N . TYR B 1 29 ? -20.156 0.226 5.453 1 98.81 29 TYR B N 1
ATOM 2862 C CA . TYR B 1 29 ? -20.828 1.514 5.324 1 98.81 29 TYR B CA 1
ATOM 2863 C C . TYR B 1 29 ? -20.828 1.983 3.875 1 98.81 29 TYR B C 1
ATOM 2865 O O . TYR B 1 29 ? -21.781 2.633 3.43 1 98.81 29 TYR B O 1
ATOM 2873 N N . PHE B 1 30 ? -19.812 1.725 3.086 1 98.75 30 PHE B N 1
ATOM 2874 C CA . PHE B 1 30 ? -19.828 2.051 1.666 1 98.75 30 PHE B CA 1
ATOM 2875 C C . PHE B 1 30 ? -20.938 1.302 0.945 1 98.75 30 PHE B C 1
ATOM 2877 O O . PHE B 1 30 ? -21.703 1.896 0.178 1 98.75 30 PHE B O 1
ATOM 2884 N N . ALA B 1 31 ? -21.047 0.029 1.236 1 98 31 ALA B N 1
ATOM 2885 C CA . ALA B 1 31 ? -22.078 -0.791 0.616 1 98 31 ALA B CA 1
ATOM 2886 C C . ALA B 1 31 ? -23.469 -0.294 0.995 1 98 31 ALA B C 1
ATOM 2888 O O . ALA B 1 31 ? -24.375 -0.278 0.161 1 98 31 ALA B O 1
ATOM 2889 N N . LYS B 1 32 ? -23.625 0.043 2.236 1 98.5 32 LYS B N 1
ATOM 2890 C CA . LYS B 1 32 ? -24.906 0.567 2.709 1 98.5 32 LYS B CA 1
ATOM 2891 C C . LYS B 1 32 ? -25.297 1.829 1.947 1 98.5 32 LYS B C 1
ATOM 2893 O O . LYS B 1 32 ? -26.484 2.082 1.724 1 98.5 32 LYS B O 1
ATOM 2898 N N . GLU B 1 33 ? -24.297 2.617 1.554 1 98.56 33 GLU B N 1
ATOM 2899 C CA . GLU B 1 33 ? -24.531 3.836 0.782 1 98.56 33 GLU B CA 1
ATOM 2900 C C . GLU B 1 33 ? -24.641 3.531 -0.709 1 98.56 33 GLU B C 1
ATOM 2902 O O . GLU B 1 33 ? -24.781 4.441 -1.525 1 98.56 33 GLU B O 1
ATOM 2907 N N . GLY B 1 34 ? -24.469 2.254 -1.092 1 98.12 34 GLY B N 1
ATOM 2908 C CA . GLY B 1 34 ? -24.656 1.822 -2.467 1 98.12 34 GLY B CA 1
ATOM 2909 C C . GLY B 1 34 ? -23.438 2.047 -3.342 1 98.12 34 GLY B C 1
ATOM 2910 O O . GLY B 1 34 ? -23.562 2.207 -4.559 1 98.12 34 GLY B O 1
ATOM 2911 N N . ILE B 1 35 ? -22.297 2.148 -2.754 1 98.5 35 ILE B N 1
ATOM 2912 C CA . ILE B 1 35 ? -21.094 2.381 -3.559 1 98.5 35 ILE B CA 1
ATOM 2913 C C . ILE B 1 35 ? -20.047 1.309 -3.254 1 98.5 35 ILE B C 1
ATOM 2915 O O . ILE B 1 35 ? -20.125 0.643 -2.219 1 98.5 35 ILE B O 1
ATOM 2919 N N . LYS B 1 36 ? -19.156 1.065 -4.176 1 97.69 36 LYS B N 1
ATOM 2920 C CA . LYS B 1 36 ? -17.984 0.208 -4.047 1 97.69 36 LYS B CA 1
ATOM 2921 C C . LYS B 1 36 ? -16.688 1.029 -4.086 1 97.69 36 LYS B C 1
ATOM 2923 O O . LYS B 1 36 ? -16.531 1.9 -4.945 1 97.69 36 LYS B O 1
ATOM 2928 N N . VAL B 1 37 ? -15.852 0.75 -3.092 1 98.25 37 VAL B N 1
ATOM 2929 C CA . VAL B 1 37 ? -14.656 1.577 -2.969 1 98.25 37 VAL B CA 1
ATOM 2930 C C . VAL B 1 37 ? -13.406 0.694 -3.004 1 98.25 37 VAL B C 1
ATOM 2932 O O . VAL B 1 37 ? -13.344 -0.328 -2.318 1 98.25 37 VAL B O 1
ATOM 2935 N N . ALA B 1 38 ? -12.484 1.008 -3.877 1 98.06 38 ALA B N 1
ATOM 2936 C CA . ALA B 1 38 ? -11.148 0.419 -3.883 1 98.06 38 ALA B CA 1
ATOM 2937 C C . ALA B 1 38 ? -10.141 1.349 -3.221 1 98.06 38 ALA B C 1
ATOM 2939 O O . ALA B 1 38 ? -9.828 2.42 -3.752 1 98.06 38 ALA B O 1
ATOM 2940 N N . ILE B 1 39 ? -9.602 0.931 -2.064 1 98.44 39 ILE B N 1
ATOM 2941 C CA . ILE B 1 39 ? -8.602 1.718 -1.343 1 98.44 39 ILE B CA 1
ATOM 2942 C C . ILE B 1 39 ? -7.203 1.355 -1.831 1 98.44 39 ILE B C 1
ATOM 2944 O O . ILE B 1 39 ? -6.828 0.181 -1.848 1 98.44 39 ILE B O 1
ATOM 2948 N N . LEU B 1 40 ? -6.465 2.359 -2.244 1 98.5 40 LEU B N 1
ATOM 2949 C CA . LEU B 1 40 ? -5.133 2.18 -2.807 1 98.5 40 LEU B CA 1
ATOM 2950 C C . LEU B 1 40 ? -4.09 2.947 -1.996 1 98.5 40 LEU B C 1
ATOM 2952 O O . LEU B 1 40 ? -4.402 3.977 -1.393 1 98.5 40 LEU B O 1
ATOM 2956 N N . GLU B 1 41 ? -2.91 2.41 -1.955 1 97.75 41 GLU B N 1
ATOM 2957 C CA . GLU B 1 41 ? -1.787 3.051 -1.278 1 97.75 41 GLU B CA 1
ATOM 2958 C C . GLU B 1 41 ? -0.686 3.422 -2.268 1 97.75 41 GLU B C 1
ATOM 2960 O O . GLU B 1 41 ? -0.344 2.631 -3.15 1 97.75 41 GLU B O 1
ATOM 2965 N N . PRO B 1 42 ? -0.158 4.625 -2.148 1 95.75 42 PRO B N 1
ATOM 2966 C CA . PRO B 1 42 ? 0.98 5 -2.988 1 95.75 42 PRO B CA 1
ATOM 2967 C C . PRO B 1 42 ? 2.316 4.527 -2.42 1 95.75 42 PRO B C 1
ATOM 2969 O O . PRO B 1 42 ? 2.438 4.32 -1.209 1 95.75 42 PRO B O 1
ATOM 2972 N N . ASN B 1 43 ? 3.258 4.352 -3.273 1 93.06 43 ASN B N 1
ATOM 2973 C CA . ASN B 1 43 ? 4.605 4.109 -2.777 1 93.06 43 ASN B CA 1
ATOM 2974 C C . ASN B 1 43 ? 5.43 5.395 -2.738 1 93.06 43 ASN B C 1
ATOM 2976 O O . ASN B 1 43 ? 6.484 5.445 -2.104 1 93.06 43 ASN B O 1
ATOM 2980 N N . ASP B 1 44 ? 4.996 6.434 -3.416 1 89.56 44 ASP B N 1
ATOM 2981 C CA . ASP B 1 44 ? 5.527 7.789 -3.357 1 89.56 44 ASP B CA 1
ATOM 2982 C C . ASP B 1 44 ? 4.418 8.805 -3.111 1 89.56 44 ASP B C 1
ATOM 2984 O O . ASP B 1 44 ? 3.656 9.133 -4.023 1 89.56 44 ASP B O 1
ATOM 2988 N N . PRO B 1 45 ? 4.363 9.383 -1.952 1 89.25 45 PRO B N 1
ATOM 2989 C CA . PRO B 1 45 ? 3.309 10.352 -1.623 1 89.25 45 PRO B CA 1
ATOM 2990 C C . PRO B 1 45 ? 3.23 11.5 -2.623 1 89.25 45 PRO B C 1
ATOM 2992 O O . PRO B 1 45 ? 2.168 12.102 -2.793 1 89.25 45 PRO B O 1
ATOM 2995 N N . SER B 1 46 ? 4.273 11.844 -3.258 1 87.12 46 SER B N 1
ATOM 2996 C CA . SER B 1 46 ? 4.309 12.984 -4.172 1 87.12 46 SER B CA 1
ATOM 2997 C C . SER B 1 46 ? 3.496 12.703 -5.434 1 87.12 46 SER B C 1
ATOM 2999 O O . SER B 1 46 ? 3.168 13.617 -6.184 1 87.12 46 SER B O 1
ATOM 3001 N N . ASP B 1 47 ? 3.123 11.445 -5.656 1 92.25 47 ASP B N 1
ATOM 3002 C CA . ASP B 1 47 ? 2.379 11.062 -6.852 1 92.25 47 ASP B CA 1
ATOM 3003 C C . ASP B 1 47 ? 0.886 11.336 -6.68 1 92.25 47 ASP B C 1
ATOM 3005 O O . ASP B 1 47 ? 0.143 11.391 -7.66 1 92.25 47 ASP B O 1
ATOM 3009 N N . VAL B 1 48 ? 0.413 11.523 -5.523 1 94.81 48 VAL B N 1
ATOM 3010 C CA . VAL B 1 48 ? -0.995 11.375 -5.172 1 94.81 48 VAL B CA 1
ATOM 3011 C C . VAL B 1 48 ? -1.814 12.477 -5.832 1 94.81 48 VAL B C 1
ATOM 3013 O O . VAL B 1 48 ? -2.809 12.203 -6.508 1 94.81 48 VAL B O 1
ATOM 3016 N N . THR B 1 49 ? -1.385 13.719 -5.742 1 94.44 49 THR B N 1
ATOM 3017 C CA . THR B 1 49 ? -2.164 14.82 -6.297 1 94.44 49 THR B CA 1
ATOM 3018 C C . THR B 1 49 ? -2.229 14.727 -7.82 1 94.44 49 THR B C 1
ATOM 3020 O O . THR B 1 49 ? -3.266 15.023 -8.422 1 94.44 49 THR B O 1
ATOM 3023 N N . GLU B 1 50 ? -1.096 14.344 -8.391 1 95.25 50 GLU B N 1
ATOM 3024 C CA . GLU B 1 50 ? -1.062 14.195 -9.844 1 95.25 50 GLU B CA 1
ATOM 3025 C C . GLU B 1 50 ? -1.999 13.086 -10.305 1 95.25 50 GLU B C 1
ATOM 3027 O O . GLU B 1 50 ? -2.717 13.242 -11.297 1 95.25 50 GLU B O 1
ATOM 3032 N N . LEU B 1 51 ? -2.018 11.984 -9.602 1 97.38 51 LEU B N 1
ATOM 3033 C CA . LEU B 1 51 ? -2.857 10.852 -9.977 1 97.38 51 LEU B CA 1
ATOM 3034 C C . LEU B 1 51 ? -4.336 11.195 -9.828 1 97.38 51 LEU B C 1
ATOM 3036 O O . LEU B 1 51 ? -5.145 10.859 -10.695 1 97.38 51 LEU B O 1
ATOM 3040 N N . ILE B 1 52 ? -4.68 11.859 -8.805 1 98.06 52 ILE B N 1
ATOM 3041 C CA . ILE B 1 52 ? -6.066 12.266 -8.625 1 98.06 52 ILE B CA 1
ATOM 3042 C C . ILE B 1 52 ? -6.426 13.344 -9.648 1 98.06 52 ILE B C 1
ATOM 3044 O O . ILE B 1 52 ? -7.48 13.281 -10.281 1 98.06 52 ILE B O 1
ATOM 3048 N N . GLY B 1 53 ? -5.523 14.281 -9.789 1 97.38 53 GLY B N 1
ATOM 3049 C CA . GLY B 1 53 ? -5.77 15.391 -10.703 1 97.38 53 GLY B CA 1
ATOM 3050 C C . GLY B 1 53 ? -5.906 14.961 -12.148 1 97.38 53 GLY B C 1
ATOM 3051 O O . GLY B 1 53 ? -6.645 15.578 -12.914 1 97.38 53 GLY B O 1
ATOM 3052 N N . SER B 1 54 ? -5.227 13.922 -12.516 1 95.75 54 SER B N 1
ATOM 3053 C CA . SER B 1 54 ? -5.254 13.461 -13.898 1 95.75 54 SER B CA 1
ATOM 3054 C C . SER B 1 54 ? -6.406 12.484 -14.133 1 95.75 54 SER B C 1
ATOM 3056 O O . SER B 1 54 ? -6.633 12.039 -15.258 1 95.75 54 SER B O 1
ATOM 3058 N N . GLY B 1 55 ? -7.066 12.141 -13.039 1 94.56 55 GLY B N 1
ATOM 3059 C CA . GLY B 1 55 ? -8.219 11.258 -13.164 1 94.56 55 GLY B CA 1
ATOM 3060 C C . GLY B 1 55 ? -7.859 9.789 -13.062 1 94.56 55 GLY B C 1
ATOM 3061 O O . GLY B 1 55 ? -8.719 8.922 -13.203 1 94.56 55 GLY B O 1
ATOM 3062 N N . LYS B 1 56 ? -6.668 9.438 -12.766 1 95.12 56 LYS B N 1
ATOM 3063 C CA . LYS B 1 56 ? -6.246 8.055 -12.562 1 95.12 56 LYS B CA 1
ATOM 3064 C C . LYS B 1 56 ? -6.766 7.508 -11.234 1 95.12 56 LYS B C 1
ATOM 3066 O O . LYS B 1 56 ? -6.871 6.293 -11.062 1 95.12 56 LYS B O 1
ATOM 3071 N N . ALA B 1 57 ? -7.039 8.352 -10.328 1 97.38 57 ALA B N 1
ATOM 3072 C CA . ALA B 1 57 ? -7.785 8.055 -9.109 1 97.38 57 ALA B CA 1
ATOM 3073 C C . ALA B 1 57 ? -8.938 9.039 -8.914 1 97.38 57 ALA B C 1
ATOM 3075 O O . ALA B 1 57 ? -8.805 10.227 -9.242 1 97.38 57 ALA B O 1
ATOM 3076 N N . ASP B 1 58 ? -10.008 8.57 -8.391 1 98.12 58 ASP B N 1
ATOM 3077 C CA . ASP B 1 58 ? -11.203 9.398 -8.273 1 98.12 58 ASP B CA 1
ATOM 3078 C C . ASP B 1 58 ? -11.117 10.32 -7.055 1 98.12 58 ASP B C 1
ATOM 3080 O O . ASP B 1 58 ? -11.359 11.523 -7.16 1 98.12 58 ASP B O 1
ATOM 3084 N N . LEU B 1 59 ? -10.844 9.711 -5.938 1 98.75 59 LEU B N 1
ATOM 3085 C CA . LEU B 1 59 ? -10.758 10.367 -4.637 1 98.75 59 LEU B CA 1
ATOM 3086 C C . LEU B 1 59 ? -9.445 10.016 -3.939 1 98.75 59 LEU B C 1
ATOM 3088 O O . LEU B 1 59 ? -8.711 9.141 -4.395 1 98.75 59 LEU B O 1
ATOM 3092 N N . GLY B 1 60 ? -9.195 10.672 -2.885 1 98.56 60 GLY B N 1
ATOM 3093 C CA . GLY B 1 60 ? -8.039 10.32 -2.08 1 98.56 60 GLY B CA 1
ATOM 3094 C C . GLY B 1 60 ? -7.871 11.203 -0.857 1 98.56 60 GLY B C 1
ATOM 3095 O O . GLY B 1 60 ? -8.828 11.852 -0.418 1 98.56 60 GLY B O 1
ATOM 3096 N N . CYS B 1 61 ? -6.703 11.078 -0.283 1 98.38 61 CYS B N 1
ATOM 3097 C CA . CYS B 1 61 ? -6.297 11.906 0.847 1 98.38 61 CYS B CA 1
ATOM 3098 C C . CYS B 1 61 ? -5.031 12.695 0.521 1 98.38 61 CYS B C 1
ATOM 3100 O O . CYS B 1 61 ? -4.172 12.219 -0.22 1 98.38 61 CYS B O 1
ATOM 3102 N N . LYS B 1 62 ? -4.977 13.82 1.084 1 95.5 62 LYS B N 1
ATOM 3103 C CA . LYS B 1 62 ? -3.754 14.602 0.896 1 95.5 62 LYS B CA 1
ATOM 3104 C C . LYS B 1 62 ? -3.699 15.781 1.857 1 95.5 62 LYS B C 1
ATOM 3106 O O . LYS B 1 62 ? -4.738 16.297 2.277 1 95.5 62 LYS B O 1
ATOM 3111 N N . ALA B 1 63 ? -2.482 16.188 2.168 1 91.94 63 ALA B N 1
ATOM 3112 C CA . ALA B 1 63 ? -2.285 17.359 3.023 1 91.94 63 ALA B CA 1
ATOM 3113 C C . ALA B 1 63 ? -2.773 18.625 2.338 1 91.94 63 ALA B C 1
ATOM 3115 O O . ALA B 1 63 ? -2.625 18.781 1.123 1 91.94 63 ALA B O 1
ATOM 3116 N N . MET B 1 64 ? -3.242 19.547 3.076 1 92.19 64 MET B N 1
ATOM 3117 C CA . MET B 1 64 ? -3.855 20.781 2.596 1 92.19 64 MET B CA 1
ATOM 3118 C C . MET B 1 64 ? -2.895 21.547 1.698 1 92.19 64 MET B C 1
ATOM 3120 O O . MET B 1 64 ? -3.256 21.953 0.591 1 92.19 64 MET B O 1
ATOM 3124 N N . ILE B 1 65 ? -1.657 21.672 2.141 1 87.38 65 ILE B N 1
ATOM 3125 C CA . ILE B 1 65 ? -0.7 22.5 1.407 1 87.38 65 ILE B CA 1
ATOM 3126 C C . ILE B 1 65 ? -0.43 21.875 0.039 1 87.38 65 ILE B C 1
ATOM 3128 O O . ILE B 1 65 ? -0.24 22.594 -0.948 1 87.38 65 ILE B O 1
ATOM 3132 N N . HIS B 1 66 ? -0.392 20.578 0.005 1 89.56 66 HIS B N 1
ATOM 3133 C CA . HIS B 1 66 ? -0.134 19.906 -1.259 1 89.56 66 HIS B CA 1
ATOM 3134 C C . HIS B 1 66 ? -1.353 19.969 -2.174 1 89.56 66 HIS B C 1
ATOM 3136 O O . HIS B 1 66 ? -1.214 19.984 -3.398 1 89.56 66 HIS B O 1
ATOM 3142 N N . THR B 1 67 ? -2.547 20 -1.585 1 93.69 67 THR B N 1
ATOM 3143 C CA . THR B 1 67 ? -3.773 20.172 -2.357 1 93.69 67 THR B CA 1
ATOM 3144 C C . THR B 1 67 ? -3.812 21.562 -3.004 1 93.69 67 THR B C 1
ATOM 3146 O O . THR B 1 67 ? -4.152 21.688 -4.18 1 93.69 67 THR B O 1
ATOM 3149 N N . LEU B 1 68 ? -3.432 22.578 -2.217 1 92.62 68 LEU B N 1
ATOM 3150 C CA . LEU B 1 68 ? -3.34 23.953 -2.736 1 92.62 68 LEU B CA 1
ATOM 3151 C C . LEU B 1 68 ? -2.311 24.031 -3.859 1 92.62 68 LEU B C 1
ATOM 3153 O O . LEU B 1 68 ? -2.588 24.594 -4.918 1 92.62 68 LEU B O 1
ATOM 3157 N N . ALA B 1 69 ? -1.163 23.469 -3.6 1 89.12 69 ALA B N 1
ATOM 3158 C CA . ALA B 1 69 ? -0.084 23.5 -4.582 1 89.12 69 ALA B CA 1
ATOM 3159 C C . ALA B 1 69 ? -0.48 22.75 -5.852 1 89.12 69 ALA B C 1
ATOM 3161 O O . ALA B 1 69 ? -0.149 23.172 -6.961 1 89.12 69 ALA B O 1
ATOM 3162 N N . GLY B 1 70 ? -1.12 21.594 -5.699 1 91.56 70 GLY B N 1
ATOM 3163 C CA . GLY B 1 70 ? -1.596 20.844 -6.848 1 91.56 70 GLY B CA 1
ATOM 3164 C C . GLY B 1 70 ? -2.561 21.625 -7.719 1 91.56 70 GLY B C 1
ATOM 3165 O O . GLY B 1 70 ? -2.445 21.609 -8.945 1 91.56 70 GLY B O 1
ATOM 3166 N N . LYS B 1 71 ? -3.469 22.266 -7.078 1 94.81 71 LYS B N 1
ATOM 3167 C CA . LYS B 1 71 ? -4.406 23.125 -7.812 1 94.81 71 LYS B CA 1
ATOM 3168 C C . LYS B 1 71 ? -3.674 24.234 -8.539 1 94.81 71 LYS B C 1
ATOM 3170 O O . LYS B 1 71 ? -3.992 24.547 -9.695 1 94.81 71 LYS B O 1
ATOM 3175 N N . ALA B 1 72 ? -2.787 24.797 -7.898 1 91.75 72 ALA B N 1
ATOM 3176 C CA . ALA B 1 72 ? -2.006 25.875 -8.492 1 91.75 72 ALA B CA 1
ATOM 3177 C C . ALA B 1 72 ? -1.235 25.391 -9.719 1 91.75 72 ALA B C 1
ATOM 3179 O O . ALA B 1 72 ? -0.997 26.156 -10.648 1 91.75 72 ALA B O 1
ATOM 3180 N N . ARG B 1 73 ? -0.856 24.203 -9.719 1 90.69 73 ARG B N 1
ATOM 3181 C CA . ARG B 1 73 ? -0.111 23.625 -10.828 1 90.69 73 ARG B CA 1
ATOM 3182 C C . ARG B 1 73 ? -1.05 23.188 -11.945 1 90.69 73 ARG B C 1
ATOM 3184 O O . ARG B 1 73 ? -0.602 22.672 -12.977 1 90.69 73 ARG B O 1
ATOM 3191 N N . GLY B 1 74 ? -2.322 23.312 -11.695 1 93.88 74 GLY B N 1
ATOM 3192 C CA . GLY B 1 74 ? -3.279 23.094 -12.766 1 93.88 74 GLY B CA 1
ATOM 3193 C C . GLY B 1 74 ? -4.062 21.797 -12.602 1 93.88 74 GLY B C 1
ATOM 3194 O O . GLY B 1 74 ? -4.898 21.469 -13.445 1 93.88 74 GLY B O 1
ATOM 3195 N N . PHE B 1 75 ? -3.777 21.047 -11.562 1 95.62 75 PHE B N 1
ATOM 3196 C CA . PHE B 1 75 ? -4.559 19.828 -11.336 1 95.62 75 PHE B CA 1
ATOM 3197 C C . PHE B 1 75 ? -5.934 20.172 -10.781 1 95.62 75 PHE B C 1
ATOM 3199 O O . PHE B 1 75 ? -6.043 20.891 -9.789 1 95.62 75 PHE B O 1
ATOM 3206 N N . PRO B 1 76 ? -6.957 19.656 -11.445 1 97.88 76 PRO B N 1
ATOM 3207 C CA . PRO B 1 76 ? -8.312 19.938 -10.961 1 97.88 76 PRO B CA 1
ATOM 3208 C C . PRO B 1 76 ? -8.695 19.094 -9.75 1 97.88 76 PRO B C 1
ATOM 3210 O O . PRO B 1 76 ? -9.469 18.141 -9.875 1 97.88 76 PRO B O 1
ATOM 3213 N N . ILE B 1 77 ? -8.25 19.438 -8.617 1 98.06 77 ILE B N 1
ATOM 3214 C CA . ILE B 1 77 ? -8.539 18.719 -7.379 1 98.06 77 ILE B CA 1
ATOM 3215 C C . ILE B 1 77 ? -9.211 19.656 -6.379 1 98.06 77 ILE B C 1
ATOM 3217 O O . ILE B 1 77 ? -8.969 20.859 -6.391 1 98.06 77 ILE B O 1
ATOM 3221 N N . LYS B 1 78 ? -10.062 19.125 -5.621 1 98.5 78 LYS B N 1
ATOM 3222 C CA . LYS B 1 78 ? -10.852 19.875 -4.652 1 98.5 78 LYS B CA 1
ATOM 3223 C C . LYS B 1 78 ? -11.031 19.078 -3.359 1 98.5 78 LYS B C 1
ATOM 3225 O O . LYS B 1 78 ? -11.289 17.875 -3.396 1 98.5 78 LYS B O 1
ATOM 3230 N N . SER B 1 79 ? -10.789 19.766 -2.23 1 98.5 79 SER B N 1
ATOM 3231 C CA . SER B 1 79 ? -11.086 19.125 -0.951 1 98.5 79 SER B CA 1
ATOM 3232 C C . SER B 1 79 ? -12.586 19.062 -0.701 1 98.5 79 SER B C 1
ATOM 3234 O O . SER B 1 79 ? -13.297 20.047 -0.858 1 98.5 79 SER B O 1
ATOM 3236 N N . ILE B 1 80 ? -13.047 17.891 -0.286 1 98.88 80 ILE B N 1
ATOM 3237 C CA . ILE B 1 80 ? -14.469 17.734 -0.014 1 98.88 80 ILE B CA 1
ATOM 3238 C C . ILE B 1 80 ? -14.688 17.453 1.471 1 98.88 80 ILE B C 1
ATOM 3240 O O . ILE B 1 80 ? -15.812 17.188 1.903 1 98.88 80 ILE B O 1
ATOM 3244 N N . GLY B 1 81 ? -13.664 17.484 2.225 1 98.38 81 GLY B N 1
ATOM 3245 C CA . GLY B 1 81 ? -13.734 17.266 3.662 1 98.38 81 GLY B CA 1
ATOM 3246 C C . GLY B 1 81 ? -12.367 17.109 4.305 1 98.38 81 GLY B C 1
ATOM 3247 O O . GLY B 1 81 ? -11.344 17.188 3.631 1 98.38 81 GLY B O 1
ATOM 3248 N N . THR B 1 82 ? -12.375 16.922 5.645 1 97.19 82 THR B N 1
ATOM 3249 C CA . THR B 1 82 ? -11.156 16.828 6.434 1 97.19 82 THR B CA 1
ATOM 3250 C C . THR B 1 82 ? -11.125 15.523 7.219 1 97.19 82 THR B C 1
ATOM 3252 O O . THR B 1 82 ? -12.078 15.188 7.922 1 97.19 82 THR B O 1
ATOM 3255 N N . LEU B 1 83 ? -10.086 14.758 7.012 1 98 83 LEU B N 1
ATOM 3256 C CA . LEU B 1 83 ? -9.859 13.539 7.781 1 98 83 LEU B CA 1
ATOM 3257 C C . LEU B 1 83 ? -9.242 13.852 9.141 1 98 83 LEU B C 1
ATOM 3259 O O . LEU B 1 83 ? -9.703 13.352 10.164 1 98 83 LEU B O 1
ATOM 3263 N N . MET B 1 84 ? -8.242 14.656 9.109 1 95.25 84 MET B N 1
ATOM 3264 C CA . MET B 1 84 ? -7.441 14.969 10.289 1 95.25 84 MET B CA 1
ATOM 3265 C C . MET B 1 84 ? -7.004 16.422 10.289 1 95.25 84 MET B C 1
ATOM 3267 O O . MET B 1 84 ? -6.414 16.906 9.312 1 95.25 84 MET B O 1
ATOM 3271 N N . ASP B 1 85 ? -7.25 17.078 11.422 1 91.25 85 ASP B N 1
ATOM 3272 C CA . ASP B 1 85 ? -6.734 18.422 11.609 1 91.25 85 ASP B CA 1
ATOM 3273 C C . ASP B 1 85 ? -5.215 18.422 11.766 1 91.25 85 ASP B C 1
ATOM 3275 O O . ASP B 1 85 ? -4.609 17.359 11.93 1 91.25 85 ASP B O 1
ATOM 3279 N N . GLU B 1 86 ? -4.641 19.453 11.688 1 87.56 86 GLU B N 1
ATOM 3280 C CA . GLU B 1 86 ? -3.184 19.531 11.609 1 87.56 86 GLU B CA 1
ATOM 3281 C C . GLU B 1 86 ? -2.531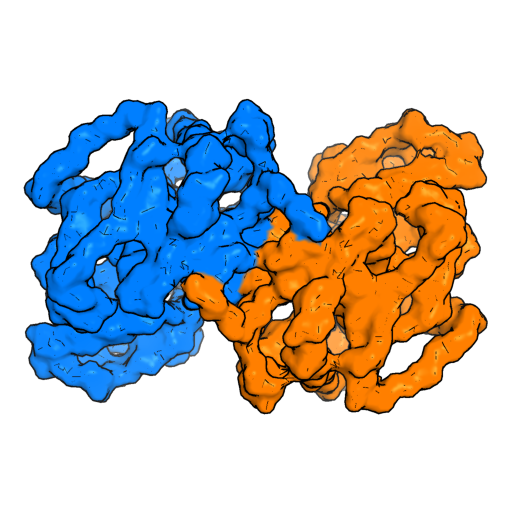 19.094 12.914 1 87.56 86 GLU B C 1
ATOM 3283 O O . GLU B 1 86 ? -2.705 19.75 13.953 1 87.56 86 GLU B O 1
ATOM 3288 N N . PRO B 1 87 ? -1.769 18.062 12.789 1 89.94 87 PRO B N 1
ATOM 3289 C CA . PRO B 1 87 ? -0.851 17.828 13.906 1 89.94 87 PRO B CA 1
ATOM 3290 C C . PRO B 1 87 ? 0.288 18.844 13.961 1 89.94 87 PRO B C 1
ATOM 3292 O O . PRO B 1 87 ? 0.566 19.516 12.961 1 89.94 87 PRO B O 1
ATOM 3295 N N . PHE B 1 88 ? 0.899 18.938 15.125 1 89.56 88 PHE B N 1
ATOM 3296 C CA . PHE B 1 88 ? 2.098 19.75 15.211 1 89.56 88 PHE B CA 1
ATOM 3297 C C . PHE B 1 88 ? 3.16 19.281 14.227 1 89.56 88 PHE B C 1
ATOM 3299 O O . PHE B 1 88 ? 3.436 18.078 14.141 1 89.56 88 PHE B O 1
ATOM 3306 N N . THR B 1 89 ? 3.566 20.25 13.422 1 89.31 89 THR B N 1
ATOM 3307 C CA . THR B 1 89 ? 4.57 19.984 12.398 1 89.31 89 THR B CA 1
ATOM 3308 C C . THR B 1 89 ? 5.781 20.891 12.586 1 89.31 89 THR B C 1
ATOM 3310 O O . THR B 1 89 ? 5.641 22.078 12.93 1 89.31 89 THR B O 1
ATOM 3313 N N . GLY B 1 90 ? 6.941 20.312 12.359 1 89.94 90 GLY B N 1
ATOM 3314 C CA . GLY B 1 90 ? 8.148 21.109 12.484 1 89.94 90 GLY B CA 1
ATOM 3315 C C . GLY B 1 90 ? 9.414 20.312 12.18 1 89.94 90 GLY B C 1
ATOM 3316 O O . GLY B 1 90 ? 9.344 19.203 11.664 1 89.94 90 GLY B O 1
ATOM 3317 N N . VAL B 1 91 ? 10.516 21 12.344 1 92.88 91 VAL B N 1
ATOM 3318 C CA . VAL B 1 91 ? 11.812 20.359 12.203 1 92.88 91 VAL B CA 1
ATOM 3319 C C . VAL B 1 91 ? 12.125 19.531 13.453 1 92.88 91 VAL B C 1
ATOM 3321 O O . VAL B 1 91 ? 12.406 20.078 14.516 1 92.88 91 VAL B O 1
ATOM 3324 N N . ILE B 1 92 ? 12.07 18.219 13.305 1 95.38 92 ILE B N 1
ATOM 3325 C CA . ILE B 1 92 ? 12.328 17.312 14.422 1 95.38 92 ILE B CA 1
ATOM 3326 C C . ILE B 1 92 ? 13.812 16.984 14.492 1 95.38 92 ILE B C 1
ATOM 3328 O O . ILE B 1 92 ? 14.461 16.766 13.469 1 95.38 92 ILE B O 1
ATOM 3332 N N . TYR B 1 93 ? 14.312 16.969 15.703 1 97.5 93 TYR B N 1
ATOM 3333 C CA . TYR B 1 93 ? 15.719 16.656 15.914 1 97.5 93 TYR B CA 1
ATOM 3334 C C . TYR B 1 93 ? 15.93 16.016 17.281 1 97.5 93 TYR B C 1
ATOM 3336 O O . TYR B 1 93 ? 15.023 16 18.109 1 97.5 93 TYR B O 1
ATOM 3344 N N . LEU B 1 94 ? 17.094 15.383 17.469 1 97.81 94 LEU B N 1
ATOM 3345 C CA . LEU B 1 94 ? 17.484 14.789 18.734 1 97.81 94 LEU B CA 1
ATOM 3346 C C . LEU B 1 94 ? 18.438 15.711 19.484 1 97.81 94 LEU B C 1
ATOM 3348 O O . LEU B 1 94 ? 19.328 16.312 18.891 1 97.81 94 LEU B O 1
ATOM 3352 N N . GLU B 1 95 ? 18.141 15.773 20.781 1 96.56 95 GLU B N 1
ATOM 3353 C CA . GLU B 1 95 ? 19.125 16.453 21.609 1 96.56 95 GLU B CA 1
ATOM 3354 C C . GLU B 1 95 ? 20.531 15.891 21.375 1 96.56 95 GLU B C 1
ATOM 3356 O O . GLU B 1 95 ? 20.703 14.672 21.266 1 96.56 95 GLU B O 1
ATOM 3361 N N . GLY B 1 96 ? 21.516 16.781 21.219 1 95 96 GLY B N 1
ATOM 3362 C CA . GLY B 1 96 ? 22.875 16.344 20.938 1 95 96 GLY B CA 1
ATOM 3363 C C . GLY B 1 96 ? 23.25 16.453 19.469 1 95 96 GLY B C 1
ATOM 3364 O O . GLY B 1 96 ? 24.422 16.297 19.109 1 95 96 GLY B O 1
ATOM 3365 N N . SER B 1 97 ? 22.344 16.797 18.625 1 95.12 97 SER B N 1
ATOM 3366 C CA . SER B 1 97 ? 22.578 16.906 17.188 1 95.12 97 SER B CA 1
ATOM 3367 C C . SER B 1 97 ? 23.281 18.219 16.844 1 95.12 97 SER B C 1
ATOM 3369 O O . SER B 1 97 ? 23.703 18.422 15.703 1 95.12 97 SER B O 1
ATOM 3371 N N . GLY B 1 98 ? 23.375 19.141 17.766 1 95.81 98 GLY B N 1
ATOM 3372 C CA . GLY B 1 98 ? 23.859 20.484 17.5 1 95.81 98 GLY B CA 1
ATOM 3373 C C . GLY B 1 98 ? 22.75 21.469 17.188 1 95.81 98 GLY B C 1
ATOM 3374 O O . GLY B 1 98 ? 22.969 22.672 17.125 1 95.81 98 GLY B O 1
ATOM 3375 N N . ILE B 1 99 ? 21.562 20.984 16.969 1 96.75 99 ILE B N 1
ATOM 3376 C CA . ILE B 1 99 ? 20.391 21.828 16.766 1 96.75 99 ILE B CA 1
ATOM 3377 C C . ILE B 1 99 ? 19.766 22.172 18.109 1 96.75 99 ILE B C 1
ATOM 3379 O O . ILE B 1 99 ? 19.703 21.328 19.016 1 96.75 99 ILE B O 1
ATOM 3383 N N . THR B 1 100 ? 19.359 23.422 18.219 1 95.94 100 THR B N 1
ATOM 3384 C CA . THR B 1 100 ? 18.734 23.922 19.438 1 95.94 100 THR B CA 1
ATOM 3385 C C . THR B 1 100 ? 17.406 24.594 19.125 1 95.94 100 THR B C 1
ATOM 3387 O O . THR B 1 100 ? 16.906 24.516 18 1 95.94 100 THR B O 1
ATOM 3390 N N . SER B 1 101 ? 16.875 25.219 20.141 1 93.25 101 SER B N 1
ATOM 3391 C CA . SER B 1 101 ? 15.602 25.906 19.938 1 93.25 101 SER B CA 1
ATOM 3392 C C . SER B 1 101 ? 15.773 27.141 19.062 1 93.25 101 SER B C 1
ATOM 3394 O O . SER B 1 101 ? 14.789 27.734 18.609 1 93.25 101 SER B O 1
ATOM 3396 N N . ASP B 1 102 ? 17 27.516 18.812 1 94.56 102 ASP B N 1
ATOM 3397 C CA . ASP B 1 102 ? 17.312 28.594 17.891 1 94.56 102 ASP B CA 1
ATOM 3398 C C . ASP B 1 102 ? 17.344 28.109 16.453 1 94.56 102 ASP B C 1
ATOM 3400 O O . ASP B 1 102 ? 18.172 27.266 16.094 1 94.56 102 ASP B O 1
ATOM 3404 N N . PHE B 1 103 ? 16.453 28.672 15.625 1 94.5 103 PHE B N 1
ATOM 3405 C CA . PHE B 1 103 ? 16.344 28.266 14.227 1 94.5 103 PHE B CA 1
ATOM 3406 C C . PHE B 1 103 ? 17.703 28.375 13.523 1 94.5 103 PHE B C 1
ATOM 3408 O O . PHE B 1 103 ? 18.016 27.562 12.648 1 94.5 103 PHE B O 1
ATOM 3415 N N . LYS B 1 104 ? 18.516 29.297 13.938 1 95.88 104 LYS B N 1
ATOM 3416 C CA . LYS B 1 104 ? 19.797 29.547 13.289 1 95.88 104 LYS B CA 1
ATOM 3417 C C . LYS B 1 104 ? 20.75 28.375 13.492 1 95.88 104 LYS B C 1
ATOM 3419 O O . LYS B 1 104 ? 21.75 28.25 12.781 1 95.88 104 LYS B O 1
ATOM 3424 N N . SER B 1 105 ? 20.438 27.547 14.398 1 96.56 105 SER B N 1
ATOM 3425 C CA . SER B 1 105 ? 21.281 26.375 14.664 1 96.56 105 SER B CA 1
ATOM 3426 C C . SER B 1 105 ? 21.203 25.375 13.523 1 96.56 105 SER B C 1
ATOM 3428 O O . SER B 1 105 ? 22 24.422 13.469 1 96.56 105 SER B O 1
ATOM 3430 N N . LEU B 1 106 ? 20.297 25.562 12.57 1 96.5 106 LEU B N 1
ATOM 3431 C CA . LEU B 1 106 ? 20.188 24.703 11.406 1 96.5 106 LEU B CA 1
ATOM 3432 C C . LEU B 1 106 ? 21.344 24.938 10.438 1 96.5 106 LEU B C 1
ATOM 3434 O O . LEU B 1 106 ? 21.562 24.141 9.516 1 96.5 106 LEU B O 1
ATOM 3438 N N . LYS B 1 107 ? 22.109 26.047 10.664 1 97 107 LYS B N 1
ATOM 3439 C CA . LYS B 1 107 ? 23.219 26.359 9.773 1 97 107 LYS B CA 1
ATOM 3440 C C . LYS B 1 107 ? 24.203 25.188 9.703 1 97 107 LYS B C 1
ATOM 3442 O O . LYS B 1 107 ? 24.625 24.656 10.742 1 97 107 LYS B O 1
ATOM 3447 N N . GLY B 1 108 ? 24.453 24.797 8.516 1 97.19 108 GLY B N 1
ATOM 3448 C CA . GLY B 1 108 ? 25.422 23.75 8.266 1 97.19 108 GLY B CA 1
ATOM 3449 C C . GLY B 1 108 ? 24.844 22.359 8.461 1 97.19 108 GLY B C 1
ATOM 3450 O O . GLY B 1 108 ? 25.562 21.359 8.328 1 97.19 108 GLY B O 1
ATOM 3451 N N . LYS B 1 109 ? 23.547 22.25 8.734 1 98 109 LYS B N 1
ATOM 3452 C CA . LYS B 1 109 ? 22.938 20.969 9.055 1 98 109 LYS B CA 1
ATOM 3453 C C . LYS B 1 109 ? 22.234 20.375 7.832 1 98 109 LYS B C 1
ATOM 3455 O O . LYS B 1 109 ? 21.875 21.109 6.906 1 98 109 LYS B O 1
ATOM 3460 N N . ARG B 1 110 ? 22.203 19.078 7.816 1 97.06 110 ARG B N 1
ATOM 3461 C CA . ARG B 1 110 ? 21.422 18.359 6.828 1 97.06 110 ARG B CA 1
ATOM 3462 C C . ARG B 1 110 ? 19.969 18.203 7.297 1 97.06 110 ARG B C 1
ATOM 3464 O O . ARG B 1 110 ? 19.703 17.516 8.289 1 97.06 110 ARG B O 1
ATOM 3471 N N . ILE B 1 111 ? 19.016 18.781 6.539 1 95.19 111 ILE B N 1
ATOM 3472 C CA . ILE B 1 111 ? 17.609 18.781 6.926 1 95.19 111 ILE B CA 1
ATOM 3473 C C . ILE B 1 111 ? 16.797 17.953 5.934 1 95.19 111 ILE B C 1
ATOM 3475 O O . ILE B 1 111 ? 16.75 18.266 4.742 1 95.19 111 ILE B O 1
ATOM 3479 N N . GLY B 1 112 ? 16.188 16.922 6.527 1 92.38 112 GLY B N 1
ATOM 3480 C CA . GLY B 1 112 ? 15.391 16.031 5.699 1 92.38 112 GLY B CA 1
ATOM 3481 C C . GLY B 1 112 ? 13.984 16.547 5.457 1 92.38 112 GLY B C 1
ATOM 3482 O O . GLY B 1 112 ? 13.383 17.172 6.34 1 92.38 112 GLY B O 1
ATOM 3483 N N . TYR B 1 113 ? 13.492 16.219 4.281 1 84.62 113 TYR B N 1
ATOM 3484 C CA . TYR B 1 113 ? 12.125 16.609 3.955 1 84.62 113 TYR B CA 1
ATOM 3485 C C . TYR B 1 113 ? 11.469 15.602 3.025 1 84.62 113 TYR B C 1
ATOM 3487 O O . TYR B 1 113 ? 12.164 14.828 2.359 1 84.62 113 TYR B O 1
ATOM 3495 N N . VAL B 1 114 ? 10.188 15.422 3.084 1 70.31 114 VAL B N 1
ATOM 3496 C CA . VAL B 1 114 ? 9.453 14.453 2.279 1 70.31 114 VAL B CA 1
ATOM 3497 C C . VAL B 1 114 ? 9.086 15.07 0.932 1 70.31 114 VAL B C 1
ATOM 3499 O O . VAL B 1 114 ? 9.398 14.508 -0.121 1 70.31 114 VAL B O 1
ATOM 3502 N N . GLY B 1 115 ? 8.266 16.141 0.865 1 65.81 115 GLY B N 1
ATOM 3503 C CA . GLY B 1 115 ? 7.766 16.781 -0.339 1 65.81 115 GLY B CA 1
ATOM 3504 C C . GLY B 1 115 ? 8.375 18.141 -0.59 1 65.81 115 GLY B C 1
ATOM 3505 O O . GLY B 1 115 ? 8.969 18.734 0.312 1 65.81 115 GLY B O 1
ATOM 3506 N N . GLU B 1 116 ? 8.234 18.531 -1.821 1 69.5 116 GLU B N 1
ATOM 3507 C CA . GLU B 1 116 ? 8.852 19.766 -2.277 1 69.5 116 GLU B CA 1
ATOM 3508 C C . GLU B 1 116 ? 8.5 20.938 -1.358 1 69.5 116 GLU B C 1
ATOM 3510 O O . GLU B 1 116 ? 9.312 21.844 -1.156 1 69.5 116 GLU B O 1
ATOM 3515 N N . PHE B 1 117 ? 7.398 20.812 -0.751 1 73 117 PHE B N 1
ATOM 3516 C CA . PHE B 1 117 ? 6.922 21.922 0.055 1 73 117 PHE B CA 1
ATOM 3517 C C . PHE B 1 117 ? 7.746 22.062 1.33 1 73 117 PHE B C 1
ATOM 3519 O O . PHE B 1 117 ? 7.934 23.172 1.836 1 73 117 PHE B O 1
ATOM 3526 N N . GLY B 1 118 ? 8.227 20.969 1.812 1 76.31 118 GLY B N 1
ATOM 3527 C CA . GLY B 1 118 ? 9.07 21.047 2.994 1 76.31 118 GLY B CA 1
ATOM 3528 C C . GLY B 1 118 ? 10.297 21.922 2.787 1 76.31 118 GLY B C 1
ATOM 3529 O O . GLY B 1 118 ? 10.617 22.766 3.625 1 76.31 118 GLY B O 1
ATOM 3530 N N . LYS B 1 119 ? 10.875 21.797 1.65 1 82.25 119 LYS B N 1
ATOM 3531 C CA . LYS B 1 119 ? 12.062 22.578 1.34 1 82.25 119 LYS B CA 1
ATOM 3532 C C . LYS B 1 119 ? 11.719 24.062 1.169 1 82.25 119 LYS B C 1
ATOM 3534 O O . LYS B 1 119 ? 12.438 24.922 1.646 1 82.25 119 LYS B O 1
ATOM 3539 N N . ILE B 1 120 ? 10.648 24.359 0.514 1 82.81 120 ILE B N 1
ATOM 3540 C CA . ILE B 1 120 ? 10.219 25.734 0.274 1 82.81 120 ILE B CA 1
ATOM 3541 C C . ILE B 1 120 ? 9.961 26.438 1.606 1 82.81 120 ILE B C 1
ATOM 3543 O O . ILE B 1 120 ? 10.328 27.594 1.787 1 82.81 120 ILE B O 1
ATOM 3547 N N . GLN B 1 121 ? 9.367 25.734 2.453 1 82.12 121 GLN B N 1
ATOM 3548 C CA . GLN B 1 121 ? 9.031 26.297 3.758 1 82.12 121 GLN B CA 1
ATOM 3549 C C . GLN B 1 121 ? 10.297 26.625 4.551 1 82.12 121 GLN B C 1
ATOM 3551 O O . GLN B 1 121 ? 10.391 27.688 5.156 1 82.12 121 GLN B O 1
ATOM 3556 N N . ILE B 1 122 ? 11.219 25.703 4.562 1 86.69 122 ILE B N 1
ATOM 3557 C CA . ILE B 1 122 ? 12.453 25.938 5.305 1 86.69 122 ILE B CA 1
ATOM 3558 C C . ILE B 1 122 ? 13.242 27.078 4.652 1 86.69 122 ILE B C 1
ATOM 3560 O O . ILE B 1 122 ? 13.836 27.906 5.348 1 86.69 122 ILE B O 1
ATOM 3564 N N . ASP B 1 123 ? 13.273 27.109 3.354 1 89.19 123 ASP B N 1
ATOM 3565 C CA . ASP B 1 123 ? 13.93 28.203 2.639 1 89.19 123 ASP B CA 1
ATOM 3566 C C . ASP B 1 123 ? 13.359 29.562 3.064 1 89.19 123 ASP B C 1
ATOM 3568 O O . ASP B 1 123 ? 14.109 30.5 3.311 1 89.19 123 ASP B O 1
ATOM 3572 N N . GLU B 1 124 ? 12.109 29.641 3.098 1 85.5 124 GLU B N 1
ATOM 3573 C CA . GLU B 1 124 ? 11.461 30.891 3.512 1 85.5 124 GLU B CA 1
ATOM 3574 C C . GLU B 1 124 ? 11.82 31.234 4.953 1 85.5 124 GLU B C 1
ATOM 3576 O O . GLU B 1 124 ? 12.086 32.406 5.262 1 85.5 124 GLU B O 1
ATOM 3581 N N . LEU B 1 125 ? 11.781 30.297 5.82 1 86.94 125 LEU B N 1
ATOM 3582 C CA . LEU B 1 125 ? 12.109 30.531 7.223 1 86.94 125 LEU B CA 1
ATOM 3583 C C . LEU B 1 125 ? 13.555 30.984 7.371 1 86.94 125 LEU B C 1
ATOM 3585 O O . LEU B 1 125 ? 13.859 31.844 8.211 1 86.94 125 LEU B O 1
ATOM 3589 N N . THR B 1 126 ? 14.398 30.375 6.562 1 90.88 126 THR B N 1
ATOM 3590 C CA . THR B 1 126 ? 15.789 30.797 6.613 1 90.88 126 THR B CA 1
ATOM 3591 C C . THR B 1 126 ? 15.898 32.281 6.27 1 90.88 126 THR B C 1
ATOM 3593 O O . THR B 1 126 ? 16.641 33.031 6.93 1 90.88 126 THR B O 1
ATOM 3596 N N . LYS B 1 127 ? 15.18 32.688 5.301 1 88.56 127 LYS B N 1
ATOM 3597 C CA . LYS B 1 127 ? 15.172 34.094 4.93 1 88.56 127 LYS B CA 1
ATOM 3598 C C . LYS B 1 127 ? 14.641 34.969 6.066 1 88.56 127 LYS B C 1
ATOM 3600 O O . LYS B 1 127 ? 15.211 36.031 6.375 1 88.56 127 LYS B O 1
ATOM 3605 N N . TYR B 1 128 ? 13.641 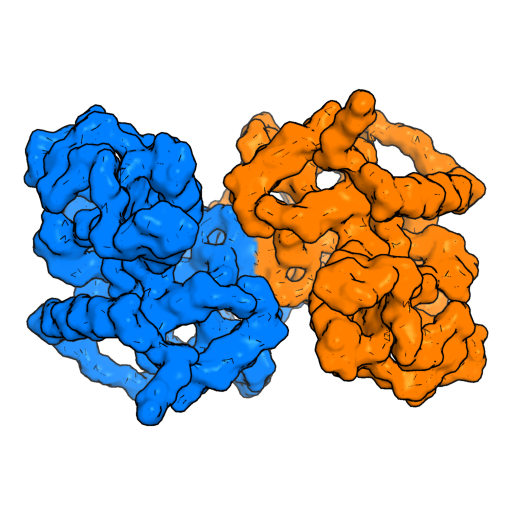34.562 6.645 1 86.94 128 TYR B N 1
ATOM 3606 C CA . TYR B 1 128 ? 13.008 35.281 7.742 1 86.94 128 TYR B CA 1
ATOM 3607 C C . TYR B 1 128 ? 13.969 35.469 8.914 1 86.94 128 TYR B C 1
ATOM 3609 O O . TYR B 1 128 ? 13.945 36.5 9.594 1 86.94 128 TYR B O 1
ATOM 3617 N N . TYR B 1 129 ? 14.844 34.531 9.062 1 91.5 129 TYR B N 1
ATOM 3618 C CA . TYR B 1 129 ? 15.75 34.531 10.203 1 91.5 129 TYR B CA 1
ATOM 3619 C C . TYR B 1 129 ? 17.125 35.031 9.797 1 91.5 129 TYR B C 1
ATOM 3621 O O . TYR B 1 129 ? 18.109 34.812 10.508 1 91.5 129 TYR B O 1
ATOM 3629 N N . GLY B 1 130 ? 17.234 35.594 8.648 1 92.38 130 GLY B N 1
ATOM 3630 C CA . GLY B 1 130 ? 18.469 36.219 8.211 1 92.38 130 GLY B CA 1
ATOM 3631 C C . GLY B 1 130 ? 19.5 35.25 7.707 1 92.38 130 GLY B C 1
ATOM 3632 O O . GLY B 1 130 ? 20.703 35.531 7.719 1 92.38 130 GLY B O 1
ATOM 3633 N N . MET B 1 131 ? 19.031 34.094 7.395 1 94.75 131 MET B N 1
ATOM 3634 C CA . MET B 1 131 ? 19.859 33.062 6.777 1 94.75 131 MET B CA 1
ATOM 3635 C C . MET B 1 131 ? 19.531 32.938 5.293 1 94.75 131 MET B C 1
ATOM 3637 O O . MET B 1 131 ? 18.75 33.719 4.75 1 94.75 131 MET B O 1
ATOM 3641 N N . THR B 1 132 ? 20.297 32.094 4.637 1 94.81 132 THR B N 1
ATOM 3642 C CA . THR B 1 132 ? 20 31.797 3.244 1 94.81 132 THR B CA 1
ATOM 3643 C C . THR B 1 132 ? 19.797 30.297 3.059 1 94.81 132 THR B C 1
ATOM 3645 O O . THR B 1 132 ? 20.141 29.5 3.939 1 94.81 132 THR B O 1
ATOM 3648 N N . SER B 1 133 ? 19.219 29.891 1.95 1 92.44 133 SER B N 1
ATOM 3649 C CA . SER B 1 133 ? 18.984 28.484 1.657 1 92.44 133 SER B CA 1
ATOM 3650 C C . SER B 1 133 ? 20.297 27.719 1.532 1 92.44 133 SER B C 1
ATOM 3652 O O . SER B 1 133 ? 20.312 26.484 1.629 1 92.44 133 SER B O 1
ATOM 3654 N N . GLU B 1 134 ? 21.391 28.391 1.401 1 95.12 134 GLU B N 1
ATOM 3655 C CA . GLU B 1 134 ? 22.703 27.766 1.284 1 95.12 134 GLU B CA 1
ATOM 3656 C C . GLU B 1 134 ? 23.266 27.422 2.656 1 95.12 134 GLU B C 1
ATOM 3658 O O . GLU B 1 134 ? 24.25 26.672 2.762 1 95.12 134 GLU B O 1
ATOM 3663 N N . ASP B 1 135 ? 22.625 27.922 3.641 1 96.44 135 ASP B N 1
ATOM 3664 C CA . ASP B 1 135 ? 23.156 27.781 4.992 1 96.44 135 ASP B CA 1
ATOM 3665 C C . ASP B 1 135 ? 22.844 26.391 5.547 1 96.44 135 ASP B C 1
ATOM 3667 O O . ASP B 1 135 ? 23.391 26 6.59 1 96.44 135 ASP B O 1
ATOM 3671 N N . TYR B 1 136 ? 22 25.688 4.922 1 96.31 136 TYR B N 1
ATOM 3672 C CA . TYR B 1 136 ? 21.719 24.297 5.297 1 96.31 136 TYR B CA 1
ATOM 3673 C C . TYR B 1 136 ? 21.656 23.406 4.066 1 96.31 136 TYR B C 1
ATOM 3675 O O . TYR B 1 136 ? 21.719 23.891 2.934 1 96.31 136 TYR B O 1
ATOM 3683 N N . THR B 1 137 ? 21.688 22.125 4.266 1 96.19 137 THR B N 1
ATOM 3684 C CA . THR B 1 137 ? 21.578 21.156 3.17 1 96.19 137 THR B CA 1
ATOM 3685 C C . THR B 1 137 ? 20.25 20.422 3.23 1 96.19 137 THR B C 1
ATOM 3687 O O . THR B 1 137 ? 19.953 19.734 4.211 1 96.19 137 THR B O 1
ATOM 3690 N N . ALA B 1 138 ? 19.469 20.625 2.207 1 92.62 138 ALA B N 1
ATOM 3691 C CA . ALA B 1 138 ? 18.188 19.906 2.104 1 92.62 138 ALA B CA 1
ATOM 3692 C C . ALA B 1 138 ? 18.391 18.5 1.563 1 92.62 138 ALA B C 1
ATOM 3694 O O . ALA B 1 138 ? 19.094 18.297 0.566 1 92.62 138 ALA B O 1
ATOM 3695 N N . VAL B 1 139 ? 17.859 17.547 2.281 1 90.75 139 VAL B N 1
ATOM 3696 C CA . VAL B 1 139 ? 17.969 16.156 1.864 1 90.75 139 VAL B CA 1
ATOM 3697 C C . VAL B 1 139 ? 16.562 15.57 1.683 1 90.75 139 VAL B C 1
ATOM 3699 O O . VAL B 1 139 ? 15.789 15.508 2.635 1 90.75 139 VAL B O 1
ATOM 3702 N N . ARG B 1 140 ? 16.281 15.055 0.528 1 82.19 140 ARG B N 1
ATOM 3703 C CA . ARG B 1 140 ? 15 14.398 0.314 1 82.19 140 ARG B CA 1
ATOM 3704 C C . ARG B 1 140 ? 15 12.984 0.9 1 82.19 140 ARG B C 1
ATOM 3706 O O . ARG B 1 140 ? 15.773 12.133 0.467 1 82.19 140 ARG B O 1
ATOM 3713 N N . CYS B 1 141 ? 14.227 12.805 1.925 1 79.56 141 CYS B N 1
ATOM 3714 C CA . CYS B 1 141 ? 14.234 11.516 2.609 1 79.56 141 CYS B CA 1
ATOM 3715 C C . CYS B 1 141 ? 12.906 10.797 2.416 1 79.56 141 CYS B C 1
ATOM 3717 O O . CYS B 1 141 ? 12.766 9.633 2.797 1 79.56 141 CYS B O 1
ATOM 3719 N N . GLY B 1 142 ? 12.023 11.43 1.769 1 66.44 142 GLY B N 1
ATOM 3720 C CA . GLY B 1 142 ? 10.695 10.82 1.716 1 66.44 142 GLY B CA 1
ATOM 3721 C C . GLY B 1 142 ? 10.078 10.625 3.086 1 66.44 142 GLY B C 1
ATOM 3722 O O . GLY B 1 142 ? 10.078 11.547 3.91 1 66.44 142 GLY B O 1
ATOM 3723 N N . MET B 1 143 ? 9.422 9.391 3.182 1 65.44 143 MET B N 1
ATOM 3724 C CA . MET B 1 143 ? 8.703 9.133 4.426 1 65.44 143 MET B CA 1
ATOM 3725 C C . MET B 1 143 ? 9.648 8.617 5.504 1 65.44 143 MET B C 1
ATOM 3727 O O . MET B 1 143 ? 9.211 8.273 6.605 1 65.44 143 MET B O 1
ATOM 3731 N N . ASN B 1 144 ? 10.898 8.797 5.332 1 78.75 144 ASN B N 1
ATOM 3732 C CA . ASN B 1 144 ? 11.836 8.117 6.223 1 78.75 144 ASN B CA 1
ATOM 3733 C C . ASN B 1 144 ? 12.672 9.117 7.02 1 78.75 144 ASN B C 1
ATOM 3735 O O . ASN B 1 144 ? 13.883 8.945 7.172 1 78.75 144 ASN B O 1
ATOM 3739 N N . VAL B 1 145 ? 12.047 10.125 7.527 1 87.94 145 VAL B N 1
ATOM 3740 C CA . VAL B 1 145 ? 12.742 11.156 8.289 1 87.94 145 VAL B CA 1
ATOM 3741 C C . VAL B 1 145 ? 13.305 10.555 9.578 1 87.94 145 VAL B C 1
ATOM 3743 O O . VAL B 1 145 ? 14.469 10.773 9.914 1 87.94 145 VAL B O 1
ATOM 3746 N N . SER B 1 146 ? 12.539 9.766 10.281 1 92.5 146 SER B N 1
ATOM 3747 C CA . SER B 1 146 ? 12.984 9.156 11.539 1 92.5 146 SER B CA 1
ATOM 3748 C C . SER B 1 146 ? 14.195 8.258 11.312 1 92.5 146 SER B C 1
ATOM 3750 O O . SER B 1 146 ? 15.164 8.32 12.07 1 92.5 146 SER B O 1
ATOM 3752 N N . LYS B 1 147 ? 14.07 7.5 10.312 1 89.81 147 LYS B N 1
ATOM 3753 C CA . LYS B 1 147 ? 15.18 6.602 10 1 89.81 147 LYS B CA 1
ATOM 3754 C C . LYS B 1 147 ? 16.453 7.387 9.672 1 89.81 147 LYS B C 1
ATOM 3756 O O . LYS B 1 147 ? 17.547 7.008 10.094 1 89.81 147 LYS B O 1
ATOM 3761 N N . GLY B 1 148 ? 16.312 8.43 8.875 1 91.62 148 GLY B N 1
ATOM 3762 C CA . GLY B 1 148 ? 17.453 9.273 8.539 1 91.62 148 GLY B CA 1
ATOM 3763 C C . GLY B 1 148 ? 18.125 9.875 9.758 1 91.62 148 GLY B C 1
ATOM 3764 O O . GLY B 1 148 ? 19.359 9.93 9.828 1 91.62 148 GLY B O 1
ATOM 3765 N N . ILE B 1 149 ? 17.359 10.312 10.695 1 95.31 149 ILE B N 1
ATOM 3766 C CA . ILE B 1 149 ? 17.875 10.883 11.93 1 95.31 149 ILE B CA 1
ATOM 3767 C C . ILE B 1 149 ? 18.609 9.805 12.734 1 95.31 149 ILE B C 1
ATOM 3769 O O . ILE B 1 149 ? 19.719 10.023 13.203 1 95.31 149 ILE B O 1
ATOM 3773 N N . ILE B 1 150 ? 18 8.641 12.836 1 93.81 150 ILE B N 1
ATOM 3774 C CA . ILE B 1 150 ? 18.531 7.531 13.617 1 93.81 150 ILE B CA 1
ATOM 3775 C C . ILE B 1 150 ? 19.859 7.07 13.031 1 93.81 150 ILE B C 1
ATOM 3777 O O . ILE B 1 150 ? 20.828 6.852 13.758 1 93.81 150 ILE B O 1
ATOM 3781 N N . GLU B 1 151 ? 19.891 6.996 11.719 1 91.31 151 GLU B N 1
ATOM 3782 C CA . GLU B 1 151 ? 21.078 6.473 11.039 1 91.31 151 GLU B CA 1
ATOM 3783 C C . GLU B 1 151 ? 22.141 7.559 10.852 1 91.31 151 GLU B C 1
ATOM 3785 O O . GLU B 1 151 ? 23.281 7.258 10.531 1 91.31 151 GLU B O 1
ATOM 3790 N N . GLY B 1 152 ? 21.703 8.766 10.953 1 93.31 152 GLY B N 1
ATOM 3791 C CA . GLY B 1 152 ? 22.641 9.867 10.891 1 93.31 152 GLY B CA 1
ATOM 3792 C C . GLY B 1 152 ? 22.844 10.398 9.484 1 93.31 152 GLY B C 1
ATOM 3793 O O . GLY B 1 152 ? 23.797 11.141 9.227 1 93.31 152 GLY B O 1
ATOM 3794 N N . THR B 1 153 ? 21.984 10.055 8.609 1 92.75 153 THR B N 1
ATOM 3795 C CA . THR B 1 153 ? 22.078 10.578 7.25 1 92.75 153 THR B CA 1
ATOM 3796 C C . THR B 1 153 ? 21.562 12.008 7.18 1 92.75 153 THR B C 1
ATOM 3798 O O . THR B 1 153 ? 21.875 12.75 6.254 1 92.75 153 THR B O 1
ATOM 3801 N N . ILE B 1 154 ? 20.703 12.391 8.117 1 96.25 154 ILE B N 1
ATOM 3802 C CA . ILE B 1 154 ? 20.281 13.766 8.32 1 96.25 154 ILE B CA 1
ATOM 3803 C C . ILE B 1 154 ? 20.391 14.125 9.805 1 96.25 154 ILE B C 1
ATOM 3805 O O . ILE B 1 154 ? 20.438 13.234 10.656 1 96.25 154 ILE B O 1
ATOM 3809 N N . ASP B 1 155 ? 20.453 15.445 10.031 1 97.5 155 ASP B N 1
ATOM 3810 C CA . ASP B 1 155 ? 20.562 15.938 11.398 1 97.5 155 ASP B CA 1
ATOM 3811 C C . ASP B 1 155 ? 19.188 16.234 11.992 1 97.5 155 ASP B C 1
ATOM 3813 O O . ASP B 1 155 ? 19.016 16.203 13.211 1 97.5 155 ASP B O 1
ATOM 3817 N N . ALA B 1 156 ? 18.344 16.594 11.148 1 96.5 156 ALA B N 1
ATOM 3818 C CA . ALA B 1 156 ? 16.953 16.906 11.469 1 96.5 156 ALA B CA 1
ATOM 3819 C C . ALA B 1 156 ? 16.062 16.797 10.227 1 96.5 156 ALA B C 1
ATOM 3821 O O . ALA B 1 156 ? 16.562 16.641 9.109 1 96.5 156 ALA B O 1
ATOM 3822 N N . GLY B 1 157 ? 14.812 16.797 10.469 1 93.38 157 GLY B N 1
ATOM 3823 C CA . GLY B 1 157 ? 13.906 16.734 9.336 1 93.38 157 GLY B CA 1
ATOM 3824 C C . GLY B 1 157 ? 12.508 17.219 9.664 1 93.38 157 GLY B C 1
ATOM 3825 O O . GLY B 1 157 ? 12.125 17.281 10.828 1 93.38 157 GLY B O 1
ATOM 3826 N N . ILE B 1 158 ? 11.766 17.594 8.633 1 90 158 ILE B N 1
ATOM 3827 C CA . ILE B 1 158 ? 10.375 18.016 8.805 1 90 158 ILE B CA 1
ATOM 3828 C C . ILE B 1 158 ? 9.5 16.797 9.102 1 90 158 ILE B C 1
ATOM 3830 O O . ILE B 1 158 ? 9.492 15.836 8.328 1 90 158 ILE B O 1
ATOM 3834 N N . GLY B 1 159 ? 8.859 16.844 10.195 1 88.75 159 GLY B N 1
ATOM 3835 C CA . GLY B 1 159 ? 8.016 15.711 10.57 1 88.75 159 GLY B CA 1
ATOM 3836 C C . GLY B 1 159 ? 6.812 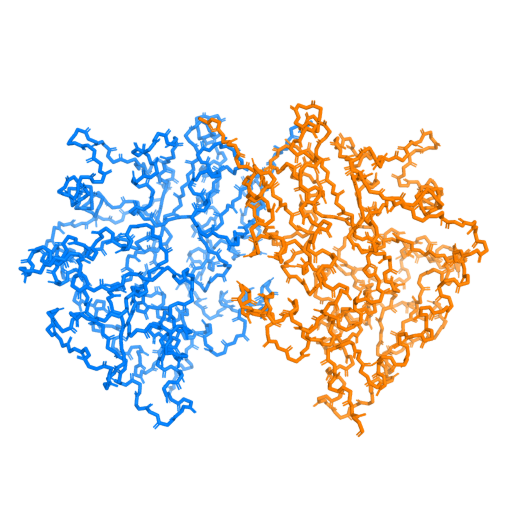16.125 11.398 1 88.75 159 GLY B C 1
ATOM 3837 O O . GLY B 1 159 ? 6.602 17.297 11.656 1 88.75 159 GLY B O 1
ATOM 3838 N N . LEU B 1 160 ? 6.043 15.125 11.727 1 91.25 160 LEU B N 1
ATOM 3839 C CA . LEU B 1 160 ? 4.812 15.305 12.492 1 91.25 160 LEU B CA 1
ATOM 3840 C C . LEU B 1 160 ? 4.969 14.766 13.914 1 91.25 160 LEU B C 1
ATOM 3842 O O . LEU B 1 160 ? 5.625 13.742 14.125 1 91.25 160 LEU B O 1
ATOM 3846 N N . GLU B 1 161 ? 4.301 15.453 14.773 1 92.88 161 GLU B N 1
ATOM 3847 C CA . GLU B 1 161 ? 4.336 15.062 16.172 1 92.88 161 GLU B CA 1
ATOM 3848 C C . GLU B 1 161 ? 3.703 13.688 16.391 1 92.88 161 GLU B C 1
ATOM 3850 O O . GLU B 1 161 ? 4.199 12.883 17.172 1 92.88 161 GLU B O 1
ATOM 3855 N N . ASN B 1 162 ? 2.65 13.367 15.664 1 94.31 162 ASN B N 1
ATOM 3856 C CA . ASN B 1 162 ? 1.884 12.148 15.906 1 94.31 162 ASN B CA 1
ATOM 3857 C C . ASN B 1 162 ? 2.479 10.953 15.164 1 94.31 162 ASN B C 1
ATOM 3859 O O . ASN B 1 162 ? 1.985 9.836 15.297 1 94.31 162 ASN B O 1
ATOM 3863 N N . ILE B 1 163 ? 3.514 11.141 14.367 1 93.19 163 ILE B N 1
ATOM 3864 C CA . ILE B 1 163 ? 4.102 10.047 13.602 1 93.19 163 ILE B CA 1
ATOM 3865 C C . ILE B 1 163 ? 5.598 9.961 13.883 1 93.19 163 ILE B C 1
ATOM 3867 O O . ILE B 1 163 ? 6.023 9.266 14.812 1 93.19 163 ILE B O 1
ATOM 3871 N N . GLN B 1 164 ? 6.43 10.898 13.305 1 92.94 164 GLN B N 1
ATOM 3872 C CA . GLN B 1 164 ? 7.883 10.805 13.414 1 92.94 164 GLN B CA 1
ATOM 3873 C C . GLN B 1 164 ? 8.344 11.039 14.852 1 92.94 164 GLN B C 1
ATOM 3875 O O . GLN B 1 164 ? 9.32 10.438 15.297 1 92.94 164 GLN B O 1
ATOM 3880 N N . GLN B 1 165 ? 7.699 12.016 15.484 1 95.06 165 GLN B N 1
ATOM 3881 C CA . GLN B 1 165 ? 8.094 12.234 16.875 1 95.06 165 GLN B CA 1
ATOM 3882 C C . GLN B 1 165 ? 7.867 10.977 17.719 1 95.06 165 GLN B C 1
ATOM 3884 O O . GLN B 1 165 ? 8.703 10.625 18.547 1 95.06 165 GLN B O 1
ATOM 3889 N N . VAL B 1 166 ? 6.727 10.328 17.531 1 95.62 166 VAL B N 1
ATOM 3890 C CA . VAL B 1 166 ? 6.426 9.102 18.266 1 95.62 166 VAL B CA 1
ATOM 3891 C C . VAL B 1 166 ? 7.473 8.039 17.953 1 95.62 166 VAL B C 1
ATOM 3893 O O . VAL B 1 166 ? 7.965 7.359 18.844 1 95.62 166 VAL B O 1
ATOM 3896 N N . GLU B 1 167 ? 7.801 7.867 16.672 1 94.94 167 GLU B N 1
ATOM 3897 C CA . GLU B 1 167 ? 8.812 6.906 16.25 1 94.94 167 GLU B CA 1
ATOM 3898 C C . GLU B 1 167 ? 10.141 7.156 16.953 1 94.94 167 GLU B C 1
ATOM 3900 O O . GLU B 1 167 ? 10.758 6.219 17.469 1 94.94 167 GLU B O 1
ATOM 3905 N N . LEU B 1 168 ? 10.555 8.391 17.031 1 96.62 168 LEU B N 1
ATOM 3906 C CA . LEU B 1 168 ? 11.844 8.734 17.609 1 96.62 168 LEU B CA 1
ATOM 3907 C C . LEU B 1 168 ? 11.805 8.602 19.125 1 96.62 168 LEU B C 1
ATOM 3909 O O . LEU B 1 168 ? 12.797 8.203 19.734 1 96.62 168 LEU B O 1
ATOM 3913 N N . GLU B 1 169 ? 10.711 8.984 19.719 1 96.69 169 GLU B N 1
ATOM 3914 C CA . GLU B 1 169 ? 10.562 8.789 21.172 1 96.69 169 GLU B CA 1
ATOM 3915 C C . GLU B 1 169 ? 10.727 7.324 21.547 1 96.69 169 GLU B C 1
ATOM 3917 O O . GLU B 1 169 ? 11.453 7 22.484 1 96.69 169 GLU B O 1
ATOM 3922 N N . GLU B 1 170 ? 10.055 6.469 20.828 1 95.56 170 GLU B N 1
ATOM 3923 C CA . GLU B 1 170 ? 10.141 5.043 21.125 1 95.56 170 GLU B CA 1
ATOM 3924 C C . GLU B 1 170 ? 11.539 4.504 20.844 1 95.56 170 GLU B C 1
ATOM 3926 O O . GLU B 1 170 ? 12.023 3.625 21.562 1 95.56 170 GLU B O 1
ATOM 3931 N N . TRP B 1 171 ? 12.125 4.992 19.797 1 95.81 171 TRP B N 1
ATOM 3932 C CA . TRP B 1 171 ? 13.516 4.617 19.531 1 95.81 171 TRP B CA 1
ATOM 3933 C C . TRP B 1 171 ? 14.422 5.02 20.688 1 95.81 171 TRP B C 1
ATOM 3935 O O . TRP B 1 171 ? 15.289 4.254 21.094 1 95.81 171 TRP B O 1
ATOM 3945 N N . CYS B 1 172 ? 14.25 6.246 21.203 1 97.25 172 CYS B N 1
ATOM 3946 C CA . CYS B 1 172 ? 15.031 6.719 22.344 1 97.25 172 CYS B CA 1
ATOM 3947 C C . CYS B 1 172 ? 14.875 5.789 23.547 1 97.25 172 CYS B C 1
ATOM 3949 O O . CYS B 1 172 ? 15.859 5.355 24.141 1 97.25 172 CYS B O 1
ATOM 3951 N N . LYS B 1 173 ? 13.656 5.434 23.844 1 95.31 173 LYS B N 1
ATOM 3952 C CA . LYS B 1 173 ? 13.391 4.527 24.953 1 95.31 173 LYS B CA 1
ATOM 3953 C C . LYS B 1 173 ? 14.102 3.193 24.75 1 95.31 173 LYS B C 1
ATOM 3955 O O . LYS B 1 173 ? 14.734 2.676 25.672 1 95.31 173 LYS B O 1
ATOM 3960 N N . ALA B 1 174 ? 13.992 2.695 23.594 1 95.12 174 ALA B N 1
ATOM 3961 C CA . ALA B 1 174 ? 14.578 1.395 23.281 1 95.12 174 ALA B CA 1
ATOM 3962 C C . ALA B 1 174 ? 16.109 1.45 23.344 1 95.12 174 ALA B C 1
ATOM 3964 O O . ALA B 1 174 ? 16.766 0.417 23.484 1 95.12 174 ALA B O 1
ATOM 3965 N N . ASN B 1 175 ? 16.672 2.619 23.281 1 95.81 175 ASN B N 1
ATOM 3966 C CA . ASN B 1 175 ? 18.109 2.779 23.25 1 95.81 175 ASN B CA 1
ATOM 3967 C C . ASN B 1 175 ? 18.625 3.492 24.5 1 95.81 175 ASN B C 1
ATOM 3969 O O . ASN B 1 175 ? 19.672 4.145 24.469 1 95.81 175 ASN B O 1
ATOM 3973 N N . ASN B 1 176 ? 17.859 3.467 25.516 1 96.31 176 ASN B N 1
ATOM 3974 C CA . ASN B 1 176 ? 18.203 3.986 26.828 1 96.31 176 ASN B CA 1
ATOM 3975 C C . ASN B 1 176 ? 18.469 5.488 26.797 1 96.31 176 ASN B C 1
ATOM 3977 O O . ASN B 1 176 ? 19.391 5.98 27.422 1 96.31 176 ASN B O 1
ATOM 3981 N N . ARG B 1 177 ? 17.75 6.168 25.984 1 95.75 177 ARG B N 1
ATOM 3982 C CA . ARG B 1 177 ? 17.719 7.625 25.875 1 95.75 177 ARG B CA 1
ATOM 3983 C C . ARG B 1 177 ? 16.344 8.172 26.281 1 95.75 177 ARG B C 1
ATOM 3985 O O . ARG B 1 177 ? 15.32 7.57 25.953 1 95.75 177 ARG B O 1
ATOM 3992 N N . PRO B 1 178 ? 16.359 9.266 27 1 95.88 178 PRO B N 1
ATOM 3993 C CA . PRO B 1 178 ? 15.039 9.82 27.359 1 95.88 178 PRO B CA 1
ATOM 3994 C C . PRO B 1 178 ? 14.227 10.227 26.125 1 95.88 178 PRO B C 1
ATOM 3996 O O . PRO B 1 178 ? 14.766 10.812 25.188 1 95.88 178 PRO B O 1
ATOM 3999 N N . ALA B 1 179 ? 13 9.914 26.141 1 94.94 179 ALA B N 1
ATOM 4000 C CA . ALA B 1 179 ? 12.094 10.32 25.062 1 94.94 179 ALA B CA 1
ATOM 4001 C C . ALA B 1 179 ? 12.086 11.836 24.891 1 94.94 179 ALA B C 1
ATOM 4003 O O . ALA B 1 179 ? 11.875 12.344 23.781 1 94.94 179 ALA B O 1
ATOM 4004 N N . SER B 1 180 ? 12.406 12.547 26 1 94.5 180 SER B N 1
ATOM 4005 C CA . SER B 1 180 ? 12.398 14 26 1 94.5 180 SER B CA 1
ATOM 4006 C C . SER B 1 180 ? 13.539 14.562 25.156 1 94.5 180 SER B C 1
ATOM 4008 O O . SER B 1 180 ? 13.57 15.758 24.859 1 94.5 180 SER B O 1
ATOM 4010 N N . ASP B 1 181 ? 14.391 13.719 24.719 1 97 181 ASP B N 1
ATOM 4011 C CA . ASP B 1 181 ? 15.484 14.141 23.844 1 97 181 ASP B CA 1
ATOM 4012 C C . ASP B 1 181 ? 14.969 14.461 22.438 1 97 181 ASP B C 1
ATOM 4014 O O . ASP B 1 181 ? 15.672 15.094 21.656 1 97 181 ASP B O 1
ATOM 4018 N N . VAL B 1 182 ? 13.82 13.938 22.125 1 97.44 182 VAL B N 1
ATOM 4019 C CA . VAL B 1 182 ? 13.211 14.305 20.844 1 97.44 182 VAL B CA 1
ATOM 4020 C C . VAL B 1 182 ? 12.641 15.719 20.938 1 97.44 182 VAL B C 1
ATOM 4022 O O . VAL B 1 182 ? 11.82 16.016 21.812 1 97.44 182 VAL B O 1
ATOM 4025 N N . LYS B 1 183 ? 13.117 16.578 20.094 1 96.69 183 LYS B N 1
ATOM 4026 C CA . LYS B 1 183 ? 12.703 17.984 20.062 1 96.69 183 LYS B CA 1
ATOM 4027 C C . LYS B 1 183 ? 12.133 18.359 18.703 1 96.69 183 LYS B C 1
ATOM 4029 O O . LYS B 1 183 ? 12.312 17.641 17.734 1 96.69 183 LYS B O 1
ATOM 4034 N N . MET B 1 184 ? 11.391 19.484 18.703 1 94.19 184 MET B N 1
ATOM 4035 C CA . MET B 1 184 ? 10.812 19.984 17.453 1 94.19 184 MET B CA 1
ATOM 4036 C C . MET B 1 184 ? 10.828 21.516 17.422 1 94.19 184 MET B C 1
ATOM 4038 O O . MET B 1 184 ? 10.398 22.156 18.391 1 94.19 184 MET B O 1
ATOM 4042 N N . LEU B 1 185 ? 11.398 22.062 16.359 1 92.75 185 LEU B N 1
ATOM 4043 C CA . LEU B 1 185 ? 11.133 23.453 16.016 1 92.75 185 LEU B CA 1
ATOM 4044 C C . LEU B 1 185 ? 9.82 23.578 15.25 1 92.75 185 LEU B C 1
ATOM 4046 O O . LEU B 1 185 ? 9.789 23.375 14.031 1 92.75 185 LEU B O 1
ATOM 4050 N N . ARG B 1 186 ? 8.82 23.938 15.969 1 88.62 186 ARG B N 1
ATOM 4051 C CA . ARG B 1 186 ? 7.492 23.969 15.375 1 88.62 186 ARG B CA 1
ATOM 4052 C C . ARG B 1 186 ? 7.395 25.078 14.328 1 88.62 186 ARG B C 1
ATOM 4054 O O . ARG B 1 186 ? 7.727 26.234 14.602 1 88.62 186 ARG B O 1
ATOM 4061 N N . ILE B 1 187 ? 6.871 24.75 13.258 1 83.62 187 ILE B N 1
ATOM 4062 C CA . ILE B 1 187 ? 6.824 25.688 12.133 1 83.62 187 ILE B CA 1
ATOM 4063 C C . ILE B 1 187 ? 5.801 26.781 12.414 1 83.62 187 ILE B C 1
ATOM 4065 O O . ILE B 1 187 ? 6.008 27.938 12.047 1 83.62 187 ILE B O 1
ATOM 4069 N N . ASP B 1 188 ? 4.637 26.453 13.031 1 80.12 188 ASP B N 1
ATOM 4070 C CA . ASP B 1 188 ? 3.617 27.453 13.328 1 80.12 188 ASP B CA 1
ATOM 4071 C C . ASP B 1 188 ? 4.168 28.531 14.258 1 80.12 188 ASP B C 1
ATOM 4073 O O . ASP B 1 188 ? 3.744 29.688 14.195 1 80.12 188 ASP B O 1
ATOM 4077 N N . GLU B 1 189 ? 5.113 28.156 15.078 1 81.31 189 GLU B N 1
ATOM 4078 C CA . GLU B 1 189 ? 5.754 29.109 15.977 1 81.31 189 GLU B CA 1
ATOM 4079 C C . GLU B 1 189 ? 6.844 29.891 15.258 1 81.31 189 GLU B C 1
ATOM 4081 O O . GLU B 1 189 ? 6.977 31.109 15.461 1 81.31 189 GLU B O 1
ATOM 4086 N N . LEU B 1 190 ? 7.574 29.234 14.484 1 82.25 190 LEU B N 1
ATOM 4087 C CA . LEU B 1 190 ? 8.664 29.859 13.758 1 82.25 190 LEU B CA 1
ATOM 4088 C C . LEU B 1 190 ? 8.133 30.906 12.781 1 82.25 190 LEU B C 1
ATOM 4090 O O . LEU B 1 190 ? 8.75 31.953 12.586 1 82.25 190 LEU B O 1
ATOM 4094 N N . ALA B 1 191 ? 7.066 30.578 12.125 1 73.12 191 ALA B N 1
ATOM 4095 C CA . ALA B 1 191 ? 6.527 31.453 11.086 1 73.12 191 ALA B CA 1
ATOM 4096 C C . ALA B 1 191 ? 5.551 32.469 11.672 1 73.12 191 ALA B C 1
ATOM 4098 O O . ALA B 1 191 ? 4.996 33.312 10.953 1 73.12 191 ALA B O 1
ATOM 4099 N N . GLU B 1 192 ? 5.406 32.438 12.875 1 64.81 192 GLU B N 1
ATOM 4100 C CA . GLU B 1 192 ? 4.477 33.312 13.57 1 64.81 192 GLU B CA 1
ATOM 4101 C C . GLU B 1 192 ? 3.078 33.219 12.969 1 64.81 192 GLU B C 1
ATOM 4103 O O . GLU B 1 192 ? 2.395 34.25 12.812 1 64.81 192 GLU B O 1
ATOM 4108 N N . LEU B 1 193 ? 2.854 32.156 12.258 1 60.28 193 LEU B N 1
ATOM 4109 C CA . LEU B 1 193 ? 1.591 31.922 11.562 1 60.28 193 LEU B CA 1
ATOM 4110 C C . LEU B 1 193 ? 0.512 31.453 12.531 1 60.28 193 LEU B C 1
ATOM 4112 O O . LEU B 1 193 ? -0.682 31.594 12.25 1 60.28 193 LEU B O 1
ATOM 4116 N N . GLY B 1 194 ? 0.912 31.219 13.781 1 49.19 194 GLY B N 1
ATOM 4117 C CA . GLY B 1 194 ? -0.01 30.578 14.711 1 49.19 194 GLY B CA 1
ATOM 4118 C C . GLY B 1 194 ? -0.237 29.109 14.414 1 49.19 194 GLY B C 1
ATOM 4119 O O . GLY B 1 194 ? 0.644 28.281 14.648 1 49.19 194 GLY B O 1
ATOM 4120 N N . CYS B 1 195 ? -1.477 28.719 13.656 1 50.44 195 CYS B N 1
ATOM 4121 C CA . CYS B 1 195 ? -1.815 27.328 13.367 1 50.44 195 CYS B CA 1
ATOM 4122 C C . CYS B 1 195 ? -1.362 26.938 11.969 1 50.44 195 CYS B C 1
ATOM 4124 O O . CYS B 1 195 ? -1.583 27.688 11.008 1 50.44 195 CYS B O 1
ATOM 4126 N N . CYS B 1 196 ? -0.148 26.25 11.742 1 54.78 196 CYS B N 1
ATOM 4127 C CA . CYS B 1 196 ? 0.234 25.812 10.406 1 54.78 196 CYS B CA 1
ATOM 4128 C C . CYS B 1 196 ? -0.472 24.516 10.039 1 54.78 196 CYS B C 1
ATOM 4130 O O . CYS B 1 196 ? -0.158 23.453 10.594 1 54.78 196 CYS B O 1
ATOM 4132 N N . CYS B 1 197 ? -1.745 24.703 9.453 1 56.56 197 CYS B N 1
ATOM 4133 C CA . CYS B 1 197 ? -2.58 23.594 9.016 1 56.56 197 CYS B CA 1
ATOM 4134 C C . CYS B 1 197 ? -1.965 22.891 7.812 1 56.56 197 CYS B C 1
ATOM 4136 O O . CYS B 1 197 ? -2.686 22.359 6.961 1 56.56 197 CYS B O 1
ATOM 4138 N N . PHE B 1 198 ? -0.668 22.906 7.766 1 63.59 198 PHE B N 1
ATOM 4139 C CA . PHE B 1 198 ? 0.046 22.375 6.613 1 63.59 198 PHE B CA 1
ATOM 4140 C C . PHE B 1 198 ? -0.229 20.875 6.449 1 63.59 198 PHE B C 1
ATOM 4142 O O . PHE B 1 198 ? -0.526 20.422 5.348 1 63.59 198 PHE B O 1
ATOM 4149 N N . CYS B 1 199 ? -0.45 20.453 7.582 1 72.5 199 CYS B N 1
ATOM 4150 C CA . CYS B 1 199 ? -0.434 19 7.516 1 72.5 199 CYS B CA 1
ATOM 4151 C C . CYS B 1 199 ? -1.797 18.422 7.879 1 72.5 199 CYS B C 1
ATOM 4153 O O . CYS B 1 199 ? -1.898 17.25 8.266 1 72.5 199 CYS B O 1
ATOM 4155 N N . SER B 1 200 ? -2.775 19.344 7.754 1 91.06 200 SER B N 1
ATOM 4156 C CA . SER B 1 200 ? -4.098 18.734 7.781 1 91.06 200 SER B CA 1
ATOM 4157 C C . SER B 1 200 ? -4.277 17.75 6.629 1 91.06 200 SER B C 1
ATOM 4159 O O . SER B 1 200 ? -3.852 18.016 5.504 1 91.06 200 SER B O 1
ATOM 4161 N N . ILE B 1 201 ? -4.848 16.609 6.926 1 95.56 201 ILE B N 1
ATOM 4162 C CA . ILE B 1 201 ? -5.105 15.609 5.895 1 95.56 201 ILE B CA 1
ATOM 4163 C C . ILE B 1 201 ? -6.559 15.703 5.434 1 95.56 201 ILE B C 1
ATOM 4165 O O . ILE B 1 201 ? -7.48 15.625 6.25 1 95.56 201 ILE B O 1
ATOM 4169 N N . LEU B 1 202 ? -6.711 15.891 4.141 1 97.88 202 LEU B N 1
ATOM 4170 C CA . LEU B 1 202 ? -8.023 16.141 3.551 1 97.88 202 LEU B CA 1
ATOM 4171 C C . LEU B 1 202 ? -8.5 14.938 2.752 1 97.88 202 LEU B C 1
ATOM 4173 O O . LEU B 1 202 ? -7.695 14.094 2.355 1 97.88 202 LEU B O 1
ATOM 4177 N N . TYR B 1 203 ? -9.844 14.844 2.666 1 98.81 203 TYR B N 1
ATOM 4178 C CA . TYR B 1 203 ? -10.43 14.094 1.563 1 98.81 203 TYR B CA 1
ATOM 4179 C C . TYR B 1 203 ? -10.484 14.938 0.296 1 98.81 203 TYR B C 1
ATOM 4181 O O . TYR B 1 203 ? -11.086 16.016 0.287 1 98.81 203 TYR B O 1
ATOM 4189 N N . ILE B 1 204 ? -9.844 14.469 -0.755 1 98.81 204 ILE B N 1
ATOM 4190 C CA . ILE B 1 204 ? -9.812 15.258 -1.978 1 98.81 204 ILE B CA 1
ATOM 4191 C C . ILE B 1 204 ? -10.359 14.438 -3.143 1 98.81 204 ILE B C 1
ATOM 4193 O O . ILE B 1 204 ? -10.383 13.203 -3.084 1 98.81 204 ILE B O 1
ATOM 4197 N N . ALA B 1 205 ? -10.828 15.125 -4.152 1 98.81 205 ALA B N 1
ATOM 4198 C CA . ALA B 1 205 ? -11.414 14.484 -5.328 1 98.81 205 ALA B CA 1
ATOM 4199 C C . ALA B 1 205 ? -11 15.211 -6.605 1 98.81 205 ALA B C 1
ATOM 4201 O O . ALA B 1 205 ? -10.656 16.391 -6.574 1 98.81 205 ALA B O 1
ATOM 4202 N N . ASN B 1 206 ? -10.969 14.492 -7.691 1 98.12 206 ASN B N 1
ATOM 4203 C CA . ASN B 1 206 ? -10.906 15.109 -9.016 1 98.12 206 ASN B CA 1
ATOM 4204 C C . ASN B 1 206 ? -12.164 15.922 -9.312 1 98.12 206 ASN B C 1
ATOM 4206 O O . ASN B 1 206 ? -13.281 15.43 -9.156 1 98.12 206 ASN B O 1
ATOM 4210 N N . GLU B 1 207 ? -12.047 17.109 -9.789 1 98.06 207 GLU B N 1
ATOM 4211 C CA . GLU B 1 207 ? -13.188 18 -9.969 1 98.06 207 GLU B CA 1
ATOM 4212 C C . GLU B 1 207 ? -14.109 17.5 -11.078 1 98.06 207 GLU B C 1
ATOM 4214 O O . GLU B 1 207 ? -15.328 17.625 -10.984 1 98.06 207 GLU B O 1
ATOM 4219 N N . ASP B 1 208 ? -13.547 16.984 -12.133 1 97.31 208 ASP B N 1
ATOM 4220 C CA . ASP B 1 208 ? -14.367 16.438 -13.211 1 97.31 208 ASP B CA 1
ATOM 4221 C C . ASP B 1 208 ? -15.164 15.234 -12.727 1 97.31 208 ASP B C 1
ATOM 4223 O O . ASP B 1 208 ? -16.344 15.07 -13.078 1 97.31 208 ASP B O 1
ATOM 4227 N N . TRP B 1 209 ? -14.516 14.383 -11.977 1 97.19 209 TRP B N 1
ATOM 4228 C CA . TRP B 1 209 ? -15.219 13.234 -11.406 1 97.19 209 TRP B CA 1
ATOM 4229 C C . TRP B 1 209 ? -16.344 13.688 -10.477 1 97.19 209 TRP B C 1
ATOM 4231 O O . TRP B 1 209 ? -17.438 13.133 -10.5 1 97.19 209 TRP B O 1
ATOM 4241 N N . LEU B 1 210 ? -16.094 14.719 -9.664 1 98.31 210 LEU B N 1
ATOM 4242 C CA . LEU B 1 210 ? -17.078 15.25 -8.727 1 98.31 210 LEU B CA 1
ATOM 4243 C C . LEU B 1 210 ? -18.328 15.742 -9.461 1 98.31 210 LEU B C 1
ATOM 4245 O O . LEU B 1 210 ? -19.453 15.516 -9.008 1 98.31 210 LEU B O 1
ATOM 4249 N N . LYS B 1 211 ? -18.109 16.422 -10.5 1 98.06 211 LYS B N 1
ATOM 4250 C CA . LYS B 1 211 ? -19.219 16.953 -11.297 1 98.06 211 LYS B CA 1
ATOM 4251 C C . LYS B 1 211 ? -20.047 15.812 -11.875 1 98.06 211 LYS B C 1
ATOM 4253 O O . LYS B 1 211 ? -21.281 15.906 -11.93 1 98.06 211 LYS B O 1
ATOM 4258 N N . ALA B 1 212 ? -19.391 14.781 -12.258 1 97.62 212 ALA B N 1
ATOM 4259 C CA . ALA B 1 212 ? -20.062 13.656 -12.906 1 97.62 212 ALA B CA 1
ATOM 4260 C C . ALA B 1 212 ? -20.688 12.719 -11.875 1 97.62 212 ALA B C 1
ATOM 4262 O O . ALA B 1 212 ? -21.641 12 -12.188 1 97.62 212 ALA B O 1
ATOM 4263 N N . HIS B 1 213 ? -20.172 12.742 -10.648 1 98.12 213 HIS B N 1
ATOM 4264 C CA . HIS B 1 213 ? -20.578 11.75 -9.656 1 98.12 213 HIS B CA 1
ATOM 4265 C C . HIS B 1 213 ? -20.875 12.414 -8.312 1 98.12 213 HIS B C 1
ATOM 4267 O O . HIS B 1 213 ? -20.359 11.984 -7.277 1 98.12 213 HIS B O 1
ATOM 4273 N N . PRO B 1 214 ? -21.734 13.422 -8.219 1 98.31 214 PRO B N 1
ATOM 4274 C CA . PRO B 1 214 ? -21.984 14.109 -6.945 1 98.31 214 PRO B CA 1
ATOM 4275 C C . PRO B 1 214 ? -22.672 13.203 -5.918 1 98.31 214 PRO B C 1
ATOM 4277 O O . PRO B 1 214 ? -22.406 13.328 -4.719 1 98.31 214 PRO B O 1
ATOM 4280 N N . LYS B 1 215 ? -23.531 12.297 -6.375 1 98.38 215 LYS B N 1
ATOM 4281 C CA . LYS B 1 215 ? -24.219 11.391 -5.453 1 98.38 215 LYS B CA 1
ATOM 4282 C C . LYS B 1 215 ? -23.234 10.43 -4.793 1 98.38 215 LYS B C 1
ATOM 4284 O O . LYS B 1 215 ? -23.297 10.195 -3.584 1 98.38 215 LYS B O 1
ATOM 4289 N N . GLU B 1 216 ? -22.312 9.898 -5.613 1 98.62 216 GLU B N 1
ATOM 4290 C CA . GLU B 1 216 ? -21.297 8.977 -5.105 1 98.62 216 GLU B CA 1
ATOM 4291 C C . GLU B 1 216 ? -20.344 9.688 -4.145 1 98.62 216 GLU B C 1
ATOM 4293 O O . GLU B 1 216 ? -19.906 9.094 -3.158 1 98.62 216 GLU B O 1
ATOM 4298 N N . ALA B 1 217 ? -20.031 10.961 -4.441 1 98.75 217 ALA B N 1
ATOM 4299 C CA . ALA B 1 217 ? -19.188 11.742 -3.545 1 98.75 217 ALA B CA 1
ATOM 4300 C C . ALA B 1 217 ? -19.844 11.93 -2.182 1 98.75 217 ALA B C 1
ATOM 4302 O O . ALA B 1 217 ? -19.203 11.758 -1.145 1 98.75 217 ALA B O 1
ATOM 4303 N N . GLY B 1 218 ? -21.094 12.289 -2.201 1 98.81 218 GLY B N 1
ATOM 4304 C CA . GLY B 1 218 ? -21.828 12.398 -0.953 1 98.81 218 GLY B CA 1
ATOM 4305 C C . GLY B 1 218 ? -21.906 11.094 -0.187 1 98.81 218 GLY B C 1
ATOM 4306 O O . GLY B 1 218 ? -21.75 11.07 1.034 1 98.81 218 GLY B O 1
ATOM 4307 N N . ALA B 1 219 ? -22.188 9.992 -0.906 1 98.88 219 ALA B N 1
ATOM 4308 C CA . ALA B 1 219 ? -22.25 8.664 -0.301 1 98.88 219 ALA B CA 1
ATOM 4309 C C . ALA B 1 219 ? -20.922 8.305 0.367 1 98.88 219 ALA B C 1
ATOM 4311 O O . ALA B 1 219 ? -20.906 7.77 1.477 1 98.88 219 ALA B O 1
ATOM 4312 N N . PHE B 1 220 ? -19.812 8.602 -0.297 1 98.88 220 PHE B N 1
ATOM 4313 C CA . PHE B 1 220 ? -18.5 8.344 0.259 1 98.88 220 PHE B CA 1
ATOM 4314 C C . PHE B 1 220 ? -18.312 9.078 1.578 1 98.88 220 PHE B C 1
ATOM 4316 O O . PHE B 1 220 ? -17.906 8.484 2.578 1 98.88 220 PHE B O 1
ATOM 4323 N N . MET B 1 221 ? -18.625 10.367 1.573 1 98.94 221 MET B N 1
ATOM 4324 C CA . MET B 1 221 ? -18.422 11.188 2.764 1 98.94 221 MET B CA 1
ATOM 4325 C C . MET B 1 221 ? -19.312 10.711 3.906 1 98.94 221 MET B C 1
ATOM 4327 O O . MET B 1 221 ? -18.891 10.695 5.062 1 98.94 221 MET B O 1
ATOM 4331 N N . ARG B 1 222 ? -20.547 10.32 3.605 1 98.88 222 ARG B N 1
ATOM 4332 C CA . ARG B 1 222 ? -21.438 9.805 4.648 1 98.88 222 ARG B CA 1
ATOM 4333 C C . ARG B 1 222 ? -20.891 8.516 5.242 1 98.88 222 ARG B C 1
ATOM 4335 O O . ARG B 1 222 ? -20.938 8.312 6.457 1 98.88 222 ARG B O 1
ATOM 4342 N N . ALA B 1 223 ? -20.359 7.648 4.402 1 98.88 223 ALA B N 1
ATOM 4343 C CA . ALA B 1 223 ? -19.812 6.379 4.879 1 98.88 223 ALA B CA 1
ATOM 4344 C C . ALA B 1 223 ? -18.594 6.605 5.762 1 98.88 223 ALA B C 1
ATOM 4346 O O . ALA B 1 223 ? -18.469 5.988 6.82 1 98.88 223 ALA B O 1
ATOM 4347 N N . VAL B 1 224 ? -17.688 7.48 5.34 1 98.81 224 VAL B N 1
ATOM 4348 C CA . VAL B 1 224 ? -16.5 7.75 6.125 1 98.81 224 VAL B CA 1
ATOM 4349 C C . VAL B 1 224 ? -16.875 8.445 7.43 1 98.81 224 VAL B C 1
ATOM 4351 O O . VAL B 1 224 ? -16.25 8.234 8.469 1 98.81 224 VAL B O 1
ATOM 4354 N N . LYS B 1 225 ? -17.875 9.289 7.367 1 98.81 225 LYS B N 1
ATOM 4355 C CA . LYS B 1 225 ? -18.391 9.914 8.586 1 98.81 225 LYS B CA 1
ATOM 4356 C C . LYS B 1 225 ? -18.875 8.867 9.578 1 98.81 225 LYS B C 1
ATOM 4358 O O . LYS B 1 225 ? -18.641 8.992 10.781 1 98.81 225 LYS B O 1
ATOM 4363 N N . ALA B 1 226 ? -19.594 7.863 9.086 1 98.75 226 ALA B N 1
ATOM 4364 C CA . ALA B 1 226 ? -20.016 6.777 9.961 1 98.75 226 ALA B CA 1
ATOM 4365 C C . ALA B 1 226 ? -18.812 6.074 10.586 1 98.75 226 ALA B C 1
ATOM 4367 O O . ALA B 1 226 ? -18.844 5.734 11.773 1 98.75 226 ALA B O 1
ATOM 4368 N N . GLY B 1 227 ? -17.766 5.812 9.82 1 98.69 227 GLY B N 1
ATOM 4369 C CA . GLY B 1 227 ? -16.531 5.254 10.352 1 98.69 227 GLY B CA 1
ATOM 4370 C C . GLY B 1 227 ? -15.898 6.129 11.414 1 98.69 227 GLY B C 1
ATOM 4371 O O . GLY B 1 227 ? -15.438 5.625 12.445 1 98.69 227 GLY B O 1
ATOM 4372 N N . ALA B 1 228 ? -15.891 7.449 11.156 1 98.62 228 ALA B N 1
ATOM 4373 C CA . ALA B 1 228 ? -15.359 8.398 12.125 1 98.62 228 ALA B CA 1
ATOM 4374 C C . ALA B 1 228 ? -16.203 8.398 13.406 1 98.62 228 ALA B C 1
ATOM 4376 O O . ALA B 1 228 ? -15.656 8.445 14.508 1 98.62 228 ALA B O 1
ATOM 4377 N N . ASP B 1 229 ? -17.484 8.344 13.25 1 98.56 229 ASP B N 1
ATOM 4378 C CA . ASP B 1 229 ? -18.375 8.305 14.414 1 98.56 229 ASP B CA 1
ATOM 4379 C C . ASP B 1 229 ? -18.094 7.07 15.273 1 98.56 229 ASP B C 1
ATOM 4381 O O . ASP B 1 229 ? -18.062 7.16 16.5 1 98.56 229 ASP B O 1
ATOM 4385 N N . ASP B 1 230 ? -17.938 5.941 14.641 1 98.62 230 ASP B N 1
ATOM 4386 C CA . ASP B 1 230 ? -17.578 4.73 15.383 1 98.62 230 ASP B CA 1
ATOM 4387 C C . ASP B 1 230 ? -16.281 4.926 16.156 1 98.62 230 ASP B C 1
ATOM 4389 O O . ASP B 1 230 ? -16.172 4.527 17.312 1 98.62 230 ASP B O 1
ATOM 4393 N N . MET B 1 231 ? -15.312 5.477 15.477 1 98.62 231 MET B N 1
ATOM 4394 C CA . MET B 1 231 ? -14.008 5.703 16.094 1 98.62 231 MET B CA 1
ATOM 4395 C C . MET B 1 231 ? -14.141 6.543 17.359 1 98.62 231 MET B C 1
ATOM 4397 O O . MET B 1 231 ? -13.57 6.203 18.391 1 98.62 231 MET B O 1
ATOM 4401 N N . PHE B 1 232 ? -14.914 7.637 17.297 1 98.19 232 PHE B N 1
ATOM 4402 C CA . PHE B 1 232 ? -15.055 8.531 18.438 1 98.19 232 PHE B CA 1
ATOM 4403 C C . PHE B 1 232 ? -15.898 7.887 19.531 1 98.19 232 PHE B C 1
ATOM 4405 O O . PHE B 1 232 ? -15.648 8.094 20.719 1 98.19 232 PHE B O 1
ATOM 4412 N N . ALA B 1 233 ? -16.859 7.121 19.172 1 98.12 233 ALA B N 1
ATOM 4413 C CA . ALA B 1 233 ? -17.75 6.473 20.141 1 98.12 233 ALA B CA 1
ATOM 4414 C C . ALA B 1 233 ? -17 5.387 20.922 1 98.12 233 ALA B C 1
ATOM 4416 O O . ALA B 1 233 ? -17.219 5.215 22.109 1 98.12 233 ALA B O 1
ATOM 4417 N N . ASP B 1 234 ? -16.203 4.66 20.25 1 98.06 234 ASP B N 1
ATOM 4418 C CA . ASP B 1 234 ? -15.438 3.568 20.844 1 98.06 234 ASP B CA 1
ATOM 4419 C C . ASP B 1 234 ? -14.102 3.377 20.141 1 98.06 234 ASP B C 1
ATOM 4421 O O . ASP B 1 234 ? -13.953 2.475 19.312 1 98.06 234 ASP B O 1
ATOM 4425 N N . PRO B 1 235 ? -13.141 4.172 20.531 1 98.06 235 PRO B N 1
ATOM 4426 C CA . PRO B 1 235 ? -11.844 4.121 19.859 1 98.06 235 PRO B CA 1
ATOM 4427 C C . PRO B 1 235 ? -11.18 2.75 19.969 1 98.06 235 PRO B C 1
ATOM 4429 O O . PRO B 1 235 ? -10.531 2.299 19.016 1 98.06 235 PRO B O 1
ATOM 4432 N N . ARG B 1 236 ? -11.344 2.021 21.031 1 97.5 236 ARG B N 1
ATOM 4433 C CA . ARG B 1 236 ? -10.703 0.722 21.219 1 97.5 236 ARG B CA 1
ATOM 4434 C C . ARG B 1 236 ? -11.297 -0.317 20.281 1 97.5 236 ARG B C 1
ATOM 4436 O O . ARG B 1 236 ? -10.555 -1.063 19.625 1 97.5 236 ARG B O 1
ATOM 4443 N N . ALA B 1 237 ? -12.578 -0.363 20.25 1 97.88 237 ALA B N 1
ATOM 4444 C CA . ALA B 1 237 ? -13.234 -1.315 19.359 1 97.88 237 ALA B CA 1
ATOM 4445 C C . ALA B 1 237 ? -12.914 -1.014 17.891 1 97.88 237 ALA B C 1
ATOM 4447 O O . ALA B 1 237 ? -12.727 -1.932 17.094 1 97.88 237 ALA B O 1
ATOM 4448 N N . SER B 1 238 ? -12.891 0.256 17.531 1 98.31 238 SER B N 1
ATOM 4449 C CA . SER B 1 238 ? -12.602 0.65 16.156 1 98.31 238 SER B CA 1
ATOM 4450 C C . SER B 1 238 ? -11.156 0.329 15.781 1 98.31 238 SER B C 1
ATOM 4452 O O . SER B 1 238 ? -10.875 -0.077 14.656 1 98.31 238 SER B O 1
ATOM 4454 N N . TRP B 1 239 ? -10.234 0.512 16.703 1 98.19 239 TRP B N 1
ATOM 4455 C CA . TRP B 1 239 ? -8.844 0.148 16.484 1 98.19 239 TRP B CA 1
ATOM 4456 C C . TRP B 1 239 ? -8.703 -1.353 16.25 1 98.19 239 TRP B C 1
ATOM 4458 O O . TRP B 1 239 ? -7.988 -1.783 15.336 1 98.19 239 TRP B O 1
ATOM 4468 N N . ALA B 1 240 ? -9.406 -2.115 17.078 1 96.62 240 ALA B N 1
ATOM 4469 C CA . ALA B 1 240 ? -9.383 -3.566 16.906 1 96.62 240 ALA B CA 1
ATOM 4470 C C . ALA B 1 240 ? -9.906 -3.969 15.531 1 96.62 240 ALA B C 1
ATOM 4472 O O . ALA B 1 240 ? -9.352 -4.863 14.891 1 96.62 240 ALA B O 1
ATOM 4473 N N . GLU B 1 241 ? -10.945 -3.342 15.109 1 96.31 241 GLU B N 1
ATOM 4474 C CA . GLU B 1 241 ? -11.508 -3.59 13.781 1 96.31 241 GLU B CA 1
ATOM 4475 C C . GLU B 1 241 ? -10.5 -3.26 12.688 1 96.31 241 GLU B C 1
ATOM 4477 O O . GLU B 1 241 ? -10.344 -4.023 11.734 1 96.31 241 GLU B O 1
ATOM 4482 N N . TYR B 1 242 ? -9.836 -2.123 12.812 1 97 242 TYR B N 1
ATOM 4483 C CA . TYR B 1 242 ? -8.82 -1.712 11.844 1 97 242 TYR B CA 1
ATOM 4484 C C . TYR B 1 242 ? -7.691 -2.734 11.773 1 97 242 TYR B C 1
ATOM 4486 O O . TYR B 1 242 ? -7.258 -3.111 10.68 1 97 242 TYR B O 1
ATOM 4494 N N . CYS B 1 243 ? -7.258 -3.248 12.906 1 93.31 243 CYS B N 1
ATOM 4495 C CA . CYS B 1 243 ? -6.168 -4.215 12.977 1 93.31 243 CYS B CA 1
ATOM 4496 C C . CYS B 1 243 ? -6.586 -5.551 12.367 1 93.31 243 CYS B C 1
ATOM 4498 O O . CYS B 1 243 ? -5.75 -6.281 11.836 1 93.31 243 CYS B O 1
ATOM 4500 N N . LYS B 1 244 ? -7.844 -5.82 12.461 1 87.5 244 LYS B N 1
ATOM 4501 C CA . LYS B 1 244 ? -8.359 -7.055 11.875 1 87.5 244 LYS B CA 1
ATOM 4502 C C . LYS B 1 244 ? -8.234 -7.031 10.352 1 87.5 244 LYS B C 1
ATOM 4504 O O . LYS B 1 244 ? -7.867 -8.031 9.742 1 87.5 244 LYS B O 1
ATOM 4509 N N . VAL B 1 245 ? -8.469 -5.941 9.75 1 87.81 245 VAL B N 1
ATOM 4510 C CA . VAL B 1 245 ? -8.484 -5.867 8.297 1 87.81 245 VAL B CA 1
ATOM 4511 C C . VAL B 1 245 ? -7.094 -5.527 7.773 1 87.81 245 VAL B C 1
ATOM 4513 O O . VAL B 1 245 ? -6.754 -5.848 6.633 1 87.81 245 VAL B O 1
ATOM 4516 N N . LYS B 1 246 ? -6.355 -4.859 8.586 1 90.31 246 LYS B N 1
ATOM 4517 C CA . LYS B 1 246 ? -4.969 -4.516 8.289 1 90.31 246 LYS B CA 1
ATOM 4518 C C . LYS B 1 246 ? -4.039 -4.957 9.414 1 90.31 246 LYS B C 1
ATOM 4520 O O . LYS B 1 246 ? -3.537 -4.125 10.18 1 90.31 246 LYS B O 1
ATOM 4525 N N . PRO B 1 247 ? -3.686 -6.18 9.43 1 85.56 247 PRO B N 1
ATOM 4526 C CA . PRO B 1 247 ? -2.973 -6.754 10.57 1 85.56 247 PRO B CA 1
ATOM 4527 C C . PRO B 1 247 ? -1.631 -6.07 10.828 1 85.56 247 PRO B C 1
ATOM 4529 O O . PRO B 1 247 ? -1.173 -6.02 11.977 1 85.56 247 PRO B O 1
ATOM 4532 N N . VAL B 1 248 ? -1.014 -5.473 9.836 1 85.62 248 VAL B N 1
ATOM 4533 C CA . VAL B 1 248 ? 0.282 -4.82 9.992 1 85.62 248 VAL B CA 1
ATOM 4534 C C . VAL B 1 248 ? 0.149 -3.627 10.938 1 85.62 248 VAL B C 1
ATOM 4536 O O . VAL B 1 248 ? 1.144 -3.152 11.492 1 85.62 248 VAL B O 1
ATOM 4539 N N . MET B 1 249 ? -1.059 -3.162 11.148 1 93.44 249 MET B N 1
ATOM 4540 C CA . MET B 1 249 ? -1.315 -2.035 12.047 1 93.44 249 MET B CA 1
ATOM 4541 C C . MET B 1 249 ? -1.197 -2.461 13.5 1 93.44 249 MET B C 1
ATOM 4543 O O . MET B 1 249 ? -1.06 -1.617 14.391 1 93.44 249 MET B O 1
ATOM 4547 N N . ASN B 1 250 ? -1.237 -3.73 13.742 1 91.56 250 ASN B N 1
ATOM 4548 C CA . ASN B 1 250 ? -1.321 -4.215 15.117 1 91.56 250 ASN B CA 1
ATOM 4549 C C . ASN B 1 250 ? 0.056 -4.289 15.766 1 91.56 250 ASN B C 1
ATOM 4551 O O . ASN B 1 250 ? 0.525 -5.371 16.109 1 91.56 250 ASN B O 1
ATOM 4555 N N . THR B 1 251 ? 0.696 -3.207 16.031 1 92.75 251 THR B N 1
ATOM 4556 C CA . THR B 1 251 ? 1.97 -3.092 16.734 1 92.75 251 THR B CA 1
ATOM 4557 C C . THR B 1 251 ? 1.882 -2.049 17.844 1 92.75 251 THR B C 1
ATOM 4559 O O . THR B 1 251 ? 1.061 -1.131 17.781 1 92.75 251 THR B O 1
ATOM 4562 N N . PRO B 1 252 ? 2.756 -2.145 18.844 1 94.25 252 PRO B N 1
ATOM 4563 C CA . PRO B 1 252 ? 2.764 -1.127 19.891 1 94.25 252 PRO B CA 1
ATOM 4564 C C . PRO B 1 252 ? 3.006 0.28 19.344 1 94.25 252 PRO B C 1
ATOM 4566 O O . PRO B 1 252 ? 2.373 1.237 19.797 1 94.25 252 PRO B O 1
ATOM 4569 N N . LEU B 1 253 ? 3.877 0.427 18.375 1 94.69 253 LEU B N 1
ATOM 4570 C CA . LEU B 1 253 ? 4.199 1.73 17.812 1 94.69 253 LEU B CA 1
ATOM 4571 C C . LEU B 1 253 ? 2.982 2.34 17.125 1 94.69 253 LEU B C 1
ATOM 4573 O O . LEU B 1 253 ? 2.68 3.52 17.312 1 94.69 253 LEU B O 1
ATOM 4577 N N . ASN B 1 254 ? 2.273 1.542 16.312 1 96.56 254 ASN B N 1
ATOM 4578 C CA . ASN B 1 254 ? 1.087 2.041 15.633 1 96.56 254 ASN B CA 1
ATOM 4579 C C . ASN B 1 254 ? -0.01 2.432 16.625 1 96.56 254 ASN B C 1
ATOM 4581 O O . ASN B 1 254 ? -0.764 3.375 16.375 1 96.56 254 ASN B O 1
ATOM 4585 N N . ARG B 1 255 ? -0.098 1.739 17.688 1 96.88 255 ARG B N 1
ATOM 4586 C CA . ARG B 1 255 ? -1.066 2.082 18.719 1 96.88 255 ARG B CA 1
ATOM 4587 C C . ARG B 1 255 ? -0.775 3.457 19.312 1 96.88 255 ARG B C 1
ATOM 4589 O O . ARG B 1 255 ? -1.692 4.25 19.531 1 96.88 255 ARG B O 1
ATOM 4596 N N . LEU B 1 256 ? 0.491 3.684 19.594 1 96.44 256 LEU B N 1
ATOM 4597 C CA . LEU B 1 256 ? 0.892 4.98 20.125 1 96.44 256 LEU B CA 1
ATOM 4598 C C . LEU B 1 256 ? 0.628 6.086 19.109 1 96.44 256 LEU B C 1
ATOM 4600 O O . LEU B 1 256 ? 0.166 7.172 19.469 1 96.44 256 LEU B O 1
ATOM 4604 N N . MET B 1 257 ? 0.914 5.824 17.875 1 96.56 257 MET B N 1
ATOM 4605 C CA . MET B 1 257 ? 0.665 6.801 16.812 1 96.56 257 MET B CA 1
ATOM 4606 C C . MET B 1 257 ? -0.825 7.098 16.688 1 96.56 257 MET B C 1
ATOM 4608 O O . MET B 1 257 ? -1.217 8.242 16.438 1 96.56 257 MET B O 1
ATOM 4612 N N . PHE B 1 258 ? -1.643 6.086 16.875 1 98.19 258 PHE B N 1
ATOM 4613 C CA . PHE B 1 258 ? -3.082 6.312 16.844 1 98.19 258 PHE B CA 1
ATOM 4614 C C . PHE B 1 258 ? -3.512 7.199 18.016 1 98.19 258 PHE B C 1
ATOM 4616 O O . PHE B 1 258 ? -4.273 8.148 17.828 1 98.19 258 PHE B O 1
ATOM 4623 N N . ASP B 1 259 ? -3.018 6.867 19.156 1 97.5 259 ASP B N 1
ATOM 4624 C CA . ASP B 1 259 ? -3.346 7.66 20.344 1 97.5 259 ASP B CA 1
ATOM 4625 C C . ASP B 1 259 ? -2.998 9.133 20.125 1 97.5 259 ASP B C 1
ATOM 4627 O O . ASP B 1 259 ? -3.773 10.016 20.5 1 97.5 259 ASP B O 1
ATOM 4631 N N . ARG B 1 260 ? -1.867 9.359 19.562 1 96.31 260 ARG B N 1
ATOM 4632 C CA . ARG B 1 260 ? -1.432 10.727 19.312 1 96.31 260 ARG B CA 1
ATOM 4633 C C . ARG B 1 260 ? -2.232 11.359 18.188 1 96.31 260 ARG B C 1
ATOM 4635 O O . ARG B 1 260 ? -2.418 12.578 18.156 1 96.31 260 ARG B O 1
ATOM 4642 N N . SER B 1 261 ? -2.705 10.617 17.219 1 97.06 261 SER B N 1
ATOM 4643 C CA . SER B 1 261 ? -3.457 11.109 16.078 1 97.06 261 SER B CA 1
ATOM 4644 C C . SER B 1 261 ? -4.91 11.391 16.453 1 97.06 261 SER B C 1
ATOM 4646 O O . SER B 1 261 ? -5.535 12.297 15.883 1 97.06 261 SER B O 1
ATOM 4648 N N . PHE B 1 262 ? -5.391 10.648 17.422 1 97.56 262 PHE B N 1
ATOM 4649 C CA . PHE B 1 262 ? -6.805 10.664 17.766 1 97.56 262 PHE B CA 1
ATOM 4650 C C . PHE B 1 262 ? -7.277 12.078 18.078 1 97.56 262 PHE B C 1
ATOM 4652 O O . PHE B 1 262 ? -8.359 12.484 17.656 1 97.56 262 PHE B O 1
ATOM 4659 N N . ASN B 1 263 ? -6.488 12.828 18.766 1 94.44 263 ASN B N 1
ATOM 4660 C CA . ASN B 1 263 ? -6.871 14.156 19.219 1 94.44 263 ASN B CA 1
ATOM 4661 C C . ASN B 1 263 ? -6.918 15.156 18.062 1 94.44 263 ASN B C 1
ATOM 4663 O O . ASN B 1 263 ? -7.453 16.25 18.203 1 94.44 263 ASN B O 1
ATOM 4667 N N . TYR B 1 264 ? -6.414 14.766 16.906 1 95.12 264 TYR B N 1
ATOM 4668 C CA . TYR B 1 264 ? -6.422 15.617 15.734 1 95.12 264 TYR B CA 1
ATOM 4669 C C . TYR B 1 264 ? -7.504 15.18 14.75 1 95.12 264 TYR B C 1
ATOM 4671 O O . TYR B 1 264 ? -7.777 15.875 13.766 1 95.12 264 TYR B O 1
ATOM 4679 N N . MET B 1 265 ? -8.156 14.023 14.984 1 96.88 265 MET B N 1
ATOM 4680 C CA . MET B 1 265 ? -9.156 13.523 14.055 1 96.88 265 MET B CA 1
ATOM 4681 C C . MET B 1 265 ? -10.344 14.469 13.969 1 96.88 265 MET B C 1
ATOM 4683 O O . MET B 1 265 ? -10.828 14.961 14.984 1 96.88 265 MET B O 1
ATOM 4687 N N . SER B 1 266 ? -10.773 14.711 12.781 1 95.19 266 SER B N 1
ATOM 4688 C CA . SER B 1 266 ? -11.875 15.656 12.578 1 95.19 266 SER B CA 1
ATOM 4689 C C . SER B 1 266 ? -13.211 15.039 13 1 95.19 266 SER B C 1
ATOM 4691 O O . SER B 1 266 ? -13.547 13.938 12.578 1 95.19 266 SER B O 1
ATOM 4693 N N . GLN B 1 267 ? -13.969 15.727 13.766 1 93 267 GLN B N 1
ATOM 4694 C CA . GLN B 1 267 ? -15.242 15.219 14.281 1 93 267 GLN B CA 1
ATOM 4695 C C . GLN B 1 267 ? -16.344 15.312 13.227 1 93 267 GLN B C 1
ATOM 4697 O O . GLN B 1 267 ? -17.172 14.414 13.102 1 93 267 GLN B O 1
ATOM 4702 N N . ASP B 1 268 ? -16.344 16.359 12.508 1 96.44 268 ASP B N 1
ATOM 4703 C CA . ASP B 1 268 ? -17.438 16.547 11.57 1 96.44 268 ASP B CA 1
ATOM 4704 C C . ASP B 1 268 ? -16.953 16.5 10.125 1 96.44 268 ASP B C 1
ATOM 4706 O O . ASP B 1 268 ? -17.734 16.672 9.188 1 96.44 268 ASP B O 1
ATOM 4710 N N . LEU B 1 269 ? -15.648 16.328 9.859 1 97.62 269 LEU B N 1
ATOM 4711 C CA . LEU B 1 269 ? -15.016 16.141 8.562 1 97.62 269 LEU B CA 1
ATOM 4712 C C . LEU B 1 269 ? -15.117 17.406 7.707 1 97.62 269 LEU B C 1
ATOM 4714 O O . LEU B 1 269 ? -14.891 17.359 6.496 1 97.62 269 LEU B O 1
ATOM 4718 N N . SER B 1 270 ? -15.438 18.562 8.266 1 96.69 270 SER B N 1
ATOM 4719 C CA . SER B 1 270 ? -15.664 19.75 7.461 1 96.69 270 SER B CA 1
ATOM 4720 C C . SER B 1 270 ? -14.352 20.484 7.172 1 96.69 270 SER B C 1
ATOM 4722 O O . SER B 1 270 ? -13.422 20.422 7.973 1 96.69 270 SER B O 1
ATOM 4724 N N . ASN B 1 271 ? -14.281 21.094 6.016 1 95.56 271 ASN B N 1
ATOM 4725 C CA . ASN B 1 271 ? -13.266 22.109 5.75 1 95.56 271 ASN B CA 1
ATOM 4726 C C . ASN B 1 271 ? -13.539 23.391 6.523 1 95.56 271 ASN B C 1
ATOM 4728 O O . ASN B 1 271 ? -14.609 23.984 6.387 1 95.56 271 ASN B O 1
ATOM 4732 N N . VAL B 1 272 ? -12.57 23.781 7.277 1 91.5 272 VAL B N 1
ATOM 4733 C CA . VAL B 1 272 ? -12.727 24.969 8.109 1 91.5 272 VAL B CA 1
ATOM 4734 C C . VAL B 1 272 ? -12.195 26.203 7.367 1 91.5 272 VAL B C 1
ATOM 4736 O O . VAL B 1 272 ? -10.984 26.312 7.129 1 91.5 272 VAL B O 1
ATOM 4739 N N . SER B 1 273 ? -13.039 27.141 7.078 1 90.81 273 SER B N 1
ATOM 4740 C CA . SER B 1 273 ? -12.688 28.297 6.25 1 90.81 273 SER B CA 1
ATOM 4741 C C . SER B 1 273 ? -11.539 29.094 6.859 1 90.81 273 SER B C 1
ATOM 4743 O O . SER B 1 273 ? -10.68 29.594 6.141 1 90.81 273 SER B O 1
ATOM 4745 N N . ARG B 1 274 ? -11.555 29.25 8.164 1 86.75 274 ARG B N 1
ATOM 4746 C CA . ARG B 1 274 ? -10.5 29.984 8.859 1 86.75 274 ARG B CA 1
ATOM 4747 C C . ARG B 1 274 ? -9.125 29.406 8.539 1 86.75 274 ARG B C 1
ATOM 4749 O O . ARG B 1 274 ? -8.18 30.141 8.266 1 86.75 274 ARG B O 1
ATOM 4756 N N . ASP B 1 275 ? -9.047 28.109 8.578 1 87.38 275 ASP B N 1
ATOM 4757 C CA . ASP B 1 275 ? -7.781 27.422 8.344 1 87.38 275 ASP B CA 1
ATOM 4758 C C . ASP B 1 275 ? -7.371 27.531 6.871 1 87.38 275 ASP B C 1
ATOM 4760 O O . ASP B 1 275 ? -6.207 27.766 6.562 1 87.38 275 ASP B O 1
ATOM 4764 N N . TRP B 1 276 ? -8.305 27.344 5.988 1 91.56 276 TRP B N 1
ATOM 4765 C CA . TRP B 1 276 ? -8.031 27.453 4.559 1 91.56 276 TRP B CA 1
ATOM 4766 C C . TRP B 1 276 ? -7.582 28.859 4.199 1 91.56 276 TRP B C 1
ATOM 4768 O O . TRP B 1 276 ? -6.664 29.047 3.395 1 91.56 276 TRP B O 1
ATOM 4778 N N . ASN B 1 277 ? -8.234 29.828 4.77 1 89.12 277 ASN B N 1
ATOM 4779 C CA . ASN B 1 277 ? -7.836 31.203 4.516 1 89.12 277 ASN B CA 1
ATOM 4780 C C . ASN B 1 277 ? -6.41 31.469 4.988 1 89.12 277 ASN B C 1
ATOM 4782 O O . ASN B 1 277 ? -5.633 32.125 4.285 1 89.12 277 ASN B O 1
ATOM 4786 N N . LYS B 1 278 ? -6.137 30.984 6.117 1 84.94 278 LYS B N 1
ATOM 4787 C CA . LYS B 1 278 ? -4.809 31.188 6.691 1 84.94 278 LYS B CA 1
ATOM 4788 C C . LYS B 1 278 ? -3.73 30.547 5.816 1 84.94 278 LYS B C 1
ATOM 4790 O O . LYS B 1 278 ? -2.721 31.188 5.508 1 84.94 278 LYS B O 1
ATOM 4795 N N . VAL B 1 279 ? -3.934 29.359 5.43 1 86.5 279 VAL B N 1
ATOM 4796 C CA . VAL B 1 279 ? -2.928 28.641 4.66 1 86.5 279 VAL B CA 1
ATOM 4797 C C . VAL B 1 279 ? -2.836 29.219 3.252 1 86.5 279 VAL B C 1
ATOM 4799 O O . VAL B 1 279 ? -1.747 29.297 2.676 1 86.5 279 VAL B O 1
ATOM 4802 N N . THR B 1 280 ? -3.943 29.578 2.691 1 90.69 280 THR B N 1
ATOM 4803 C CA . THR B 1 280 ? -3.938 30.203 1.371 1 90.69 280 THR B CA 1
ATOM 4804 C C . THR B 1 280 ? -3.143 31.5 1.388 1 90.69 280 THR B C 1
ATOM 4806 O O . THR B 1 280 ? -2.334 31.75 0.492 1 90.69 280 THR B O 1
ATOM 4809 N N . ASN B 1 281 ? -3.371 32.281 2.377 1 88.31 281 ASN B N 1
ATOM 4810 C CA . ASN B 1 281 ? -2.645 33.531 2.492 1 88.31 281 ASN B CA 1
ATOM 4811 C C . ASN B 1 281 ? -1.148 33.281 2.689 1 88.31 281 ASN B C 1
ATOM 4813 O O . ASN B 1 281 ? -0.324 34.031 2.127 1 88.31 281 ASN B O 1
ATOM 4817 N N . TYR B 1 282 ? -0.894 32.375 3.482 1 83.25 282 TYR B N 1
ATOM 4818 C CA . TYR B 1 282 ? 0.507 32.031 3.672 1 83.25 282 TYR B CA 1
ATOM 4819 C C . TYR B 1 282 ? 1.134 31.562 2.359 1 83.25 282 TYR B C 1
ATOM 4821 O O . TYR B 1 282 ? 2.266 31.938 2.041 1 83.25 282 TYR B O 1
ATOM 4829 N N . SER B 1 283 ? 0.436 30.75 1.624 1 86.81 283 SER B N 1
ATOM 4830 C CA . SER B 1 283 ? 0.914 30.234 0.345 1 86.81 283 SER B CA 1
ATOM 4831 C C . SER B 1 283 ? 1.126 31.359 -0.66 1 86.81 283 SER B C 1
ATOM 4833 O O . SER B 1 283 ? 2.037 31.297 -1.489 1 86.81 283 SER B O 1
ATOM 4835 N N . LYS B 1 284 ? 0.313 32.344 -0.618 1 89.44 284 LYS B N 1
ATOM 4836 C CA . LYS B 1 284 ? 0.494 33.531 -1.457 1 89.44 284 LYS B CA 1
ATOM 4837 C C . LYS B 1 284 ? 1.787 34.25 -1.105 1 89.44 284 LYS B C 1
ATOM 4839 O O . LYS B 1 284 ? 2.555 34.625 -1.994 1 89.44 284 LYS B O 1
ATOM 4844 N N . ARG B 1 285 ? 1.993 34.312 0.207 1 83.81 285 ARG B N 1
ATOM 4845 C CA . ARG B 1 285 ? 3.201 34.969 0.684 1 83.81 285 ARG B CA 1
ATOM 4846 C C . ARG B 1 285 ? 4.453 34.25 0.212 1 83.81 285 ARG B C 1
ATOM 4848 O O . ARG B 1 285 ? 5.453 34.875 -0.137 1 83.81 285 ARG B O 1
ATOM 4855 N N . LEU B 1 286 ? 4.359 33 0.158 1 81 286 LEU B N 1
ATOM 4856 C CA . LEU B 1 286 ? 5.504 32.156 -0.222 1 81 286 LEU B CA 1
ATOM 4857 C C . LEU B 1 286 ? 5.578 32 -1.737 1 81 286 LEU B C 1
ATOM 4859 O O . LEU B 1 286 ? 6.516 31.391 -2.256 1 81 286 LEU B O 1
ATOM 4863 N N . GLU B 1 287 ? 4.539 32.5 -2.438 1 84.81 287 GLU B N 1
ATOM 4864 C CA . GLU B 1 287 ? 4.457 32.438 -3.895 1 84.81 287 GLU B CA 1
ATOM 4865 C C . GLU B 1 287 ? 4.305 31.016 -4.398 1 84.81 287 GLU B C 1
ATOM 4867 O O . GLU B 1 287 ? 4.809 30.672 -5.473 1 84.81 287 GLU B O 1
ATOM 4872 N N . ILE B 1 288 ? 3.752 30.328 -3.537 1 83.56 288 ILE B N 1
ATOM 4873 C CA . ILE B 1 288 ? 3.373 28.984 -3.932 1 83.56 288 ILE B CA 1
ATOM 4874 C C . ILE B 1 288 ? 2.148 29.031 -4.844 1 83.56 288 ILE B C 1
ATOM 4876 O O . ILE B 1 288 ? 2.029 28.234 -5.777 1 83.56 288 ILE B O 1
ATOM 4880 N N . VAL B 1 289 ? 1.237 29.906 -4.516 1 90.75 289 VAL B N 1
ATOM 4881 C CA . VAL B 1 289 ? 0.05 30.141 -5.328 1 90.75 289 VAL B CA 1
ATOM 4882 C C . VAL B 1 289 ? -0.016 31.625 -5.73 1 90.75 289 VAL B C 1
ATOM 4884 O O . VAL B 1 289 ? 0.584 32.469 -5.074 1 90.75 289 VAL B O 1
ATOM 4887 N N . PRO B 1 290 ? -0.658 31.906 -6.816 1 93.88 290 PRO B N 1
ATOM 4888 C CA . PRO B 1 290 ? -0.771 33.312 -7.223 1 93.88 290 PRO B CA 1
ATOM 4889 C C . PRO B 1 290 ? -1.65 34.125 -6.277 1 93.88 290 PRO B C 1
ATOM 4891 O O . PRO B 1 290 ? -2.412 33.562 -5.492 1 93.88 290 PRO B O 1
ATOM 4894 N N . ALA B 1 291 ? -1.565 35.406 -6.391 1 93.88 291 ALA B N 1
ATOM 4895 C CA . ALA B 1 291 ? -2.244 36.344 -5.484 1 93.88 291 ALA B CA 1
ATOM 4896 C C . ALA B 1 291 ? -3.76 36.219 -5.617 1 93.88 291 ALA B C 1
ATOM 4898 O O . ALA B 1 291 ? -4.492 36.469 -4.656 1 93.88 291 ALA B O 1
ATOM 4899 N N . ASP B 1 292 ? -4.242 35.812 -6.727 1 95.5 292 ASP B N 1
ATOM 4900 C CA . ASP B 1 292 ? -5.684 35.75 -6.965 1 95.5 292 ASP B CA 1
ATOM 4901 C C . ASP B 1 292 ? -6.207 34.344 -6.789 1 95.5 292 ASP B C 1
ATOM 4903 O O . ASP B 1 292 ? -7.324 34.031 -7.203 1 95.5 292 ASP B O 1
ATOM 4907 N N . PHE B 1 293 ? -5.344 33.5 -6.223 1 96.12 293 PHE B N 1
ATOM 4908 C CA . PHE B 1 293 ? -5.715 32.125 -6.031 1 96.12 293 PHE B CA 1
ATOM 4909 C C . PHE B 1 293 ? -6.93 32 -5.117 1 96.12 293 PHE B C 1
ATOM 4911 O O . PHE B 1 293 ? -7.031 32.688 -4.117 1 96.12 293 PHE B O 1
ATOM 4918 N N . VAL B 1 294 ? -7.871 31.156 -5.5 1 95.5 294 VAL B N 1
ATOM 4919 C CA . VAL B 1 294 ? -9.031 30.828 -4.676 1 95.5 294 VAL B CA 1
ATOM 4920 C C . VAL B 1 294 ? -8.891 29.422 -4.113 1 95.5 294 VAL B C 1
ATOM 4922 O O . VAL B 1 294 ? -8.664 28.469 -4.863 1 95.5 294 VAL B O 1
ATOM 4925 N N . ALA B 1 295 ? -9.047 29.328 -2.838 1 94.62 295 ALA B N 1
ATOM 4926 C CA . ALA B 1 295 ? -8.898 28.031 -2.176 1 94.62 295 ALA B CA 1
ATOM 4927 C C . ALA B 1 295 ? -9.836 27 -2.783 1 94.62 295 ALA B C 1
ATOM 4929 O O . ALA B 1 295 ? -10.984 27.312 -3.107 1 94.62 295 ALA B O 1
ATOM 4930 N N . ASN B 1 296 ? -9.352 25.781 -2.963 1 97.31 296 ASN B N 1
ATOM 4931 C CA . ASN B 1 296 ? -10.078 24.734 -3.672 1 97.31 296 ASN B CA 1
ATOM 4932 C C . ASN B 1 296 ? -10.703 23.734 -2.705 1 97.31 296 ASN B C 1
ATOM 4934 O O . ASN B 1 296 ? -10.344 22.562 -2.703 1 97.31 296 ASN B O 1
ATOM 4938 N N . TYR B 1 297 ? -11.734 24.203 -2.01 1 97.62 297 TYR B N 1
ATOM 4939 C CA . TYR B 1 297 ? -12.438 23.312 -1.105 1 97.62 297 TYR B CA 1
ATOM 4940 C C . TYR B 1 297 ? -13.945 23.562 -1.15 1 97.62 297 TYR B C 1
ATOM 4942 O O . TYR B 1 297 ? -14.391 24.594 -1.636 1 97.62 297 TYR B O 1
ATOM 4950 N N . THR B 1 298 ? -14.734 22.609 -0.745 1 98.31 298 THR B N 1
ATOM 4951 C CA . THR B 1 298 ? -16.188 22.719 -0.604 1 98.31 298 THR B CA 1
ATOM 4952 C C . THR B 1 298 ? -16.688 21.891 0.579 1 98.31 298 THR B C 1
ATOM 4954 O O . THR B 1 298 ? -16.016 20.938 0.992 1 98.31 298 THR B O 1
ATOM 4957 N N . ASN B 1 299 ? -17.734 22.281 1.2 1 97.94 299 ASN B N 1
ATOM 4958 C CA . ASN B 1 299 ? -18.422 21.5 2.223 1 97.94 299 ASN B CA 1
ATOM 4959 C C . ASN B 1 299 ? -19.781 20.984 1.733 1 97.94 299 ASN B C 1
ATOM 4961 O O . ASN B 1 299 ? -20.625 20.594 2.535 1 97.94 299 ASN B O 1
ATOM 4965 N N . GLU B 1 300 ? -19.938 20.984 0.442 1 97.94 300 GLU B N 1
ATOM 4966 C CA . GLU B 1 300 ? -21.203 20.562 -0.161 1 97.94 300 GLU B CA 1
ATOM 4967 C C . GLU B 1 300 ? -21.516 19.109 0.194 1 97.94 300 GLU B C 1
ATOM 4969 O O . GLU B 1 300 ? -22.688 18.719 0.248 1 97.94 300 GLU B O 1
ATOM 4974 N N . PHE B 1 301 ? -20.531 18.328 0.477 1 98.56 301 PHE B N 1
ATOM 4975 C CA . PHE B 1 301 ? -20.719 16.906 0.67 1 98.56 301 PHE B CA 1
ATOM 4976 C C . PHE B 1 301 ? -20.656 16.531 2.15 1 98.56 301 PHE B C 1
ATOM 4978 O O . PHE B 1 301 ? -20.703 15.359 2.51 1 98.56 301 PHE B O 1
ATOM 4985 N N . VAL B 1 302 ? -20.453 17.531 2.963 1 98.19 302 VAL B N 1
ATOM 4986 C CA . VAL B 1 302 ? -20.625 17.391 4.406 1 98.19 302 VAL B CA 1
ATOM 4987 C C . VAL B 1 302 ? -22.094 17.562 4.766 1 98.19 302 VAL B C 1
ATOM 4989 O O . VAL B 1 302 ? -22.562 18.688 4.957 1 98.19 302 VAL B O 1
ATOM 4992 N N . GLN B 1 303 ? -22.812 16.484 4.938 1 97.56 303 GLN B N 1
ATOM 4993 C CA . GLN B 1 303 ? -24.266 16.516 4.953 1 97.56 303 GLN B CA 1
ATOM 4994 C C . GLN B 1 303 ? -24.812 16.281 6.363 1 97.56 303 GLN B C 1
ATOM 4996 O O . GLN B 1 303 ? -25.859 15.664 6.535 1 97.56 303 GLN B O 1
ATOM 5001 N N . TRP B 1 304 ? -24.172 16.609 7.336 1 97.62 304 TRP B N 1
ATOM 5002 C CA . TRP B 1 304 ? -24.516 16.547 8.75 1 97.62 304 TRP B CA 1
ATOM 5003 C C . TRP B 1 304 ? -24.234 17.875 9.445 1 97.62 304 TRP B C 1
ATOM 5005 O O . TRP B 1 304 ? -23.719 18.812 8.82 1 97.62 304 TRP B O 1
ATOM 5015 N N . GLU B 1 305 ? -24.594 17.953 10.656 1 94.62 305 GLU B N 1
ATOM 5016 C CA . GLU B 1 305 ? -24.406 19.188 11.406 1 94.62 305 GLU B CA 1
ATOM 5017 C C . GLU B 1 305 ? -22.938 19.453 11.672 1 94.62 305 GLU B C 1
ATOM 5019 O O . GLU B 1 305 ? -22.188 18.547 12.016 1 94.62 305 GLU B O 1
ATOM 5024 N N . VAL B 1 306 ? -22.5 20.641 11.391 1 93.75 306 VAL B N 1
ATOM 5025 C CA . VAL B 1 306 ? -21.125 21.078 11.602 1 93.75 306 VAL B CA 1
ATOM 5026 C C . VAL B 1 306 ? -21.094 22.188 12.656 1 93.75 306 VAL B C 1
ATOM 5028 O O . VAL B 1 306 ? -21.906 23.094 12.633 1 93.75 306 VAL B O 1
ATOM 5031 N N . ALA B 1 307 ? -20.188 22.062 13.578 1 84.31 307 ALA B N 1
ATOM 5032 C CA . ALA B 1 307 ? -20.047 23.078 14.609 1 84.31 307 ALA B CA 1
ATOM 5033 C C . ALA B 1 307 ? -19.516 24.391 14.016 1 84.31 307 ALA B C 1
ATOM 5035 O O . ALA B 1 307 ? -18.812 24.375 13.008 1 84.31 307 ALA B O 1
ATOM 5036 N N . PRO B 1 308 ? -19.859 25.422 14.672 1 86.81 308 PRO B N 1
ATOM 5037 C CA . PRO B 1 308 ? -19.297 26.703 14.203 1 86.81 308 PRO B CA 1
ATOM 5038 C C . PRO B 1 308 ? -17.781 26.734 14.258 1 86.81 308 PRO B C 1
ATOM 5040 O O . PRO B 1 308 ? -17.172 26.203 15.188 1 86.81 308 PRO B O 1
ATOM 5043 N N . GLU B 1 309 ? -17 27.203 13.289 1 80.75 309 GLU B N 1
ATOM 5044 C CA . GLU B 1 309 ? -15.555 27.219 13.109 1 80.75 309 GLU B CA 1
ATOM 5045 C C . GLU B 1 309 ? -14.883 28.109 14.148 1 80.75 309 GLU B C 1
ATOM 5047 O O . GLU B 1 309 ? -13.734 27.859 14.531 1 80.75 309 GLU B O 1
ATOM 5052 N N . GLY B 1 310 ? -15.547 28.906 14.812 1 80.12 310 GLY B N 1
ATOM 5053 C CA . GLY B 1 310 ? -14.898 29.922 15.633 1 80.12 310 GLY B CA 1
ATOM 5054 C C . GLY B 1 310 ? -13.93 30.797 14.852 1 80.12 310 GLY B C 1
ATOM 5055 O O . GLY B 1 310 ? -13.555 30.453 13.727 1 80.12 310 GLY B O 1
ATOM 5056 N N . GLY B 1 311 ? -13.43 31.891 15.414 1 81.75 311 GLY B N 1
ATOM 5057 C CA . GLY B 1 311 ? -12.492 32.781 14.781 1 81.75 311 GLY B CA 1
ATOM 5058 C C . GLY B 1 311 ? -11.039 32.469 15.086 1 81.75 311 GLY B C 1
ATOM 5059 O O . GLY B 1 311 ? -10.727 31.344 15.484 1 81.75 311 GLY B O 1
ATOM 5060 N N . GLU B 1 312 ? -10.156 33.312 14.75 1 79.62 312 GLU B N 1
ATOM 5061 C CA . GLU B 1 312 ? -8.719 33.156 14.938 1 79.62 312 GLU B CA 1
ATOM 5062 C C . GLU B 1 312 ? -8.383 32.875 16.391 1 79.62 312 GLU B C 1
ATOM 5064 O O . GLU B 1 312 ? -7.527 32.031 16.688 1 79.62 312 GLU B O 1
ATOM 5069 N N . ALA B 1 313 ? -9.062 33.625 17.25 1 82.12 313 ALA B N 1
ATOM 5070 C CA . ALA B 1 313 ? -8.805 33.438 18.672 1 82.12 313 ALA B CA 1
ATOM 5071 C C . ALA B 1 313 ? -9.164 32.031 19.125 1 82.12 313 ALA B C 1
ATOM 5073 O O . ALA B 1 313 ? -8.445 31.438 19.938 1 82.12 313 ALA B O 1
ATOM 5074 N N . GLU B 1 314 ? -10.195 31.562 18.609 1 81.75 314 GLU B N 1
ATOM 5075 C CA . GLU B 1 314 ? -10.609 30.203 18.938 1 81.75 314 GLU B CA 1
ATOM 5076 C C . GLU B 1 314 ? -9.617 29.172 18.406 1 81.75 314 GLU B C 1
ATOM 5078 O O . GLU B 1 314 ? -9.359 28.156 19.062 1 81.75 314 GLU B O 1
ATOM 5083 N N . GLY B 1 315 ? -9.109 29.438 17.234 1 79.56 315 GLY B N 1
ATOM 5084 C CA . GLY B 1 315 ? -8.094 28.562 16.656 1 79.56 315 GLY B CA 1
ATOM 5085 C C . GLY B 1 315 ? -6.832 28.484 17.5 1 79.56 315 GLY B C 1
ATOM 5086 O O . GLY B 1 315 ? -6.293 27.391 17.719 1 79.56 315 GLY B O 1
ATOM 5087 N N . LEU B 1 316 ? -6.398 29.594 17.953 1 81 316 LEU B N 1
ATOM 5088 C CA . LEU B 1 316 ? -5.199 29.656 18.781 1 81 316 LEU B CA 1
ATOM 5089 C C . LEU B 1 316 ? -5.418 28.953 20.125 1 81 316 LEU B C 1
ATOM 5091 O O . LEU B 1 316 ? -4.527 28.25 20.609 1 81 316 LEU B O 1
ATOM 5095 N N . ALA B 1 317 ? -6.574 29.219 20.672 1 84 317 ALA B N 1
ATOM 5096 C CA . ALA B 1 317 ? -6.91 28.562 21.938 1 84 317 ALA B CA 1
ATOM 5097 C C . ALA B 1 317 ? -6.93 27.047 21.781 1 84 317 ALA B C 1
ATOM 5099 O O . ALA B 1 317 ? -6.48 26.328 22.672 1 84 317 ALA B O 1
ATOM 5100 N N . LYS B 1 318 ? -7.422 26.625 20.703 1 83.69 318 LYS B N 1
ATOM 5101 C CA . LYS B 1 318 ? -7.484 25.203 20.438 1 83.69 318 LYS B CA 1
ATOM 5102 C C . LYS B 1 318 ? -6.09 24.594 20.312 1 83.69 318 LYS B C 1
ATOM 5104 O O . LYS B 1 318 ? -5.848 23.484 20.766 1 83.69 318 LYS B O 1
ATOM 5109 N N . GLN B 1 319 ? -5.223 25.266 19.703 1 82.38 319 GLN B N 1
ATOM 5110 C CA . GLN B 1 319 ? -3.85 24.781 19.547 1 82.38 319 GLN B CA 1
ATOM 5111 C C . GLN B 1 319 ? -3.174 24.609 20.906 1 82.38 319 GLN B C 1
ATOM 5113 O O . GLN B 1 319 ? -2.406 23.672 21.109 1 82.38 319 GLN B O 1
ATOM 5118 N N . GLN B 1 320 ? -3.426 25.547 21.797 1 85.62 320 GLN B N 1
ATOM 5119 C CA . GLN B 1 320 ? -2.863 25.438 23.141 1 85.62 320 GLN B CA 1
ATOM 5120 C C . GLN B 1 320 ? -3.465 24.266 23.906 1 85.62 320 GLN B C 1
ATOM 5122 O O . GLN B 1 320 ? -2.758 23.562 24.641 1 85.62 320 GLN B O 1
ATOM 5127 N N . GLU B 1 321 ? -4.711 24.141 23.734 1 89.88 321 GLU B N 1
ATOM 5128 C CA . GLU B 1 321 ? -5.391 23.016 24.359 1 89.88 321 GLU B CA 1
ATOM 5129 C C . GLU B 1 321 ? -4.824 21.688 23.875 1 89.88 321 GLU B C 1
ATOM 5131 O O . GLU B 1 321 ? -4.574 20.781 24.672 1 89.88 321 GLU B O 1
ATOM 5136 N N . ILE B 1 322 ? -4.637 21.578 22.594 1 90.5 322 ILE B N 1
ATOM 5137 C CA . ILE B 1 322 ? -4.137 20.344 22 1 90.5 322 ILE B CA 1
ATOM 5138 C C . ILE B 1 322 ? -2.703 20.078 22.469 1 90.5 322 ILE B C 1
ATOM 5140 O O . ILE B 1 322 ? -2.309 18.938 22.688 1 90.5 322 ILE B O 1
ATOM 5144 N N . LYS B 1 323 ? -1.926 21.156 22.547 1 88.88 323 LYS B N 1
ATOM 5145 C CA . LYS B 1 323 ? -0.558 21.031 23.031 1 88.88 323 LYS B CA 1
ATOM 5146 C C . LYS B 1 323 ? -0.532 20.375 24.422 1 88.88 323 LYS B C 1
ATOM 5148 O O . LYS B 1 323 ? 0.246 19.453 24.656 1 88.88 323 LYS B O 1
ATOM 5153 N N . ALA B 1 324 ? -1.404 20.859 25.297 1 92.19 324 ALA B N 1
ATOM 5154 C CA . ALA B 1 324 ? -1.488 20.312 26.656 1 92.19 324 ALA B CA 1
ATOM 5155 C C . ALA B 1 324 ? -1.979 18.875 26.625 1 92.19 324 ALA B C 1
ATOM 5157 O O . ALA B 1 324 ? -1.463 18.031 27.359 1 92.19 324 ALA B O 1
ATOM 5158 N N . LEU B 1 325 ? -2.939 18.656 25.859 1 93.81 325 LEU B N 1
ATOM 5159 C CA . LEU B 1 325 ? -3.504 17.312 25.75 1 93.81 325 LEU B CA 1
ATOM 5160 C C . LEU B 1 325 ? -2.461 16.328 25.234 1 93.81 325 LEU B C 1
ATOM 5162 O O . LEU B 1 325 ? -2.359 15.203 25.75 1 93.81 325 LEU B O 1
ATOM 5166 N N . GLN B 1 326 ? -1.717 16.688 24.234 1 92.75 326 GLN B N 1
ATOM 5167 C CA . GLN B 1 326 ? -0.7 15.82 23.641 1 92.75 326 GLN B CA 1
ATOM 5168 C C . GLN B 1 326 ? 0.4 15.508 24.656 1 92.75 326 GLN B C 1
ATOM 5170 O O . GLN B 1 326 ? 0.929 14.398 24.688 1 92.75 326 GLN B O 1
ATOM 5175 N N . ALA B 1 327 ? 0.785 16.484 25.422 1 90 327 ALA B N 1
ATOM 5176 C CA . ALA B 1 327 ? 1.76 16.25 26.484 1 90 327 ALA B CA 1
ATOM 5177 C C . ALA B 1 327 ? 1.246 15.211 27.484 1 90 327 ALA B C 1
ATOM 5179 O O . ALA B 1 327 ? 2.002 14.352 27.938 1 90 327 ALA B O 1
ATOM 5180 N N . HIS B 1 328 ? 0.002 15.336 27.812 1 93.25 328 HIS B N 1
ATOM 5181 C CA . HIS B 1 328 ? -0.621 14.383 28.734 1 93.25 328 HIS B CA 1
ATOM 5182 C C . HIS B 1 328 ? -0.631 12.977 28.125 1 93.25 328 HIS B C 1
ATOM 5184 O O . HIS B 1 328 ? -0.296 12.008 28.812 1 93.25 328 HIS B O 1
ATOM 5190 N N . VAL B 1 329 ? -0.953 12.852 26.891 1 93.75 329 VAL B N 1
ATOM 5191 C CA . VAL B 1 329 ? -1.039 11.57 26.203 1 93.75 329 VAL B CA 1
ATOM 5192 C C . VAL B 1 329 ? 0.347 10.93 26.125 1 93.75 329 VAL B C 1
ATOM 5194 O O . VAL B 1 329 ? 0.493 9.719 26.281 1 93.75 329 VAL B O 1
ATOM 5197 N N . ALA B 1 330 ? 1.347 11.734 25.859 1 89.88 330 ALA B N 1
ATOM 5198 C CA . ALA B 1 330 ? 2.717 11.234 25.766 1 89.88 330 ALA B CA 1
ATOM 5199 C C . ALA B 1 330 ? 3.158 10.594 27.078 1 89.88 330 ALA B C 1
ATOM 5201 O O . ALA B 1 330 ? 3.912 9.617 27.078 1 89.88 330 ALA B O 1
ATOM 5202 N N . GLN B 1 331 ? 2.65 11.109 28.156 1 87.38 331 GLN B N 1
ATOM 5203 C CA . GLN B 1 331 ? 3.098 10.672 29.469 1 87.38 331 GLN B CA 1
ATOM 5204 C C . GLN B 1 331 ? 2.211 9.555 30 1 87.38 331 GLN B C 1
ATOM 5206 O O . GLN B 1 331 ? 2.691 8.648 30.688 1 87.38 331 GLN B O 1
ATOM 5211 N N . HIS B 1 332 ? 0.922 9.625 29.641 1 90.31 332 HIS B N 1
ATOM 5212 C CA . HIS B 1 332 ? -0.007 8.758 30.359 1 90.31 332 HIS B CA 1
ATOM 5213 C C . HIS B 1 332 ? -0.744 7.824 29.406 1 90.31 332 HIS B C 1
ATOM 5215 O O . HIS B 1 332 ? -1.51 6.961 29.828 1 90.31 332 HIS B O 1
ATOM 5221 N N . GLY B 1 333 ? -0.531 7.973 28.188 1 90.5 333 GLY B N 1
ATOM 5222 C CA . GLY B 1 333 ? -1.266 7.176 27.219 1 90.5 333 GLY B CA 1
ATOM 5223 C C . GLY B 1 333 ? -2.543 7.84 26.75 1 90.5 333 GLY B C 1
ATOM 5224 O O . GLY B 1 333 ? -3.004 8.812 27.344 1 90.5 333 GLY B O 1
ATOM 5225 N N . GLY B 1 334 ? -3.059 7.379 25.656 1 94.94 334 GLY B N 1
ATOM 5226 C CA . GLY B 1 334 ? -4.242 7.957 25.047 1 94.94 334 GLY B CA 1
ATOM 5227 C C . GLY B 1 334 ? -5.465 7.066 25.141 1 94.94 334 GLY B C 1
ATOM 5228 O O . GLY B 1 334 ? -5.676 6.406 26.156 1 94.94 334 GLY B O 1
ATOM 5229 N N . VAL B 1 335 ? -6.305 7.117 24.156 1 95.62 335 VAL B N 1
ATOM 5230 C CA . VAL B 1 335 ? -7.633 6.512 24.156 1 95.62 335 VAL B CA 1
ATOM 5231 C C . VAL B 1 335 ? -7.508 4.992 24.125 1 95.62 335 VAL B C 1
ATOM 5233 O O . VAL B 1 335 ? -8.453 4.277 24.469 1 95.62 335 VAL B O 1
ATOM 5236 N N . LEU B 1 336 ? -6.395 4.434 23.703 1 94.31 336 LEU B N 1
ATOM 5237 C CA . LEU B 1 336 ? -6.25 2.986 23.594 1 94.31 336 LEU B CA 1
ATOM 5238 C C . LEU B 1 336 ? -5.684 2.404 24.891 1 94.31 336 LEU B C 1
ATOM 5240 O O . LEU B 1 336 ? -5.59 1.184 25.031 1 94.31 336 LEU B O 1
ATOM 5244 N N . GLN B 1 337 ? -5.023 3.141 25.812 1 81.44 337 GLN B N 1
ATOM 5245 C CA . GLN B 1 337 ? -4.473 2.631 27.062 1 81.44 337 GLN B CA 1
ATOM 5246 C C . GLN B 1 337 ? -5.578 2.32 28.062 1 81.44 337 GLN B C 1
ATOM 5248 O O . GLN B 1 337 ? -6.613 2.99 28.078 1 81.44 337 GLN B O 1
ATOM 5253 N N . ALA B 1 338 ? -5.488 1.048 28.688 1 58.09 338 ALA B N 1
ATOM 5254 C CA . ALA B 1 338 ? -6.398 0.558 29.719 1 58.09 338 ALA B CA 1
ATOM 5255 C C . ALA B 1 338 ? -6.598 1.6 30.812 1 58.09 338 ALA B C 1
ATOM 5257 O O . ALA B 1 338 ? -5.668 2.336 31.156 1 58.09 338 ALA B O 1
ATOM 5258 N N . THR B 1 339 ? -7.703 2.336 30.859 1 45.72 339 THR B N 1
ATOM 5259 C CA . THR B 1 339 ? -7.98 3.1 32.062 1 45.72 339 THR B CA 1
ATOM 5260 C C . THR B 1 339 ? -7.496 2.35 33.312 1 45.72 339 THR B C 1
ATOM 5262 O O . THR B 1 339 ? -7.883 1.202 33.531 1 45.72 339 THR B O 1
ATOM 5265 N N . VAL B 1 340 ? -6.324 2.582 33.75 1 35.06 340 VAL B N 1
ATOM 5266 C CA . VAL B 1 340 ? -6.109 2.068 35.094 1 35.06 340 VAL B CA 1
ATOM 5267 C C . VAL B 1 340 ? -7.223 2.562 36.031 1 35.06 340 VAL B C 1
ATOM 5269 O O . VAL B 1 340 ? -7.395 3.77 36.219 1 35.06 340 VAL B O 1
ATOM 5272 N N . ALA B 1 341 ? -8.219 1.737 36.344 1 24.61 341 ALA B N 1
ATOM 5273 C CA . ALA B 1 341 ? -8.961 2.064 37.562 1 24.61 341 ALA B CA 1
ATOM 5274 C C . ALA B 1 341 ? -8.031 2.1 38.781 1 24.61 341 ALA B C 1
ATOM 5276 O O . ALA B 1 341 ? -7.086 1.312 38.844 1 24.61 341 ALA B O 1
#

Radius of gyration: 25.94 Å; Cα contacts (8 Å, |Δi|>4): 1299; chains: 2; bounding box: 58×74×66 Å

Foldseek 3Di:
DDDQEAEEEELAPDALLCLLLLLLVLVCLLVVLVGHYHYHYDPASLCVLVCQLVPVHFKYKDFQLSVLLSVQVPRQKFFQFFFFFDFFKFKKAFAPLQDDLDLLSQFAFEEEEADPVQLLLNQVLCVVVVHHSVRHHYDYDHPCQLVCRVVVVGRIYMDGCLASLLVNLVVCVVVVHHSVRIDGNTSCVSVVLQRLRRGTMTIMGRPVSCVVCVSSLLSSLVSSLVSLVVCVVAVQVSQVSSCVVVVVCPDPSSQSSNQLRVLGGDNQRHDQVQNQVSNVVVCCVSVSHPPPDDRRYDNPSSDDDDDDNDHPVVSNVSVVVSVVVSVVCVVPNGSNDDPPD/DDDQEAEEEELAPDALLCLLLLLLVLVCLLVVLVGHYDYHYDPASLCVLVCQLVPVHFKYKDFQLSVLLSVQVPRQKFFQFFFFFDFFKFKKAFAPLQDDLDLLSQFAFEEEEADPVQLLLNQVLCVVVVHHSNRHHYDYDHPCQLVCRVVVVGRIYIDGCLASLLVNLVVCVVVVHHSVRIDGNTSCVSVVLQRQRRGTMTIMGHPVSCVVCVSSLLSSLVSSLVSLVVCVVAVQVSQVSSCVVVVVCPDPSSQSSNQLRVLGGDNQRHDQVQNQVSNVVVCCVSVSHPPPDDRRYDNPSSDDDDDDNDHPVVSNVVVVVSVVVSVVCVVPNGSNDDPPD

pLDDT: mean 91.48, std 9.99, range [24.61, 98.94]

Solvent-accessible surface area (backbone atoms only — not comparable to full-atom values): 35266 Å² total; per-residue (Å²): 90,88,66,81,60,41,37,32,34,35,42,38,58,93,48,59,80,50,42,26,56,52,35,9,56,75,72,39,32,34,54,74,54,72,46,46,76,45,52,32,25,38,75,48,56,82,48,42,57,57,36,21,18,40,59,47,22,46,29,28,33,37,33,43,51,57,50,54,44,35,37,60,73,58,29,45,43,31,32,48,21,26,55,25,43,44,47,60,41,21,43,32,34,44,66,86,62,69,55,58,94,48,76,73,40,46,55,77,32,36,36,22,22,54,51,76,60,50,54,56,52,51,36,52,49,26,47,73,70,76,43,48,63,82,38,35,41,81,37,84,46,41,95,38,38,51,57,28,42,74,72,58,77,21,51,26,16,55,39,35,50,37,49,40,46,46,55,45,25,53,49,23,52,77,66,81,34,64,45,79,36,55,43,64,51,41,42,22,67,72,62,69,63,49,82,52,51,50,52,15,30,24,32,31,29,13,46,70,53,43,72,75,34,52,68,60,50,32,30,50,43,52,15,35,47,51,18,40,50,44,32,73,75,36,46,51,62,41,49,52,53,34,25,69,78,38,56,88,52,68,41,75,66,43,50,53,27,27,34,52,32,54,83,31,47,41,88,63,28,56,64,51,65,69,57,52,51,52,50,49,52,50,30,34,73,70,60,63,32,60,87,82,61,70,83,54,64,45,54,85,40,48,86,64,85,67,77,83,76,63,55,70,69,50,51,54,52,48,53,53,51,49,53,53,50,51,54,47,29,74,74,70,45,40,76,71,49,78,75,78,125,90,87,68,81,62,41,35,32,34,36,44,40,57,93,48,58,78,50,42,26,55,52,37,9,55,74,72,39,32,35,54,74,55,71,45,46,77,45,52,31,25,39,77,49,52,82,49,42,57,57,36,20,19,41,59,47,22,45,28,30,32,36,32,42,53,57,50,53,43,35,36,60,73,59,29,44,43,30,31,48,20,27,56,26,45,44,46,61,40,20,42,32,33,45,66,86,61,70,54,59,94,49,76,72,40,45,55,77,32,35,36,21,21,54,51,76,60,51,54,54,53,50,36,52,49,26,46,75,70,76,45,50,63,82,38,36,42,83,37,81,44,42,94,39,38,50,56,29,42,74,73,57,78,22,52,26,18,56,39,35,50,37,49,41,46,47,54,45,24,52,50,24,51,76,66,79,34,65,44,80,37,54,44,64,53,42,42,19,66,73,64,69,61,59,77,51,52,49,53,15,31,23,32,31,29,14,45,70,54,44,72,75,34,52,68,61,51,31,31,50,43,51,15,33,47,51,18,39,50,46,32,72,74,36,48,52,64,41,48,52,52,35,24,69,79,39,57,88,51,68,41,74,68,44,49,52,27,28,34,52,33,55,84,30,46,42,88,62,29,56,63,50,64,69,58,52,51,51,52,49,51,50,31,34,73,71,60,61,33,59,88,82,63,71,83,54,63,43,53,82,40,47,87,63,85,67,77,84,76,64,56,72,68,50,49,54,51,48,53,54,50,48,53,54,50,51,56,46,28,76,73,70,45,40,76,72,48,78,75,78,126

Nearest PDB structures (foldseek):
  4esw-assembly1_B  TM=9.721E-01  e=4.754E-47  Candida albicans WO-1
  4esx-assembly1_B  TM=9.944E-01  e=2.295E-45  Candida albicans WO-1
  4h67-assembly4_F  TM=9.889E-01  e=8.203E-45  Saccharomyces cerevisiae
  4h6d-assembly3_C  TM=9.746E-01  e=7.761E-45  Saccharomyces cerevisiae
  4h67-assembly2_C  TM=9.720E-01  e=2.932E-44  Saccharomyces cerevisiae

Secondary structure (DSSP, 8-state):
----EEEEE-SSS--GGGHHHHHHHHTTHHHHTT-EEEEEEESSGGGHHHHHHTTSSSEEEEEHHHHHHHHHTT--EEEEEEEEPPPPEEEEEETTSS--SSGGGGTT-EEEESSHHHHHHHHHHHHHTT--GGGSEEEE-TT-HHHHHHHTS-SEEEEEIIIIIHHHHHHHHHTT--GGGEEEEEHHHHTT-SS-GGG-EEEEEEHHHHHH-HHHHHHHHHHHHHHHHHHHH-HHHHHHHHHHH-GGG-SHHHHHHHHHHHTTB-SS-PPPHHHHHHHHHHHHHTTSS-TT----B--TT--S-------HHHHHHHHHHHHHHHHHHHHH--TTS----/----EEEEE-SSS--GGGHHHHHHHHTTHHHHTT-EEEEEEESSGGGHHHHHHTTSSSEEEEEHHHHHHHHHTT--EEEEEEEEPPPPEEEEEETTSS--SSGGGGTT-EEEESSHHHHHHHHHHHHHTT--GGGSEEEE-TT-HHHHHHHTS-SEEEEEIIIIIHHHHHHHHHTT--GGGEEEEEHHHHTT-S--GGG-EEEEEEHHHHHH-HHHHHHHHHHHHHHHHHHHH-HHHHHHHHHHH-GGG-SHHHHHHHHHHHTTB-SS-PPPHHHHHHHHHHHHHTTSS-TT----B--TT--S-------HHHHHHHHHHHHHHHHHHHHH--TTS----